Protein 7PRR (pdb70)

Sequence (620 aa):
GLLEEKVINERLVALARAQVSQIQREELEYPLLTVVHGLANSTRRLLGEPGADGMPQLNNASRDEISALLRSTVQNNPKLLDTFMAWEPNAFDTDAAFAGQPGKGYGPDGRYLPWWYRGADGKKPIVEEAMADSSIDSEKKLLPTGVRENEEFYACPKENKRRPCIIDPAPYEMGGKTVMMSSFNVVPIMVGDQFRGAVGADLSLAFIQDLLKRADQQLYDGAGEMALIASNGRLVAYTRRDDDSKLGEEPAGSVLDGNEVDNLKNLTVDQPLYDIDAEHGHIELFLPFTIADDSGVRWTLMLQIPQAAVFGELQQLQGEELVQQRTQGLLEKVINERLVALARAQVSSQIQREELEYPLTVVHGLANSTRLLGEPGADGMPQLNNASRDEISALLRRSTVQNNPKLLDTFMAWEPNAFDTDAAFAGQPGKGYGPDGRYLPWWYRGADGKKPIVEAMADSIDSEKLLPTGVRENEFYACPKENKRPCIIDPAPYEEMGGKKTVMMMMSSFNVVPIMVGDDQFRGAVGADLSLAFIQDLLLKRADQQLYDGAGEMALIASNGRLVAYTRDDSKLGEPAGSVLDGNEVDNLKKNLTVVDQPLYDIDAEHGHHIELFLPFTIADSGVRRWTLMLQIPQAAVFFGELQQLQGELSDQ

Structure (mmCIF, N/CA/C/O backbone):
data_7PRR
#
_entry.id   7PRR
#
_cell.length_a   62.288
_cell.length_b   102.650
_cell.length_c   104.848
_cell.angle_alpha   90.000
_cell.angle_beta   90.000
_cell.angle_gamma   90.000
#
_symmetry.space_group_name_H-M   'P 21 21 21'
#
loop_
_entity.id
_entity.type
_entity.pdbx_description
1 polymer 'Probable chemotaxis transducer'
2 non-polymer 'TRIETHYLENE GLYCOL'
3 non-polymer ACETYLCHOLINE
4 non-polymer 'CALCIUM ION'
5 non-polymer DI(HYDROXYETHYL)ETHER
6 water water
#
loop_
_atom_site.group_PDB
_atom_site.id
_atom_site.type_symbol
_atom_site.label_atom_id
_atom_site.label_alt_id
_atom_site.label_comp_id
_atom_site.label_asym_id
_atom_site.label_entity_id
_atom_site.label_seq_id
_atom_site.pdbx_PDB_ins_code
_atom_site.Cartn_x
_atom_site.Cartn_y
_atom_site.Cartn_z
_atom_site.occupancy
_atom_site.B_iso_or_equiv
_atom_site.auth_seq_id
_atom_site.auth_comp_id
_atom_site.auth_asym_id
_atom_site.auth_atom_id
_atom_site.pdbx_PDB_model_num
ATOM 1 N N . GLY A 1 35 ? -21.37600 -8.30900 -8.87100 1.000 61.64687 25 GLY A N 1
ATOM 2 C CA . GLY A 1 35 ? -21.26900 -7.23000 -7.90100 1.000 63.10757 25 GLY A CA 1
ATOM 3 C C . GLY A 1 35 ? -20.28800 -6.13400 -8.29800 1.000 55.57245 25 GLY A C 1
ATOM 4 O O . GLY A 1 35 ? -19.24000 -6.40200 -8.92000 1.000 48.62162 25 GLY A O 1
ATOM 7 N N . LEU A 1 36 ? -20.62300 -4.89300 -7.92500 1.000 54.63023 26 LEU A N 1
ATOM 8 C CA . LEU A 1 36 ? -19.80400 -3.74900 -8.31600 1.000 47.67414 26 LEU A CA 1
ATOM 9 C C . LEU A 1 36 ? -18.47900 -3.73700 -7.57600 1.000 45.88445 26 LEU A C 1
ATOM 10 O O . LEU A 1 36 ? -17.43000 -3.43800 -8.16600 1.000 40.13113 26 LEU A O 1
ATOM 26 N N . LEU A 1 37 ? -18.49700 -4.07300 -6.28500 1.000 44.00001 27 LEU A N 1
ATOM 27 C CA . LEU A 1 37 ? -17.25000 -4.10100 -5.53600 1.000 43.53417 27 LEU A CA 1
ATOM 28 C C . LEU A 1 37 ? -16.36100 -5.24400 -6.01400 1.000 39.10206 27 LEU A C 1
ATOM 29 O O . LEU A 1 37 ? -15.14400 -5.07600 -6.17800 1.000 35.96747 27 LEU A O 1
ATOM 45 N N . GLU A 1 38 ? -16.95300 -6.41200 -6.26500 1.000 44.18951 28 GLU A N 1
ATOM 46 C CA A GLU A 1 38 ? -16.19600 -7.52000 -6.83900 0.570 43.17097 28 GLU A CA 1
ATOM 47 C CA B GLU A 1 38 ? -16.17700 -7.51300 -6.82600 0.430 43.17886 28 GLU A CA 1
ATOM 48 C C . GLU A 1 38 ? -15.50000 -7.09100 -8.12600 1.000 39.50737 28 GLU A C 1
ATOM 49 O O . GLU A 1 38 ? -14.36800 -7.50700 -8.41300 1.000 31.01161 28 GLU A O 1
ATOM 72 N N . LYS A 1 39 ? -16.17800 -6.27100 -8.93100 1.000 40.05217 29 LYS A N 1
ATOM 73 C CA . LYS A 1 39 ? -15.61300 -5.86800 -10.21400 1.000 36.54912 29 LYS A CA 1
ATOM 74 C C . LYS A 1 39 ? -14.39500 -4.96700 -10.01900 1.000 33.80142 29 LYS A C 1
ATOM 75 O O . LYS A 1 39 ? -13.39200 -5.11900 -10.71700 1.000 29.68514 29 LYS A O 1
ATOM 94 N N . VAL A 1 40 ? -14.44400 -4.03900 -9.05800 1.000 35.66217 30 VAL A N 1
ATOM 95 C CA . VAL A 1 40 ? -13.27800 -3.18700 -8.78600 1.000 32.85394 30 VAL A CA 1
ATOM 96 C C . VAL A 1 40 ? -12.08900 -4.02300 -8.31600 1.000 30.50366 30 VAL A C 1
ATOM 97 O O . VAL A 1 40 ? -10.92900 -3.74900 -8.66000 1.000 28.40077 30 VAL A O 1
ATOM 110 N N . ILE A 1 41 ? -12.34800 -5.02900 -7.48800 1.000 30.40365 31 ILE A N 1
ATOM 111 C CA . ILE A 1 41 ? -11.25600 -5.87500 -7.01900 1.000 28.99821 31 ILE A CA 1
ATOM 112 C C . ILE A 1 41 ? -10.69100 -6.68500 -8.17700 1.000 26.59529 31 ILE A C 1
ATOM 113 O O . ILE A 1 41 ? -9.46900 -6.80100 -8.33800 1.000 29.28772 31 ILE A O 1
ATOM 129 N N . ASN A 1 42 ? -11.56100 -7.27000 -8.99100 1.000 26.74005 32 ASN A N 1
ATOM 130 C CA . ASN A 1 42 ? -11.09200 -8.09100 -10.10500 1.000 27.08219 32 ASN A CA 1
ATOM 131 C C . ASN A 1 42 ? -10.35700 -7.26300 -11.14600 1.000 31.68801 32 ASN A C 1
ATOM 132 O O . ASN A 1 42 ? -9.44100 -7.77200 -11.78500 1.000 27.23748 32 ASN A O 1
ATOM 143 N N . GLU A 1 43 ? -10.73500 -5.99200 -11.34300 1.000 28.59290 33 GLU A N 1
ATOM 144 C CA . GLU A 1 43 ? -9.96300 -5.15800 -12.28200 1.000 30.03255 33 GLU A CA 1
ATOM 145 C C . GLU A 1 43 ? -8.56100 -4.90000 -11.76200 1.000 29.31404 33 GLU A C 1
ATOM 146 O O . GLU A 1 43 ? -7.60300 -4.80200 -12.54100 1.000 25.60833 33 GLU A O 1
ATOM 158 N N . ARG A 1 44 ? -8.41600 -4.74900 -10.44500 1.000 25.52411 34 ARG A N 1
ATOM 159 C CA . ARG A 1 44 ? -7.07300 -4.62500 -9.88500 1.000 29.49564 34 ARG A CA 1
ATOM 160 C C . ARG A 1 44 ? -6.26600 -5.87800 -10.16700 1.000 23.10014 34 ARG A C 1
ATOM 161 O O . ARG A 1 44 ? -5.09200 -5.81500 -10.59300 1.000 25.82941 34 ARG A O 1
ATOM 182 N N . LEU A 1 45 ? -6.88000 -7.04800 -9.94300 1.000 25.84257 35 LEU A N 1
ATOM 183 C CA . LEU A 1 45 ? -6.17100 -8.30700 -10.17500 1.000 26.24788 35 LEU A CA 1
ATOM 184 C C . LEU A 1 45 ? -5.70400 -8.44000 -11.62500 1.000 22.18687 35 LEU A C 1
ATOM 185 O O . LEU A 1 45 ? -4.54800 -8.80000 -11.89700 1.000 26.32947 35 LEU A O 1
ATOM 201 N N . VAL A 1 46 ? -6.58900 -8.16000 -12.57700 1.000 24.10552 36 VAL A N 1
ATOM 202 C CA . VAL A 1 46 ? -6.20000 -8.28700 -13.99100 1.000 25.40568 36 VAL A CA 1
ATOM 203 C C . VAL A 1 46 ? -5.04800 -7.33300 -14.30900 1.000 22.98170 36 VAL A C 1
ATOM 204 O O . VAL A 1 46 ? -4.08100 -7.69000 -14.98500 1.000 25.12143 36 VAL A O 1
ATOM 217 N N . ALA A 1 47 ? -5.10000 -6.12200 -13.77900 1.000 24.19764 37 ALA A N 1
ATOM 218 C CA . ALA A 1 47 ? -4.05400 -5.15500 -14.09100 1.000 24.17921 37 ALA A CA 1
ATOM 219 C C . ALA A 1 47 ? -2.72600 -5.60100 -13.52400 1.000 23.30016 37 ALA A C 1
ATOM 220 O O . ALA A 1 47 ? -1.67700 -5.42300 -14.15700 1.000 22.38163 37 ALA A O 1
ATOM 227 N N . LEU A 1 48 ? -2.75100 -6.16200 -12.31100 1.000 21.12095 38 LEU A N 1
ATOM 228 C CA . LEU A 1 48 ? -1.54000 -6.71800 -11.71400 1.000 24.55031 38 LEU A CA 1
ATOM 229 C C . LEU A 1 48 ? -0.99600 -7.89200 -12.54400 1.000 21.19991 38 LEU A C 1
ATOM 230 O O . LEU A 1 48 ? 0.22000 -8.01900 -12.75400 1.000 24.26344 38 LEU A O 1
ATOM 246 N N . ALA A 1 49 ? -1.87700 -8.75700 -13.02000 1.000 24.73454 39 ALA A N 1
ATOM 247 C CA . ALA A 1 49 ? -1.45600 -9.86700 -13.87400 1.000 23.46334 39 ALA A CA 1
ATOM 248 C C . ALA A 1 49 ? -0.85000 -9.36600 -15.18000 1.000 21.83946 39 ALA A C 1
ATOM 249 O O . ALA A 1 49 ? 0.16200 -9.89200 -15.65300 1.000 23.76601 39 ALA A O 1
ATOM 256 N N . ARG A 1 50 ? -1.44100 -8.33000 -15.76700 1.000 23.74758 40 ARG A N 1
ATOM 257 C CA . ARG A 1 50 ? -0.93200 -7.81600 -17.03700 1.000 21.01305 40 ARG A CA 1
ATOM 258 C C . ARG A 1 50 ? 0.47300 -7.27100 -16.88600 1.000 22.72904 40 ARG A C 1
ATOM 259 O O . ARG A 1 50 ? 1.29300 -7.42000 -17.79600 1.000 21.61312 40 ARG A O 1
ATOM 280 N N . ALA A 1 51 ? 0.76200 -6.62500 -15.75000 1.000 20.25243 41 ALA A N 1
ATOM 281 C CA . ALA A 1 51 ? 2.11100 -6.13700 -15.49200 1.000 21.21044 41 ALA A CA 1
ATOM 282 C C . ALA A 1 51 ? 3.09300 -7.29200 -15.33600 1.000 21.36046 41 ALA A C 1
ATOM 283 O O . ALA A 1 51 ? 4.25400 -7.19900 -15.77200 1.000 21.80525 41 ALA A O 1
ATOM 290 N N . GLN A 1 52 ? 2.66100 -8.38700 -14.69900 1.000 21.21307 42 GLN A N 1
ATOM 291 C CA . GLN A 1 52 ? 3.53900 -9.56400 -14.61200 1.000 23.47124 42 GLN A CA 1
ATOM 292 C C . GLN A 1 52 ? 3.86500 -10.09800 -16.02000 1.000 22.20793 42 GLN A C 1
ATOM 293 O O . GLN A 1 52 ? 5.01200 -10.44600 -16.31900 1.000 22.44743 42 GLN A O 1
ATOM 307 N N . VAL A 1 53 ? 2.88800 -10.07800 -16.92500 1.000 21.91052 43 VAL A N 1
ATOM 308 C CA . VAL A 1 53 ? 3.12400 -10.52100 -18.30100 1.000 17.38103 43 VAL A CA 1
ATOM 309 C C . VAL A 1 53 ? 4.11400 -9.60500 -19.02100 1.000 20.58931 43 VAL A C 1
ATOM 310 O O . VAL A 1 53 ? 5.07900 -10.07100 -19.63600 1.000 19.48655 43 VAL A O 1
ATOM 323 N N . SER A 1 54 ? 3.91700 -8.27900 -18.93900 1.000 22.06844 44 SER A N 1
ATOM 324 C CA . SER A 1 54 ? 4.82900 -7.39600 -19.64400 1.000 21.25781 44 SER A CA 1
ATOM 325 C C . SER A 1 54 ? 6.21600 -7.42500 -19.03500 1.000 22.84221 44 SER A C 1
ATOM 326 O O . SER A 1 54 ? 7.19800 -7.20600 -19.73700 1.000 20.09715 44 SER A O 1
ATOM 334 N N . GLN A 1 55 ? 6.33100 -7.74200 -17.75500 1.000 19.64183 45 GLN A N 1
ATOM 335 C CA . GLN A 1 55 ? 7.65000 -7.90400 -17.15200 1.000 21.47889 45 GLN A CA 1
ATOM 336 C C . GLN A 1 55 ? 8.33200 -9.14500 -17.70400 1.000 22.12371 45 GLN A C 1
ATOM 337 O O . GLN A 1 55 ? 9.53200 -9.12900 -18.03200 1.000 22.26583 45 GLN A O 1
ATOM 351 N N . ILE A 1 56 ? 7.56300 -10.23300 -17.84300 1.000 23.86865 46 ILE A N 1
ATOM 352 C CA . ILE A 1 56 ? 8.12900 -11.44700 -18.42300 1.000 20.95778 46 ILE A CA 1
ATOM 353 C C . ILE A 1 56 ? 8.48400 -11.24800 -19.88700 1.000 19.94713 46 ILE A C 1
ATOM 354 O O . ILE A 1 56 ? 9.51000 -11.75200 -20.36000 1.000 21.15254 46 ILE A O 1
ATOM 370 N N . GLN A 1 57 ? 7.63200 -10.55000 -20.64000 1.000 21.21570 47 GLN A N 1
ATOM 371 C CA . GLN A 1 57 ? 7.95100 -10.27500 -22.03600 1.000 20.69459 47 GLN A CA 1
ATOM 372 C C . GLN A 1 57 ? 9.26700 -9.51200 -22.17600 1.000 21.28676 47 GLN A C 1
ATOM 373 O O . GLN A 1 57 ? 10.08200 -9.82400 -23.04600 1.000 20.92883 47 GLN A O 1
ATOM 387 N N . ARG A 1 58 ? 9.51000 -8.53200 -21.31400 1.000 18.54959 48 ARG A N 1
ATOM 388 C CA . ARG A 1 58 ? 10.78500 -7.82200 -21.36100 1.000 22.31583 48 ARG A CA 1
ATOM 389 C C . ARG A 1 58 ? 11.95100 -8.78700 -21.20200 1.000 22.60271 48 ARG A C 1
ATOM 390 O O . ARG A 1 58 ? 12.95200 -8.67600 -21.91600 1.000 23.68442 48 ARG A O 1
ATOM 411 N N . GLU A 1 59 ? 11.81300 -9.77200 -20.31000 1.000 21.51047 49 GLU A N 1
ATOM 412 C CA A GLU A 1 59 ? 12.87800 -10.74200 -20.08100 0.560 22.52112 49 GLU A CA 1
ATOM 413 C CA B GLU A 1 59 ? 12.89400 -10.72700 -20.08800 0.440 22.52375 49 GLU A CA 1
ATOM 414 C C . GLU A 1 59 ? 13.06900 -11.64800 -21.29300 1.000 22.31847 49 GLU A C 1
ATOM 415 O O . GLU A 1 59 ? 14.19700 -11.99900 -21.64600 1.000 21.71839 49 GLU A O 1
ATOM 438 N N . LEU A 1 60 ? 11.97300 -12.06300 -21.92600 1.000 22.13950 50 LEU A N 1
ATOM 439 C CA . LEU A 1 60 ? 12.03500 -13.08200 -22.99300 1.000 18.78383 50 LEU A CA 1
ATOM 440 C C . LEU A 1 60 ? 12.27000 -12.49200 -24.36600 1.000 20.93935 50 LEU A C 1
ATOM 441 O O . LEU A 1 60 ? 12.83200 -13.15900 -25.22400 1.000 23.33701 50 LEU A O 1
ATOM 457 N N . GLU A 1 61 ? 11.87700 -11.22300 -24.58400 1.000 19.63920 51 GLU A N 1
ATOM 458 C CA . GLU A 1 61 ? 12.09900 -10.56600 -25.87000 1.000 21.07095 51 GLU A CA 1
ATOM 459 C C . GLU A 1 61 ? 13.52900 -10.09000 -26.00700 1.000 22.12107 51 GLU A C 1
ATOM 460 O O . GLU A 1 61 ? 14.03600 -10.00000 -27.13300 1.000 25.45568 51 GLU A O 1
ATOM 472 N N . TYR A 1 62 ? 14.20500 -9.87000 -24.89000 1.000 20.65248 52 TYR A N 1
ATOM 473 C CA . TYR A 1 62 ? 15.57800 -9.37400 -24.90600 1.000 21.38677 52 TYR A CA 1
ATOM 474 C C . TYR A 1 62 ? 16.54600 -10.29400 -25.62300 1.000 22.33426 52 TYR A C 1
ATOM 475 O O . TYR A 1 62 ? 17.21900 -9.82600 -26.54700 1.000 21.40783 52 TYR A O 1
ATOM 493 N N . PRO A 1 63 ? 16.64400 -11.58200 -25.30800 1.000 21.63680 53 PRO A N 1
ATOM 494 C CA . PRO A 1 63 ? 17.56200 -12.43800 -26.07100 1.000 22.17108 53 PRO A CA 1
ATOM 495 C C . PRO A 1 63 ? 17.27900 -12.46400 -27.56500 1.000 20.24190 53 PRO A C 1
ATOM 496 O O . PRO A 1 63 ? 18.21900 -12.54000 -28.37500 1.000 19.78921 53 PRO A O 1
ATOM 507 N N . LEU A 1 64 ? 16.00300 -12.45000 -27.96200 1.000 20.61037 54 LEU A N 1
ATOM 508 C CA A LEU A 1 64 ? 15.66900 -12.43700 -29.38600 0.520 21.36046 54 LEU A CA 1
ATOM 509 C CA B LEU A 1 64 ? 15.66900 -12.43800 -29.38700 0.480 21.38941 54 LEU A CA 1
ATOM 510 C C . LEU A 1 64 ? 16.23200 -11.20000 -30.08600 1.000 22.40532 54 LEU A C 1
ATOM 511 O O . LEU A 1 64 ? 16.75300 -11.28000 -31.21600 1.000 22.23424 54 LEU A O 1
ATOM 542 N N . THR A 1 65 ? 16.11400 -10.03100 -29.46300 1.000 22.23688 55 THR A N 1
ATOM 543 C CA . THR A 1 65 ? 16.69700 -8.84900 -30.09700 1.000 22.28951 55 THR A CA 1
ATOM 544 C C . THR A 1 65 ? 18.22600 -8.90500 -30.11700 1.000 18.11007 55 THR A C 1
ATOM 545 O O . THR A 1 65 ? 18.86200 -8.51200 -31.11100 1.000 18.60486 55 THR A O 1
ATOM 556 N N . VAL A 1 66 ? 18.83500 -9.46100 -29.07400 1.000 20.94725 56 VAL A N 1
ATOM 557 C CA . VAL A 1 66 ? 20.29200 -9.62800 -29.10500 1.000 18.50222 56 VAL A CA 1
ATOM 558 C C . VAL A 1 66 ? 20.72900 -10.47000 -30.31000 1.000 22.16318 56 VAL A C 1
ATOM 559 O O . VAL A 1 66 ? 21.67700 -10.13400 -31.03800 1.000 19.47865 56 VAL A O 1
ATOM 572 N N . VAL A 1 67 ? 20.10000 -11.62400 -30.49400 1.000 20.90514 57 VAL A N 1
ATOM 573 C CA . VAL A 1 67 ? 20.58500 -12.50500 -31.54500 1.000 20.01293 57 VAL A CA 1
ATOM 574 C C . VAL A 1 67 ? 20.15300 -12.00800 -32.92200 1.000 19.10229 57 VAL A C 1
ATOM 575 O O . VAL A 1 67 ? 20.85500 -12.25300 -33.89800 1.000 20.38402 57 VAL A O 1
ATOM 588 N N . HIS A 1 68 ? 19.03700 -11.25700 -33.02500 1.000 21.65786 58 HIS A N 1
ATOM 589 C CA . HIS A 1 68 ? 18.71900 -10.57300 -34.27500 1.000 24.23712 58 HIS A CA 1
ATOM 590 C C . HIS A 1 68 ? 19.87000 -9.63700 -34.68100 1.000 22.22635 58 HIS A C 1
ATOM 591 O O . HIS A 1 68 ? 20.26100 -9.56600 -35.86100 1.000 22.11055 58 HIS A O 1
ATOM 605 N N . GLY A 1 69 ? 20.43500 -8.92800 -33.71100 1.000 23.60809 59 GLY A N 1
ATOM 606 C CA . GLY A 1 69 ? 21.57100 -8.07700 -34.00200 1.000 21.25255 59 GLY A CA 1
ATOM 607 C C . GLY A 1 69 ? 22.74200 -8.84200 -34.57200 1.000 24.13184 59 GLY A C 1
ATOM 608 O O . GLY A 1 69 ? 23.33000 -8.42500 -35.56600 1.000 22.01580 59 GLY A O 1
ATOM 612 N N . LEU A 1 70 ? 23.05900 -10.00700 -33.98600 1.000 20.77091 60 LEU A N 1
ATOM 613 C CA . LEU A 1 70 ? 24.15100 -10.82300 -34.48000 1.000 23.24752 60 LEU A CA 1
ATOM 614 C C . LEU A 1 70 ? 23.85600 -11.39400 -35.86500 1.000 21.50258 60 LEU A C 1
ATOM 615 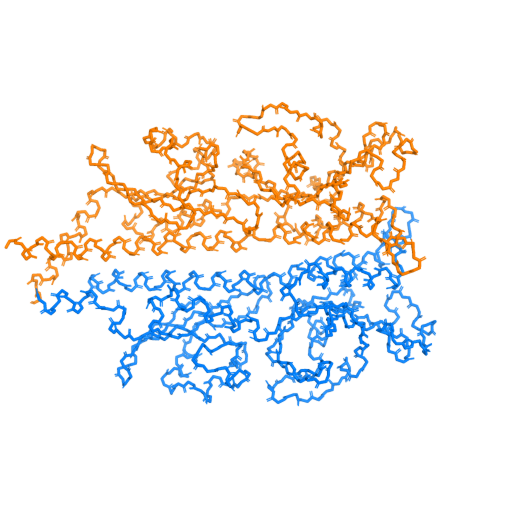O O . LEU A 1 70 ? 24.74800 -11.46000 -36.70400 1.000 22.57376 60 LEU A O 1
ATOM 631 N N . ALA A 1 71 ? 22.61500 -11.80700 -36.12600 1.000 23.75022 61 ALA A N 1
ATOM 632 C CA . ALA A 1 71 ? 22.25000 -12.28700 -37.45200 1.000 20.47088 61 ALA A CA 1
ATOM 633 C C . ALA A 1 71 ? 22.32000 -11.15900 -38.47300 1.000 22.89748 61 ALA A C 1
ATOM 634 O O . ALA A 1 71 ? 22.80900 -11.36000 -39.58200 1.000 22.00790 61 ALA A O 1
ATOM 641 N N . ASN A 1 72 ? 21.88900 -9.95000 -38.09100 1.000 22.97381 62 ASN A N 1
ATOM 642 C CA . ASN A 1 72 ? 21.90800 -8.83700 -39.02900 1.000 23.91603 62 ASN A CA 1
ATOM 643 C C . ASN A 1 72 ? 23.32500 -8.39500 -39.35100 1.000 27.02692 62 ASN A C 1
ATOM 644 O O . ASN A 1 72 ? 23.56700 -7.85700 -40.43200 1.000 27.60594 62 ASN A O 1
ATOM 655 N N . SER A 1 73 ? 24.26600 -8.63900 -38.44900 1.000 23.20541 63 SER A N 1
ATOM 656 C CA . SER A 1 73 ? 25.68000 -8.38300 -38.71400 1.000 20.69985 63 SER A CA 1
ATOM 657 C C . SER A 1 73 ? 26.31900 -9.51500 -39.51200 1.000 23.78180 63 SER A C 1
ATOM 658 O O . SER A 1 73 ? 27.03700 -9.27400 -40.48600 1.000 22.25004 63 SER A O 1
ATOM 666 N N . THR A 1 74 ? 26.07900 -10.75400 -39.10000 1.000 22.11844 64 THR A N 1
ATOM 667 C CA . THR A 1 74 ? 26.80100 -11.87200 -39.70900 1.000 23.05013 64 THR A CA 1
ATOM 668 C C . THR A 1 74 ? 26.38500 -12.08400 -41.15900 1.000 22.57113 64 THR A C 1
ATOM 669 O O . THR A 1 74 ? 27.20100 -12.49300 -41.97300 1.000 23.92129 64 THR A O 1
ATOM 680 N N A ARG A 1 75 ? 25.13200 -11.81100 -41.50800 0.750 23.34754 65 ARG A N 1
ATOM 681 N N B ARG A 1 75 ? 25.10700 -11.84800 -41.46600 0.250 23.49755 65 ARG A N 1
ATOM 682 C CA A ARG A 1 75 ? 24.71200 -11.98700 -42.88100 0.750 25.58201 65 ARG A CA 1
ATOM 683 C CA B ARG A 1 75 ? 24.59100 -11.76600 -42.82000 0.250 25.85047 65 ARG A CA 1
ATOM 684 C C A ARG A 1 75 ? 25.50000 -11.10600 -43.84000 0.750 23.76338 65 ARG A C 1
ATOM 685 C C B ARG A 1 75 ? 25.58800 -11.15800 -43.78700 0.250 23.98445 65 ARG A C 1
ATOM 686 O O A ARG A 1 75 ? 25.48100 -11.37600 -45.04200 0.750 22.30267 65 ARG A O 1
ATOM 687 O O B ARG A 1 75 ? 25.79200 -11.63100 -44.90600 0.250 23.71074 65 ARG A O 1
ATOM 728 N N . LEU A 1 76 ? 26.19100 -10.06900 -43.34300 1.000 23.35017 66 LEU A N 1
ATOM 729 C CA . LEU A 1 76 ? 26.95300 -9.19800 -44.22900 1.000 24.40556 66 LEU A CA 1
ATOM 730 C C . LEU A 1 76 ? 28.17900 -9.89400 -44.76100 1.000 22.96591 66 LEU A C 1
ATOM 731 O O . LEU A 1 76 ? 28.75000 -9.45200 -45.78800 1.000 22.73430 66 LEU A O 1
ATOM 747 N N . LEU A 1 77 ? 28.56500 -11.02200 -44.14200 1.000 22.75536 67 LEU A N 1
ATOM 748 C CA . LEU A 1 77 ? 29.60700 -11.85500 -44.75500 1.000 25.55306 67 LEU A CA 1
ATOM 749 C C . LEU A 1 77 ? 29.21100 -12.30400 -46.15200 1.000 24.11868 67 LEU A C 1
ATOM 750 O O . LEU A 1 77 ? 30.07600 -12.53200 -46.99700 1.000 25.41884 67 LEU A O 1
ATOM 766 N N . GLY A 1 78 ? 27.91400 -12.49000 -46.39600 1.000 27.52698 68 GLY A N 1
ATOM 767 C CA . GLY A 1 78 ? 27.41500 -13.00600 -47.65600 1.000 24.94773 68 GLY A CA 1
ATOM 768 C C . GLY A 1 78 ? 26.76900 -11.98400 -48.56800 1.000 31.28796 68 GLY A C 1
ATOM 769 O O . GLY A 1 78 ? 26.21400 -12.37300 -49.60200 1.000 28.69028 68 GLY A O 1
ATOM 773 N N . GLU A 1 79 ? 26.83700 -10.68400 -48.24700 1.000 27.13746 69 GLU A N 1
ATOM 774 C CA . GLU A 1 79 ? 26.16500 -9.64100 -49.02000 1.000 26.27420 69 GLU A CA 1
ATOM 775 C C . GLU A 1 79 ? 27.17700 -8.71500 -49.66100 1.000 26.85322 69 GLU A C 1
ATOM 776 O O . GLU A 1 79 ? 27.92900 -8.05300 -48.92900 1.000 28.35340 69 GLU A O 1
ATOM 788 N N . PRO A 1 80 ? 27.20000 -8.57600 -50.99400 1.000 26.92691 70 PRO A N 1
ATOM 789 C CA . PRO A 1 80 ? 28.22600 -7.74700 -51.62000 1.000 27.91651 70 PRO A CA 1
ATOM 790 C C . PRO A 1 80 ? 27.93500 -6.26700 -51.42200 1.000 29.40616 70 PRO A C 1
ATOM 791 O O . PRO A 1 80 ? 26.78300 -5.84100 -51.23500 1.000 27.18221 70 PRO A O 1
ATOM 802 N N . GLY A 1 81 ? 29.01100 -5.48800 -51.46700 1.000 27.57962 71 GLY A N 1
ATOM 803 C CA . GLY A 1 81 ? 28.92500 -4.03600 -51.41500 1.000 31.75118 71 GLY A CA 1
ATOM 804 C C . GLY A 1 81 ? 29.19400 -3.37600 -52.75200 1.000 30.43786 71 GLY A C 1
ATOM 805 O O . GLY A 1 81 ? 29.14100 -4.00200 -53.81500 1.000 30.52734 71 GLY A O 1
ATOM 809 N N . ALA A 1 82 ? 29.51100 -2.07100 -52.70100 1.000 30.57472 72 ALA A N 1
ATOM 810 C CA . ALA A 1 82 ? 29.62500 -1.28000 -53.92200 1.000 32.27229 72 ALA A CA 1
ATOM 811 C C . ALA A 1 82 ? 30.84000 -1.66000 -54.74500 1.000 33.03028 72 ALA A C 1
ATOM 812 O O . ALA A 1 82 ? 30.90100 -1.34500 -55.95200 1.000 34.50151 72 ALA A O 1
ATOM 819 N N . ASP A 1 83 ? 31.81400 -2.33700 -54.13800 1.000 32.20649 73 ASP A N 1
ATOM 820 C CA . ASP A 1 83 ? 32.97600 -2.83200 -54.86200 1.000 32.95395 73 ASP A CA 1
ATOM 821 C C . ASP A 1 83 ? 32.85900 -4.31800 -55.18500 1.000 32.42494 73 ASP A C 1
ATOM 822 O O . ASP A 1 83 ? 33.84600 -4.92200 -55.60000 1.000 35.14369 73 ASP A O 1
ATOM 831 N N . GLY A 1 84 ? 31.68800 -4.92100 -54.94300 1.000 31.56957 74 GLY A N 1
ATOM 832 C CA . GLY A 1 84 ? 31.46100 -6.30900 -55.25800 1.000 31.21164 74 GLY A CA 1
ATOM 833 C C . GLY A 1 84 ? 32.05400 -7.26400 -54.25900 1.000 31.41429 74 GLY A C 1
ATOM 834 O O . GLY A 1 84 ? 31.89600 -8.49100 -54.41400 1.000 30.10098 74 GLY A O 1
ATOM 838 N N . MET A 1 85 ? 32.68600 -6.75700 -53.22100 1.000 29.36931 75 MET A N 1
ATOM 839 C CA . MET A 1 85 ? 33.23100 -7.63900 -52.17500 1.000 30.79317 75 MET A CA 1
ATOM 840 C C . MET A 1 85 ? 32.29600 -7.64700 -50.98300 1.000 30.24047 75 MET A C 1
ATOM 841 O O . MET A 1 85 ? 31.42400 -6.76900 -50.86000 1.000 27.75333 75 MET A O 1
ATOM 855 N N . PRO A 1 86 ? 32.44600 -8.61700 -50.07200 1.000 25.90047 76 PRO A N 1
ATOM 856 C CA . PRO A 1 86 ? 31.52400 -8.69500 -48.93400 1.000 25.02142 76 PRO A CA 1
ATOM 857 C C . PRO A 1 86 ? 31.54400 -7.40200 -48.11500 1.000 26.01365 76 PRO A C 1
ATOM 858 O O . PRO A 1 86 ? 32.57800 -6.74600 -47.97100 1.000 26.97429 76 PRO A O 1
ATOM 869 N N . GLN A 1 87 ? 30.36700 -7.02800 -47.62800 1.000 24.03183 77 GLN A N 1
ATOM 870 C CA . GLN A 1 87 ? 30.23600 -5.82600 -46.79800 1.000 24.82666 77 GLN A CA 1
ATOM 871 C C . GLN A 1 87 ? 30.92700 -5.99000 -45.45000 1.000 26.82164 77 GLN A C 1
ATOM 872 O O . GLN A 1 87 ? 31.38300 -5.00100 -44.87500 1.000 26.91375 77 GLN A O 1
ATOM 886 N N . LEU A 1 88 ? 31.01400 -7.22300 -44.94800 1.000 24.43188 78 LEU A N 1
ATOM 887 C CA . LEU A 1 88 ? 31.76900 -7.57200 -43.74400 1.000 24.23448 78 LEU A CA 1
ATOM 888 C C . LEU A 1 88 ? 32.76400 -8.64900 -44.13800 1.000 31.81960 78 LEU A C 1
ATOM 889 O O . LEU A 1 88 ? 32.36400 -9.74000 -44.54200 1.000 30.31416 78 LEU A O 1
ATOM 905 N N A ASN A 1 89 ? 34.04900 -8.34400 -44.06600 0.620 31.06688 79 ASN A N 1
ATOM 906 N N B ASN A 1 89 ? 34.05500 -8.33900 -44.01300 0.380 31.14847 79 ASN A N 1
ATOM 907 C CA A ASN A 1 89 ? 35.04700 -9.35600 -44.38600 0.620 33.83300 79 ASN A CA 1
ATOM 908 C CA B ASN A 1 89 ? 35.15200 -9.25100 -44.34900 0.380 34.01987 79 ASN A CA 1
ATOM 909 C C A ASN A 1 89 ? 35.73500 -9.79000 -43.10000 0.620 35.67796 79 ASN A C 1
ATOM 910 C C B ASN A 1 89 ? 35.77600 -9.87300 -43.10400 0.380 35.67270 79 ASN A C 1
ATOM 911 O O A ASN A 1 89 ? 36.94900 -9.65100 -42.95200 0.620 40.36800 79 ASN A O 1
ATOM 912 O O B ASN A 1 89 ? 36.99100 -10.02300 -42.99600 0.380 39.73371 79 ASN A O 1
ATOM 933 N N . ALA A 1 90 ? 34.95000 -10.29700 -42.15600 1.000 32.69339 80 ALA A N 1
ATOM 934 C CA . ALA A 1 90 ? 35.43800 -10.74100 -40.86800 1.000 35.55163 80 ALA A CA 1
ATOM 935 C C . ALA A 1 90 ? 35.85900 -12.21200 -40.92400 1.000 27.29538 80 ALA A C 1
ATOM 936 O O . ALA A 1 90 ? 35.30500 -13.01500 -41.67600 1.000 26.11366 80 ALA A O 1
ATOM 944 N N . SER A 1 91 ? 36.90100 -12.52800 -40.17600 1.000 27.57962 81 SER A N 1
ATOM 945 C CA . SER A 1 91 ? 37.34800 -13.90500 -40.02800 1.000 32.54074 81 SER A CA 1
ATOM 946 C C . SER A 1 91 ? 36.47400 -14.63500 -39.01800 1.000 28.39288 81 SER A C 1
ATOM 947 O O . SER A 1 91 ? 35.74400 -14.02700 -38.23700 1.000 23.12383 81 SER A O 1
ATOM 955 N N . ARG A 1 92 ? 36.56900 -15.96800 -39.01900 1.000 26.52423 82 ARG A N 1
ATOM 956 C CA . ARG A 1 92 ? 35.89400 -16.73200 -37.97400 1.000 27.02956 82 ARG A CA 1
ATOM 957 C C . ARG A 1 92 ? 36.30000 -16.25600 -36.58600 1.000 24.00288 82 ARG A C 1
ATOM 958 O O . ARG A 1 92 ? 35.48200 -16.23400 -35.66400 1.000 25.86363 82 ARG A O 1
ATOM 979 N N . ASP A 1 93 ? 37.56800 -15.89700 -36.40800 1.000 21.70523 83 ASP A N 1
ATOM 980 C CA . ASP A 1 93 ? 38.01400 -15.42400 -35.09900 1.000 26.78479 83 ASP A CA 1
ATOM 981 C C . ASP A 1 93 ? 37.29300 -14.13100 -34.70900 1.000 26.36369 83 ASP A C 1
ATOM 982 O O . ASP A 1 93 ? 36.98300 -13.91500 -33.52300 1.000 23.29227 83 ASP A O 1
ATOM 991 N N . GLU A 1 94 ? 36.98500 -13.30000 -35.70000 1.000 27.68490 84 GLU A N 1
ATOM 992 C CA . GLU A 1 94 ? 36.29300 -12.04700 -35.44000 1.000 23.01065 84 GLU A CA 1
ATOM 993 C C . GLU A 1 94 ? 34.82800 -12.28700 -35.15300 1.000 26.05576 84 GLU A C 1
ATOM 994 O O . GLU A 1 94 ? 34.27400 -11.67900 -34.24400 1.000 25.64781 84 GLU A O 1
ATOM 1006 N N . ILE A 1 95 ? 34.18400 -13.20400 -35.87800 1.000 21.66576 85 ILE A N 1
ATOM 1007 C CA . ILE A 1 95 ? 32.79300 -13.51900 -35.57800 1.000 23.03960 85 ILE A CA 1
ATOM 1008 C C . ILE A 1 95 ? 32.69500 -14.08100 -34.15900 1.000 23.82917 85 ILE A C 1
ATOM 1009 O O . ILE A 1 95 ? 31.80800 -13.70300 -33.37200 1.000 23.72916 85 ILE A O 1
ATOM 1025 N N . SER A 1 96 ? 33.57600 -15.04500 -33.83100 1.000 21.68155 86 SER A N 1
ATOM 1026 C CA . SER A 1 96 ? 33.60200 -15.55900 -32.46100 1.000 20.78933 86 SER A CA 1
ATOM 1027 C C . SER A 1 96 ? 33.84400 -14.45500 -31.45000 1.000 22.67377 86 SER A C 1
ATOM 1028 O O . SER A 1 96 ? 33.28200 -14.50800 -30.35700 1.000 24.09236 86 SER A O 1
ATOM 1036 N N . ALA A 1 97 ? 34.67700 -13.45200 -31.78700 1.000 24.61348 87 ALA A N 1
ATOM 1037 C CA . ALA A 1 97 ? 34.84000 -12.30900 -30.86800 1.000 24.21869 87 ALA A CA 1
ATOM 1038 C C . ALA A 1 97 ? 33.51600 -11.60600 -30.60000 1.000 20.69195 87 ALA A C 1
ATOM 1039 O O . ALA A 1 97 ? 33.22700 -11.22400 -29.45500 1.000 23.73706 87 ALA A O 1
ATOM 1046 N N . LEU A 1 98 ? 32.70600 -11.41300 -31.63900 1.000 22.55534 88 LEU A N 1
ATOM 1047 C CA . LEU A 1 98 ? 31.38700 -10.83200 -31.44200 1.000 24.75823 88 LEU A CA 1
ATOM 1048 C C . LEU A 1 98 ? 30.55300 -11.69300 -30.49400 1.000 26.47686 88 LEU A C 1
ATOM 1049 O O . LEU A 1 98 ? 29.85200 -11.16300 -29.61500 1.000 25.52674 88 LEU A O 1
ATOM 1065 N N . LEU A 1 99 ? 30.58400 -13.02800 -30.68700 1.000 22.20529 89 LEU A N 1
ATOM 1066 C CA . LEU A 1 99 ? 29.81900 -13.92600 -29.81600 1.000 21.01041 89 LEU A CA 1
ATOM 1067 C C . LEU A 1 99 ? 30.32500 -13.86500 -28.37200 1.000 18.40484 89 LEU A C 1
ATOM 1068 O O . LEU A 1 99 ? 29.54300 -13.74000 -27.42100 1.000 23.58704 89 LEU A O 1
ATOM 1084 N N . ARG A 1 100 ? 31.63500 -13.92700 -28.19000 1.000 21.93684 90 ARG A N 1
ATOM 1085 C CA . ARG A 1 100 ? 32.21300 -13.88400 -26.85100 1.000 21.87894 90 ARG A CA 1
ATOM 1086 C C . ARG A 1 100 ? 31.93000 -12.54700 -26.17500 1.000 25.64255 90 ARG A C 1
ATOM 1087 O O . ARG A 1 100 ? 31.69000 -12.48600 -24.95300 1.000 24.74244 90 ARG A O 1
ATOM 1108 N N . SER A 1 101 ? 31.98300 -11.45900 -26.94400 1.000 24.37134 91 SER A N 1
ATOM 1109 C CA . SER A 1 101 ? 31.64700 -10.13900 -26.38800 1.000 22.97118 91 SER A CA 1
ATOM 1110 C C . SER A 1 101 ? 30.18600 -10.08100 -25.95500 1.000 20.59984 91 SER A C 1
ATOM 1111 O O . SER A 1 101 ? 29.84900 -9.43200 -24.96700 1.000 23.93445 91 SER A O 1
ATOM 1119 N N . THR A 1 102 ? 29.30600 -10.76300 -26.68100 1.000 20.67880 92 THR A N 1
ATOM 1120 C CA . THR A 1 102 ? 27.90900 -10.83200 -26.26100 1.000 20.24716 92 THR A CA 1
ATOM 1121 C C . THR A 1 102 ? 27.79400 -11.49200 -24.89200 1.000 21.91579 92 THR A C 1
ATOM 1122 O O . THR A 1 102 ? 27.14000 -10.95700 -23.99500 1.000 21.88947 92 THR A O 1
ATOM 1133 N N . VAL A 1 103 ? 28.40400 -12.68600 -24.72400 1.000 22.93433 93 VAL A N 1
ATOM 1134 C CA . VAL A 1 103 ? 28.41000 -13.35000 -23.41800 1.000 19.99713 93 VAL A CA 1
ATOM 1135 C C . VAL A 1 103 ? 28.99100 -12.41800 -22.34800 1.000 21.50784 93 VAL A C 1
ATOM 1136 O O . VAL A 1 103 ? 28.44800 -12.26200 -21.24900 1.000 21.92895 93 VAL A O 1
ATOM 1149 N N . GLN A 1 104 ? 30.13700 -11.82900 -22.64300 1.000 25.83994 94 GLN A N 1
ATOM 1150 C CA . GLN A 1 104 ? 30.84600 -11.02100 -21.66000 1.000 27.61910 94 GLN A CA 1
ATOM 1151 C C . GLN A 1 104 ? 29.99600 -9.86700 -21.13800 1.000 24.28186 94 GLN A C 1
ATOM 1152 O O . GLN A 1 104 ? 29.96000 -9.59700 -19.93100 1.000 26.44791 94 GLN A O 1
ATOM 1166 N N . ASN A 1 105 ? 29.28300 -9.20500 -22.02900 1.000 20.32349 95 ASN A N 1
ATOM 1167 C CA . ASN A 1 105 ? 28.60600 -7.95200 -21.71300 1.000 23.20805 95 ASN A CA 1
ATOM 1168 C C . ASN A 1 105 ? 27.10300 -8.09800 -21.55600 1.000 23.79496 95 ASN A C 1
ATOM 1169 O O . ASN A 1 105 ? 26.40000 -7.08700 -21.45000 1.000 24.52399 95 ASN A O 1
ATOM 1180 N N . ASN A 1 106 ? 26.58900 -9.32100 -21.56700 1.000 21.63154 96 ASN A N 1
ATOM 1181 C CA . ASN A 1 106 ? 25.18100 -9.61500 -21.32500 1.000 19.68920 96 ASN A CA 1
ATOM 1182 C C . ASN A 1 106 ? 25.09700 -10.66800 -20.22200 1.000 21.64470 96 ASN A C 1
ATOM 1183 O O . ASN A 1 106 ? 24.77500 -11.83500 -20.47800 1.000 22.02106 96 ASN A O 1
ATOM 1194 N N . PRO A 1 107 ? 25.38400 -10.27800 -18.97600 1.000 22.59218 97 PRO A N 1
ATOM 1195 C CA . PRO A 1 107 ? 25.41400 -11.25800 -17.88000 1.000 22.47901 97 PRO A CA 1
ATOM 1196 C C . PRO A 1 107 ? 24.11700 -12.04000 -17.68200 1.000 23.71863 97 PRO A C 1
ATOM 1197 O O . PRO A 1 107 ? 24.16100 -13.12000 -17.07400 1.000 25.77677 97 PRO A O 1
ATOM 1208 N N . LYS A 1 108 ? 22.97200 -11.52900 -18.13100 1.000 21.38414 98 LYS A N 1
ATOM 1209 C CA . LYS A 1 108 ? 21.72300 -12.22700 -17.93600 1.000 20.36823 98 LYS A CA 1
ATOM 1210 C C . LYS A 1 108 ? 21.61800 -13.42100 -18.87900 1.000 22.47901 98 LYS A C 1
ATOM 1211 O O . LYS A 1 108 ? 20.86700 -14.36700 -18.58800 1.000 23.75811 98 LYS A O 1
ATOM 1230 N N . LEU A 1 109 ? 22.28900 -13.35200 -20.03800 1.000 21.60259 99 LEU A N 1
ATOM 1231 C CA . LEU A 1 109 ? 22.23700 -14.47600 -20.98400 1.000 20.48930 99 LEU A CA 1
ATOM 1232 C C . LEU A 1 109 ? 23.11100 -15.60700 -20.47700 1.000 21.08937 99 LEU A C 1
ATOM 1233 O O . LEU A 1 109 ? 24.23700 -15.38200 -20.02000 1.000 21.23939 99 LEU A O 1
ATOM 1249 N N . LEU A 1 110 ? 22.63300 -16.84400 -20.65300 1.000 18.19429 100 LEU A N 1
ATOM 1250 C CA . LEU A 1 110 ? 23.44500 -18.00200 -20.29100 1.000 21.94210 100 LEU A CA 1
ATOM 1251 C C . LEU A 1 110 ? 24.63200 -18.16500 -21.23600 1.000 22.62113 100 LEU A C 1
ATOM 1252 O O . LEU A 1 110 ? 25.73200 -18.54400 -20.80400 1.000 22.00264 100 LEU A O 1
ATOM 1268 N N . ASP A 1 111 ? 24.45100 -17.84900 -22.51200 1.000 19.31547 101 ASP A N 1
ATOM 1269 C CA . ASP A 1 111 ? 25.43400 -18.16900 -23.53500 1.000 22.35005 101 ASP A CA 1
ATOM 1270 C C . ASP A 1 111 ? 25.13400 -17.34500 -24.77900 1.000 23.10277 101 ASP A C 1
ATOM 1271 O O . ASP A 1 111 ? 24.23800 -16.48900 -24.78700 1.000 21.82893 101 ASP A O 1
ATOM 1280 N N . THR A 1 112 ? 25.89300 -17.62500 -25.84200 1.000 19.63393 102 THR A N 1
ATOM 1281 C CA . THR A 1 112 ? 25.56000 -17.19900 -27.20300 1.000 19.70236 102 THR A CA 1
ATOM 1282 C C . THR A 1 112 ? 26.16500 -18.25700 -28.11100 1.000 19.71289 102 THR A C 1
ATOM 1283 O O . THR A 1 112 ? 27.26800 -18.74300 -27.84500 1.000 24.00551 102 THR A O 1
ATOM 1294 N N . PHE A 1 113 ? 25.45300 -18.62000 -29.16400 1.000 17.30997 103 PHE A N 1
ATOM 1295 C CA . PHE A 1 113 ? 25.96000 -19.65700 -30.05600 1.000 20.16821 103 PHE A CA 1
ATOM 1296 C C . PHE A 1 113 ? 25.51800 -19.41600 -31.48500 1.000 17.63896 103 PHE A C 1
ATOM 1297 O O . PHE A 1 113 ? 24.53600 -18.71000 -31.74400 1.000 22.03159 103 PHE A O 1
ATOM 1314 N N . MET A 1 114 ? 26.26100 -20.02700 -32.42100 1.000 17.38893 104 MET A N 1
ATOM 1315 C CA . MET A 1 114 ? 25.98200 -19.81200 -33.83900 1.000 20.62353 104 MET A CA 1
ATOM 1316 C C . MET A 1 114 ? 26.43100 -21.04900 -34.58900 1.000 23.92655 104 MET A C 1
ATOM 1317 O O . MET A 1 114 ? 27.38800 -21.70400 -34.19600 1.000 20.54194 104 MET A O 1
ATOM 1331 N N . ALA A 1 115 ? 25.71200 -21.37000 -35.65200 1.000 22.66324 105 ALA A N 1
ATOM 1332 C CA . ALA A 1 115 ? 25.98100 -22.55700 -36.46100 1.000 19.77342 105 ALA A CA 1
ATOM 1333 C C . ALA A 1 115 ? 25.79400 -22.13300 -37.90600 1.000 20.43403 105 ALA A C 1
ATOM 1334 O O . ALA A 1 115 ? 24.76900 -21.53600 -38.24500 1.000 23.89234 105 ALA A O 1
ATOM 1341 N N . TRP A 1 116 ? 26.79700 -22.35200 -38.72300 1.000 25.32146 106 TRP A N 1
ATOM 1342 C CA . TRP A 1 116 ? 26.66600 -22.16200 -40.16200 1.000 22.21845 106 TRP A CA 1
ATOM 1343 C C . TRP A 1 116 ? 26.30700 -23.47500 -40.86200 1.000 21.74471 106 TRP A C 1
ATOM 1344 O O . TRP A 1 116 ? 26.73300 -24.56200 -40.46300 1.000 24.51610 106 TRP A O 1
ATOM 1365 N N . GLU A 1 117 ? 25.57000 -23.36200 -41.93700 1.000 24.79245 107 GLU A N 1
ATOM 1366 C CA . GLU A 1 117 ? 25.44600 -24.47100 -42.88500 1.000 24.78981 107 GLU A CA 1
ATOM 1367 C C . GLU A 1 117 ? 26.82700 -24.88400 -43.40900 1.000 28.86662 107 GLU A C 1
ATOM 1368 O O . GLU A 1 117 ? 27.78500 -24.10000 -43.39100 1.000 29.52459 107 GLU A O 1
ATOM 1380 N N . PRO A 1 118 ? 26.96800 -26.13400 -43.86500 1.000 29.77462 108 PRO A N 1
ATOM 1381 C CA . PRO A 1 118 ? 28.23200 -26.53500 -44.49600 1.000 30.39049 108 PRO A CA 1
ATOM 1382 C C . PRO A 1 118 ? 28.66900 -25.56800 -45.58900 1.000 31.60905 108 PRO A C 1
ATOM 1383 O O . PRO A 1 118 ? 27.91500 -25.32600 -46.53200 1.000 30.30100 108 PRO A O 1
ATOM 1394 N N . ASN A 1 119 ? 29.87200 -24.98900 -45.45600 1.000 29.69303 109 ASN A N 1
ATOM 1395 C CA . ASN A 1 119 ? 30.44200 -24.09300 -46.46000 1.000 30.82738 109 ASN A CA 1
ATOM 1396 C C . ASN A 1 119 ? 29.56000 -22.87000 -46.73700 1.000 33.48296 109 ASN A C 1
ATOM 1397 O O . ASN A 1 119 ? 29.56300 -22.31800 -47.84000 1.000 29.99044 109 ASN A O 1
ATOM 1408 N N . ALA A 1 120 ? 28.84700 -22.38800 -45.72200 1.000 30.24310 110 ALA A N 1
ATOM 1409 C CA . ALA A 1 120 ? 27.91500 -21.26700 -45.91400 1.000 27.01113 110 ALA A CA 1
ATOM 1410 C C . ALA A 1 120 ? 28.63400 -19.97400 -46.28000 1.000 28.92189 110 ALA A C 1
ATOM 1411 O O . ALA A 1 120 ? 28.14100 -19.18900 -47.10300 1.000 31.22480 110 ALA A O 1
ATOM 1418 N N . PHE A 1 121 ? 29.76700 -19.69100 -45.64700 1.000 28.06126 111 PHE A N 1
ATOM 1419 C CA . PHE A 1 121 ? 30.44800 -18.43200 -45.87300 1.000 32.96711 111 PHE A CA 1
ATOM 1420 C C . PHE A 1 121 ? 31.92400 -18.60200 -46.17300 1.000 34.37517 111 PHE A C 1
ATOM 1421 O O . PHE A 1 121 ? 32.60900 -17.60600 -46.42400 1.000 35.32002 111 PHE A O 1
ATOM 1438 N N . ASP A 1 122 ? 32.43800 -19.81400 -46.13500 1.000 30.94318 112 ASP A N 1
ATOM 1439 C CA . ASP A 1 122 ? 33.84300 -20.10600 -46.44500 1.000 32.82236 112 ASP A CA 1
ATOM 1440 C C . ASP A 1 122 ? 33.91500 -21.60600 -46.71000 1.000 32.21702 112 ASP A C 1
ATOM 1441 O O . ASP A 1 122 ? 32.87700 -22.26500 -46.83600 1.000 36.54649 112 ASP A O 1
ATOM 1450 N N . THR A 1 123 ? 35.12800 -22.14500 -46.84700 1.000 36.40436 113 THR A N 1
ATOM 1451 C CA . THR A 1 123 ? 35.32200 -23.56000 -47.14400 1.000 35.29371 113 THR A CA 1
ATOM 1452 C C . THR A 1 123 ? 35.67100 -24.32000 -45.86100 1.000 36.78073 113 THR A C 1
ATOM 1453 O O . THR A 1 123 ? 36.78500 -24.21600 -45.34100 1.000 32.10385 113 THR A O 1
ATOM 1464 N N . ASP A 1 124 ? 34.71800 -25.12100 -45.38200 1.000 33.45927 114 ASP A N 1
ATOM 1465 C CA . ASP A 1 124 ? 34.89200 -25.84600 -44.12900 1.000 30.99319 114 ASP A CA 1
ATOM 1466 C C . ASP A 1 124 ? 36.18200 -26.65100 -44.10600 1.000 32.96974 114 ASP A C 1
ATOM 1467 O O . ASP A 1 124 ? 36.82800 -26.75000 -43.06200 1.000 33.19872 114 ASP A O 1
ATOM 1476 N N . ALA A 1 125 ? 36.54100 -27.28700 -45.23700 1.000 33.41980 115 ALA A N 1
ATOM 1477 C CA . ALA A 1 125 ? 37.71700 -28.15100 -45.27600 1.000 36.49122 115 ALA A CA 1
ATOM 1478 C C . ALA A 1 125 ? 38.98400 -27.42000 -44.84200 1.000 35.58848 115 ALA A C 1
ATOM 1479 O O . ALA A 1 125 ? 39.89800 -28.04400 -44.30800 1.000 34.76469 115 ALA A O 1
ATOM 1486 N N . ALA A 1 126 ? 39.07700 -26.11600 -45.07200 1.000 34.73574 116 ALA A N 1
ATOM 1487 C CA . ALA A 1 126 ? 40.24000 -25.37500 -44.60400 1.000 35.36477 116 ALA A CA 1
ATOM 1488 C C . ALA A 1 126 ? 40.33100 -25.33100 -43.07900 1.000 36.18592 116 ALA A C 1
ATOM 1489 O O . ALA A 1 126 ? 41.38100 -24.97600 -42.53900 1.000 35.24107 116 ALA A O 1
ATOM 1496 N N . PHE A 1 127 ? 39.25600 -25.66900 -42.37400 1.000 33.65930 117 PHE A N 1
ATOM 1497 C CA . PHE A 1 127 ? 39.18800 -25.56300 -40.91700 1.000 34.57520 117 PHE A CA 1
ATOM 1498 C C . PHE A 1 127 ? 39.03000 -26.91700 -40.24200 1.000 30.41680 117 PHE A C 1
ATOM 1499 O O . PHE A 1 127 ? 38.84500 -26.98200 -39.02000 1.000 31.99331 117 PHE A O 1
ATOM 1516 N N . ALA A 1 128 ? 39.12600 -28.00100 -40.99900 1.000 30.52208 118 ALA A N 1
ATOM 1517 C CA . ALA A 1 128 ? 38.93400 -29.31300 -40.42000 1.000 29.92990 118 ALA A CA 1
ATOM 1518 C C . ALA A 1 128 ? 40.13300 -29.68400 -39.54400 1.000 35.06736 118 ALA A C 1
ATOM 1519 O O . ALA A 1 128 ? 41.27000 -29.28400 -39.81100 1.000 34.60941 118 ALA A O 1
ATOM 1526 N N . GLY A 1 129 ? 39.86400 -30.46100 -38.49300 1.000 33.19872 119 GLY A N 1
ATOM 1527 C CA . GLY A 1 129 ? 40.92800 -30.89500 -37.60400 1.000 36.34646 119 GLY A CA 1
ATOM 1528 C C . GLY A 1 129 ? 41.50700 -29.83700 -36.69300 1.000 42.37877 119 GLY A C 1
ATOM 1529 O O . GLY A 1 129 ? 42.65200 -29.97800 -36.24500 1.000 43.61312 119 GLY A O 1
ATOM 1533 N N . GLN A 1 130 ? 40.77000 -28.75800 -36.44400 1.000 37.27289 120 GLN A N 1
ATOM 1534 C CA . GLN A 1 130 ? 41.18100 -27.67100 -35.55700 1.000 38.08088 120 GLN A CA 1
ATOM 1535 C C . GLN A 1 130 ? 40.22200 -27.64400 -34.37600 1.000 33.67246 120 GLN A C 1
ATOM 1536 O O . GLN A 1 130 ? 39.15700 -27.01200 -34.45800 1.000 34.16989 120 GLN A O 1
ATOM 1550 N N . PRO A 1 131 ? 40.53100 -28.32000 -33.27200 1.000 35.65691 121 PRO A N 1
ATOM 1551 C CA . PRO A 1 131 ? 39.59000 -28.36700 -32.14900 1.000 32.55390 121 PRO A CA 1
ATOM 1552 C C . PRO A 1 131 ? 39.77700 -27.20000 -31.18500 1.000 34.46466 121 PRO A C 1
ATOM 1553 O O . PRO A 1 131 ? 40.79200 -26.50000 -31.18800 1.000 31.07478 121 PRO A O 1
ATOM 1564 N N . GLY A 1 132 ? 38.75000 -26.98500 -30.37200 1.000 30.65894 122 GLY A N 1
ATOM 1565 C CA . GLY A 1 132 ? 38.78100 -25.95800 -29.35400 1.000 29.17718 122 GLY A CA 1
ATOM 1566 C C . GLY A 1 132 ? 38.50900 -24.55800 -29.84400 1.000 28.88504 122 GLY A C 1
ATOM 1567 O O . GLY A 1 132 ? 38.68200 -23.61500 -29.06000 1.000 28.54816 122 GLY A O 1
ATOM 1571 N N . LYS A 1 133 ? 38.02100 -24.41300 -31.08100 1.000 23.36596 123 LYS A N 1
ATOM 1572 C CA . LYS A 1 133 ? 37.62100 -23.15100 -31.67700 1.000 26.98745 123 LYS A CA 1
ATOM 1573 C C . LYS A 1 133 ? 36.13800 -23.11400 -31.97700 1.000 25.99522 123 LYS A C 1
ATOM 1574 O O . LYS A 1 133 ? 35.66600 -22.22100 -32.67900 1.000 27.25064 123 LYS A O 1
ATOM 1593 N N . GLY A 1 134 ? 35.39200 -24.10200 -31.52400 1.000 21.53416 124 GLY A N 1
ATOM 1594 C CA . GLY A 1 134 ? 33.99200 -24.14800 -31.87700 1.000 23.29753 124 GLY A CA 1
ATOM 1595 C C . GLY A 1 134 ? 33.72100 -24.69900 -33.26400 1.000 20.67880 124 GLY A C 1
ATOM 1596 O O . GLY A 1 134 ? 32.59200 -24.56000 -33.73600 1.000 27.40329 124 GLY A O 1
ATOM 1600 N N . TYR A 1 135 ? 34.70700 -25.34000 -33.90400 1.000 25.74256 125 TYR A N 1
ATOM 1601 C CA . TYR A 1 135 ? 34.47600 -25.97400 -35.19000 1.000 24.15553 125 TYR A CA 1
ATOM 1602 C C . TYR A 1 135 ? 34.15400 -27.46400 -35.00400 1.000 24.20027 125 TYR A C 1
ATOM 1603 O O . TYR A 1 135 ? 34.74300 -28.14700 -34.16700 1.000 29.14560 125 TYR A O 1
ATOM 1621 N N . GLY A 1 136 ? 33.30000 -27.99500 -35.86400 1.000 24.56874 126 GLY A N 1
ATOM 1622 C CA . GLY A 1 136 ? 33.16600 -29.45300 -35.92900 1.000 24.77665 126 GLY A CA 1
ATOM 1623 C C . GLY A 1 136 ? 34.39600 -30.09800 -36.51600 1.000 31.78802 126 GLY A C 1
ATOM 1624 O O . GLY A 1 136 ? 35.27300 -29.43800 -37.06800 1.000 27.79281 126 GLY A O 1
ATOM 1628 N N . PRO A 1 137 ? 34.48400 -31.41300 -36.41500 1.000 25.72940 127 PRO A N 1
ATOM 1629 C CA . PRO A 1 137 ? 35.67800 -32.10200 -36.92800 1.000 28.53237 127 PRO A CA 1
ATOM 1630 C C . PRO A 1 137 ? 35.89600 -31.87400 -38.41400 1.000 31.41956 127 PRO A C 1
ATOM 1631 O O . PRO A 1 137 ? 37.04700 -31.85200 -38.87200 1.000 33.73299 127 PRO A O 1
ATOM 1642 N N . ASP A 1 138 ? 34.82600 -31.70700 -39.18700 1.000 31.53799 128 ASP A N 1
ATOM 1643 C CA . ASP A 1 138 ? 34.92100 -31.45800 -40.62500 1.000 32.53285 128 ASP A CA 1
ATOM 1644 C C . ASP A 1 138 ? 35.11500 -29.97500 -40.96700 1.000 32.83025 128 ASP A C 1
ATOM 1645 O O . ASP A 1 138 ? 35.10600 -29.61000 -42.15600 1.000 31.70117 128 ASP A O 1
ATOM 1654 N N . GLY A 1 139 ? 35.29800 -29.12300 -39.96800 1.000 29.40353 129 GLY A N 1
ATOM 1655 C CA . GLY A 1 139 ? 35.50800 -27.70600 -40.19500 1.000 28.18496 129 GLY A CA 1
ATOM 1656 C C . GLY A 1 139 ? 34.27700 -26.82800 -40.13300 1.000 25.88731 129 GLY A C 1
ATOM 1657 O O . GLY A 1 139 ? 34.41000 -25.60800 -40.21500 1.000 25.63992 129 GLY A O 1
ATOM 1661 N N . ARG A 1 140 ? 33.09600 -27.40300 -39.98700 1.000 26.87427 130 ARG A N 1
ATOM 1662 C CA . ARG A 1 140 ? 31.86900 -26.61400 -39.92300 1.000 27.96125 130 ARG A CA 1
ATOM 1663 C C . ARG A 1 140 ? 31.87900 -25.66200 -38.71900 1.000 24.78455 130 ARG A C 1
ATOM 1664 O O . ARG A 1 140 ? 32.31100 -26.02300 -37.62900 1.000 25.22145 130 ARG A O 1
ATOM 1685 N N . TYR A 1 141 ? 31.46900 -24.41000 -38.94000 1.000 24.96878 131 TYR A N 1
ATOM 1686 C CA . TYR A 1 141 ? 31.47900 -23.38700 -37.87700 1.000 22.28162 131 TYR A CA 1
ATOM 1687 C C . TYR A 1 141 ? 30.28900 -23.58300 -36.93600 1.000 24.64506 131 TYR A C 1
ATOM 1688 O O . TYR A 1 141 ? 29.14900 -23.40100 -37.34500 1.000 24.16869 131 TYR A O 1
ATOM 1706 N N . LEU A 1 142 ? 30.54900 -24.00700 -35.68200 1.000 20.69195 132 LEU A N 1
ATOM 1707 C CA . LEU A 1 142 ? 29.47500 -24.39300 -34.75800 1.000 22.18424 132 LEU A CA 1
ATOM 1708 C C . LEU A 1 142 ? 29.72700 -23.96800 -33.31700 1.000 21.82104 132 LEU A C 1
ATOM 1709 O O . LEU A 1 142 ? 29.51700 -24.76500 -32.38300 1.000 20.87092 132 LEU A O 1
ATOM 1725 N N . PRO A 1 143 ? 30.18200 -22.74300 -33.07500 1.000 21.46573 133 PRO A N 1
ATOM 1726 C CA . PRO A 1 143 ? 30.58300 -22.37000 -31.70300 1.000 19.91028 133 PRO A CA 1
ATOM 1727 C C . PRO A 1 143 ? 29.42900 -22.12300 -30.75000 1.000 22.05528 133 PRO A C 1
ATOM 1728 O O . PRO A 1 143 ? 28.45200 -21.46500 -31.09000 1.000 21.83420 133 PRO A O 1
ATOM 1739 N N . TRP A 1 144 ? 29.60000 -22.61800 -29.52900 1.000 21.19201 134 TRP A N 1
ATOM 1740 C CA . TRP A 1 144 ? 28.73700 -22.37700 -28.38500 1.000 22.37374 134 TRP A CA 1
ATOM 1741 C C . TRP A 1 144 ? 29.61300 -21.72300 -27.32500 1.000 20.70775 134 TRP A C 1
ATOM 1742 O O . TRP A 1 144 ? 30.47800 -22.39200 -26.74400 1.000 21.87894 134 TRP A O 1
ATOM 1763 N N . TRP A 1 145 ? 29.42400 -20.39600 -27.11300 1.000 19.69447 135 TRP A N 1
ATOM 1764 C CA . TRP A 1 145 ? 30.18400 -19.64400 -26.12200 1.000 20.84987 135 TRP A CA 1
ATOM 1765 C C . TRP A 1 145 ? 29.41700 -19.52300 -24.81300 1.000 19.36022 135 TRP A C 1
ATOM 1766 O O . TRP A 1 145 ? 28.26900 -19.11900 -24.80700 1.000 20.13926 135 TRP A O 1
ATOM 1787 N N . TYR A 1 146 ? 30.06000 -19.85500 -23.70100 1.000 19.61551 136 TYR A N 1
ATOM 1788 C CA . TYR A 1 146 ? 29.47000 -19.64300 -22.38300 1.000 22.67903 136 TYR A CA 1
ATOM 1789 C C . TYR A 1 146 ? 30.58300 -19.42300 -21.35800 1.000 25.15828 136 TYR A C 1
ATOM 1790 O O . TYR A 1 146 ? 31.74900 -19.29000 -21.69900 1.000 25.87415 136 TYR A O 1
ATOM 1808 N N . ARG A 1 147 ? 30.20700 -19.31300 -20.09400 1.000 24.32923 137 ARG A N 1
ATOM 1809 C CA . ARG A 1 147 ? 31.12500 -18.91200 -19.04100 1.000 24.16606 137 ARG A CA 1
ATOM 1810 C C . ARG A 1 147 ? 31.63700 -20.11900 -18.27200 1.000 26.58477 137 ARG A C 1
ATOM 1811 O O . ARG A 1 147 ? 30.85200 -20.98600 -17.85900 1.000 26.33737 137 ARG A O 1
ATOM 1832 N N . GLY A 1 148 ? 32.95300 -20.18600 -18.10400 1.000 28.59553 138 GLY A N 1
ATOM 1833 C CA . GLY A 1 148 ? 33.54700 -21.19900 -17.25100 1.000 33.09871 138 GLY A CA 1
ATOM 1834 C C . GLY A 1 148 ? 33.38400 -20.85700 -15.77000 1.000 39.64949 138 GLY A C 1
ATOM 1835 O O . GLY A 1 148 ? 32.71700 -19.89500 -15.38100 1.000 31.34060 138 GLY A O 1
ATOM 1839 N N . ALA A 1 149 ? 34.05600 -21.65400 -14.93200 1.000 43.50258 139 ALA A N 1
ATOM 1840 C CA . ALA A 1 149 ? 33.94500 -21.46000 -13.48900 1.000 46.49242 139 ALA A CA 1
ATOM 1841 C C . ALA A 1 149 ? 34.37000 -20.05800 -13.06600 1.000 45.46335 139 ALA A C 1
ATOM 1842 O O . ALA A 1 149 ? 33.72200 -19.43500 -12.21400 1.000 46.69244 139 ALA A O 1
ATOM 1849 N N . ASP A 1 150 ? 35.44900 -19.54300 -13.64300 1.000 46.48715 140 ASP A N 1
ATOM 1850 C CA . ASP A 1 150 ? 35.94100 -18.21400 -13.28900 1.000 42.76829 140 ASP A CA 1
ATOM 1851 C C . ASP A 1 150 ? 35.17300 -17.09000 -13.96600 1.000 43.19465 140 ASP A C 1
ATOM 1852 O O . ASP A 1 150 ? 35.57800 -15.93000 -13.85400 1.000 41.03650 140 ASP A O 1
ATOM 1861 N N . GLY A 1 151 ? 34.09300 -17.39200 -14.68200 1.000 40.22061 141 GLY A N 1
ATOM 1862 C CA . GLY A 1 151 ? 33.36700 -16.38800 -15.42700 1.000 37.01496 141 GLY A CA 1
ATOM 1863 C C . GLY A 1 151 ? 33.93600 -16.05500 -16.78100 1.000 34.71995 141 GLY A C 1
ATOM 1864 O O . GLY A 1 151 ? 33.28400 -15.33700 -17.54600 1.000 35.57532 141 GLY A O 1
ATOM 1868 N N . LYS A 1 152 ? 35.13100 -16.53600 -17.11000 1.000 37.71768 142 LYS A N 1
ATOM 1869 C CA A LYS A 1 152 ? 35.73600 -16.24600 -18.40800 0.580 36.67282 142 LYS A CA 1
ATOM 1870 C CA B LYS A 1 152 ? 35.68300 -16.19700 -18.41200 0.420 36.71493 142 LYS A CA 1
ATOM 1871 C C . LYS A 1 152 ? 35.03800 -17.05800 -19.50300 1.000 35.10947 142 LYS A C 1
ATOM 1872 O O . LYS A 1 152 ? 34.73100 -18.23500 -19.28700 1.000 30.15625 142 LYS A O 1
ATOM 1909 N N . PRO A 1 153 ? 34.82000 -16.48900 -20.68600 1.000 31.46167 143 PRO A N 1
ATOM 1910 C CA . PRO A 1 153 ? 34.12900 -17.24200 -21.74100 1.000 28.54026 143 PRO A CA 1
ATOM 1911 C C . PRO A 1 153 ? 34.98200 -18.36300 -22.31100 1.000 31.39061 143 PRO A C 1
ATOM 1912 O O . PRO A 1 153 ? 36.17900 -18.20800 -22.52000 1.000 29.95886 143 PRO A O 1
ATOM 1923 N N . ILE A 1 154 ? 34.33600 -19.49200 -22.58100 1.000 25.57675 144 ILE A N 1
ATOM 1924 C CA . ILE A 1 154 ? 34.94900 -20.66100 -23.19800 1.000 25.10827 144 ILE A CA 1
ATOM 1925 C C . ILE A 1 154 ? 34.04700 -21.12000 -24.33100 1.000 23.34490 144 ILE A C 1
ATOM 1926 O O . ILE A 1 154 ? 32.86900 -20.76100 -24.39800 1.000 23.30806 144 ILE A O 1
ATOM 1942 N N . VAL A 1 155 ? 34.59000 -21.96200 -25.22500 1.000 24.66348 145 VAL A N 1
ATOM 1943 C CA . VAL A 1 155 ? 33.83400 -22.32100 -26.42000 1.000 21.77893 145 VAL A CA 1
ATOM 1944 C C . VAL A 1 155 ? 33.82200 -23.82400 -26.60500 1.000 21.44468 145 VAL A C 1
ATOM 1945 O O . VAL A 1 155 ? 34.83300 -24.49100 -26.37900 1.000 28.63238 145 VAL A O 1
ATOM 1958 N N . GLU A 1 156 ? 32.67700 -24.33000 -27.06300 1.000 26.54792 146 GLU A N 1
ATOM 1959 C CA A GLU A 1 156 ? 32.45900 -25.73800 -27.35900 0.350 25.62939 146 GLU A CA 1
ATOM 1960 C CA B GLU A 1 156 ? 32.43600 -25.74300 -27.35100 0.650 25.61886 146 GLU A CA 1
ATOM 1961 C C . GLU A 1 156 ? 31.82700 -25.84200 -28.74200 1.000 24.59505 146 GLU A C 1
ATOM 1962 O O . GLU A 1 156 ? 30.97100 -25.04200 -29.10400 1.000 24.93457 146 GLU A O 1
ATOM 1985 N N . ALA A 1 157 ? 32.27000 -26.79400 -29.54300 1.000 22.54481 147 ALA A N 1
ATOM 1986 C CA . ALA A 1 157 ? 31.65500 -26.96100 -30.86000 1.000 21.69207 147 ALA A CA 1
ATOM 1987 C C . ALA A 1 157 ? 30.36600 -27.77900 -30.67500 1.000 28.54290 147 ALA A C 1
ATOM 1988 O O . ALA A 1 157 ? 30.34400 -28.76400 -29.93000 1.000 26.42685 147 ALA A O 1
ATOM 1995 N N . MET A 1 158 ? 29.29700 -27.39700 -31.36400 1.000 21.80525 148 MET A N 1
ATOM 1996 C CA . MET A 1 158 ? 27.99400 -28.06600 -31.25800 1.000 24.06868 148 MET A CA 1
ATOM 1997 C C . MET A 1 158 ? 27.86000 -29.21300 -32.26400 1.000 25.39252 148 MET A C 1
ATOM 1998 O O . MET A 1 158 ? 26.74600 -29.53600 -32.69900 1.000 26.76637 148 MET A O 1
ATOM 2012 N N . ALA A 1 159 ? 28.96100 -29.88100 -32.60300 1.000 27.10325 149 ALA A N 1
ATOM 2013 C CA . ALA A 1 159 ? 28.90800 -30.96500 -33.57300 1.000 31.98805 149 ALA A CA 1
ATOM 2014 C C . ALA A 1 159 ? 28.03300 -32.10500 -33.08800 1.000 34.64363 149 ALA A C 1
ATOM 2015 O O . ALA A 1 159 ? 27.37500 -32.76800 -33.89800 1.000 34.35412 149 ALA A O 1
ATOM 2022 N N . ASP A 1 160 ? 28.03700 -32.35500 -31.77500 1.000 31.69854 150 ASP A N 1
ATOM 2023 C CA . ASP A 1 160 ? 27.32100 -33.48400 -31.19000 1.000 43.08674 150 ASP A CA 1
ATOM 2024 C C . ASP A 1 160 ? 25.81300 -33.25800 -31.24500 1.000 42.32613 150 ASP A C 1
ATOM 2025 O O . ASP A 1 160 ? 25.04500 -34.19800 -31.45200 1.000 45.49493 150 ASP A O 1
ATOM 2034 N N . SER A 1 161 ? 25.36200 -32.01800 -31.06400 1.000 28.57974 151 SER A N 1
ATOM 2035 C CA A SER A 1 161 ? 23.93300 -31.75900 -30.95300 0.540 30.19046 151 SER A CA 1
ATOM 2036 C CA B SER A 1 161 ? 23.94400 -31.70500 -30.94100 0.460 30.21678 151 SER A CA 1
ATOM 2037 C C . SER A 1 161 ? 23.30100 -31.29300 -32.25600 1.000 30.18520 151 SER A C 1
ATOM 2038 O O . SER A 1 161 ? 22.11100 -31.53200 -32.45800 1.000 32.38809 151 SER A O 1
ATOM 2053 N N . ILE A 1 162 ? 24.07600 -30.72400 -33.17200 1.000 27.44276 152 ILE A N 1
ATOM 2054 C CA . ILE A 1 162 ? 23.50500 -30.01200 -34.31000 1.000 30.64841 152 ILE A CA 1
ATOM 2055 C C . ILE A 1 162 ? 22.72700 -30.93700 -35.21500 1.000 35.15421 152 ILE A C 1
ATOM 2056 O O . ILE A 1 162 ? 21.74700 -30.50900 -35.84300 1.000 35.97010 152 ILE A O 1
ATOM 2072 N N . ASP A 1 163 ? 23.13900 -32.19500 -35.30400 1.000 28.43499 153 ASP A N 1
ATOM 2073 C CA . ASP A 1 163 ? 22.49400 -33.19900 -36.12900 1.000 42.39719 153 ASP A CA 1
ATOM 2074 C C . ASP A 1 163 ? 21.85200 -34.30300 -35.30000 1.000 37.27552 153 ASP A C 1
ATOM 2075 O O . ASP A 1 163 ? 21.44500 -35.31100 -35.85500 1.000 36.88337 153 ASP A O 1
ATOM 2084 N N . SER A 1 164 ? 21.75300 -34.13200 -33.99200 1.000 37.74926 154 SER A N 1
ATOM 2085 C CA . SER A 1 164 ? 21.24800 -35.17900 -33.12000 1.000 31.60905 154 SER A CA 1
ATOM 2086 C C . SER A 1 164 ? 19.72500 -35.23500 -33.14500 1.000 35.53847 154 SER A C 1
ATOM 2087 O O . SER A 1 164 ? 19.04900 -34.22900 -32.88500 1.000 34.55151 154 SER A O 1
ATOM 2095 N N . GLU A 1 165 ? 19.18800 -36.44000 -33.35700 1.000 34.92787 155 GLU A N 1
ATOM 2096 C CA . GLU A 1 165 ? 17.75400 -36.67900 -33.25900 1.000 41.54972 155 GLU A CA 1
ATOM 2097 C C . GLU A 1 165 ? 17.34900 -37.23600 -31.89300 1.000 40.84963 155 GLU A C 1
ATOM 2098 O O . GLU A 1 165 ? 16.26900 -37.81400 -31.75700 1.000 41.59446 155 GLU A O 1
ATOM 2110 N N . LYS A 1 166 ? 18.21700 -37.12900 -30.90500 1.000 31.75907 156 LYS A N 1
ATOM 2111 C CA A LYS A 1 166 ? 17.92000 -37.65700 -29.58400 0.500 34.85418 156 LYS A CA 1
ATOM 2112 C CA B LYS A 1 166 ? 17.92300 -37.65300 -29.58000 0.500 34.85418 156 LYS A CA 1
ATOM 2113 C C . LYS A 1 166 ? 16.74600 -36.90100 -28.96500 1.000 33.47507 156 LYS A C 1
ATOM 2114 O O . LYS A 1 166 ? 16.67200 -35.67500 -29.01700 1.000 30.07203 156 LYS A O 1
ATOM 2151 N N . LEU A 1 167 ? 15.81700 -37.64000 -28.36900 1.000 32.97764 157 LEU A N 1
ATOM 2152 C CA . LEU A 1 167 ? 14.68300 -37.03300 -27.67000 1.000 30.10361 157 LEU A CA 1
ATOM 2153 C C . LEU A 1 167 ? 15.09000 -36.75800 -26.22800 1.000 28.06915 157 LEU A C 1
ATOM 2154 O O . LEU A 1 167 ? 15.36800 -37.69000 -25.46500 1.000 29.86674 157 LEU A O 1
ATOM 2170 N N . LEU A 1 168 ? 15.16500 -35.48100 -25.84600 1.000 27.31380 158 LEU A N 1
ATOM 2171 C CA . LEU A 1 168 ? 15.50700 -35.17000 -24.45700 1.000 28.83504 158 LEU A CA 1
ATOM 2172 C C . LEU A 1 168 ? 14.28600 -35.41200 -23.57000 1.000 25.80309 158 LEU A C 1
ATOM 2173 O O . LEU A 1 168 ? 13.15000 -35.47900 -24.06200 1.000 29.60092 158 LEU A O 1
ATOM 2189 N N . PRO A 1 169 ? 14.49100 -35.60700 -22.26300 1.000 29.46406 159 PRO A N 1
ATOM 2190 C CA . PRO A 1 169 ? 13.36200 -36.04500 -21.41100 1.000 31.09847 159 PRO A CA 1
ATOM 2191 C C . PRO A 1 169 ? 12.28300 -34.98800 -21.23000 1.000 30.71684 159 PRO A C 1
ATOM 2192 O O . PRO A 1 169 ? 11.23500 -35.29700 -20.64300 1.000 27.17694 159 PRO A O 1
ATOM 2203 N N . THR A 1 170 ? 12.49300 -33.74900 -21.69500 1.000 23.55546 160 THR A N 1
ATOM 2204 C CA . THR A 1 170 ? 11.44100 -32.75000 -21.65800 1.000 23.95287 160 THR A CA 1
ATOM 2205 C C . THR A 1 170 ? 10.64100 -32.67600 -22.94400 1.000 28.83767 160 THR A C 1
ATOM 2206 O O . THR A 1 170 ? 9.94300 -31.67400 -23.17600 1.000 25.84520 160 THR A O 1
ATOM 2217 N N . GLY A 1 171 ? 10.73900 -33.68800 -23.80800 1.000 26.60319 161 GLY A N 1
ATOM 2218 C CA . GLY A 1 171 ? 9.91300 -33.66900 -24.99900 1.000 27.34275 161 GLY A CA 1
ATOM 2219 C C . GLY A 1 171 ? 10.41900 -32.82000 -26.13300 1.000 24.81350 161 GLY A C 1
ATOM 2220 O O . GLY A 1 171 ? 9.64000 -32.47100 -27.02900 1.000 30.60893 161 GLY A O 1
ATOM 2224 N N . VAL A 1 172 ? 11.70900 -32.49100 -26.13600 1.000 23.38701 162 VAL A N 1
ATOM 2225 C CA . VAL A 1 172 ? 12.34100 -31.64500 -27.13400 1.000 24.25291 162 VAL A CA 1
ATOM 2226 C C . VAL A 1 172 ? 13.47900 -32.43000 -27.77100 1.000 24.06341 162 VAL A C 1
ATOM 2227 O O . VAL A 1 172 ? 14.25600 -33.08500 -27.06600 1.000 27.40592 162 VAL A O 1
ATOM 2240 N N . ARG A 1 173 ? 13.56400 -32.37900 -29.10200 1.000 21.91842 163 ARG A N 1
ATOM 2241 C CA . ARG A 1 173 ? 14.68700 -33.01100 -29.78400 1.000 29.42195 163 ARG A CA 1
ATOM 2242 C C . ARG A 1 173 ? 15.95000 -32.17600 -29.59000 1.000 25.80309 163 ARG A C 1
ATOM 2243 O O . ARG A 1 173 ? 15.91600 -30.93500 -29.48700 1.000 23.91603 163 ARG A O 1
ATOM 2264 N N . GLU A 1 174 ? 17.08500 -32.86700 -29.52300 1.000 23.76074 164 GLU A N 1
ATOM 2265 C CA . GLU A 1 174 ? 18.33400 -32.19200 -29.19400 1.000 27.61647 164 GLU A CA 1
ATOM 2266 C C . GLU A 1 174 ? 18.72200 -31.14300 -30.22600 1.000 22.95802 164 GLU A C 1
ATOM 2267 O O . GLU A 1 174 ? 19.35600 -30.12800 -29.87700 1.000 25.15565 164 GLU A O 1
ATOM 2279 N N . ASN A 1 175 ? 18.36300 -31.35700 -31.48800 1.000 24.93457 165 ASN A N 1
ATOM 2280 C CA . ASN A 1 175 ? 18.76100 -30.43800 -32.55400 1.000 27.23221 165 ASN A CA 1
ATOM 2281 C C . ASN A 1 175 ? 17.72400 -29.34200 -32.86900 1.000 26.76374 165 ASN A C 1
ATOM 2282 O O . ASN A 1 175 ? 17.92400 -28.56300 -33.80000 1.000 23.76864 165 ASN A O 1
ATOM 2293 N N . GLU A 1 176 ? 16.64700 -29.38000 -32.10800 1.000 23.72653 166 GLU A N 1
ATOM 2294 C CA A GLU A 1 176 ? 15.55400 -28.35900 -32.55100 0.600 26.06628 166 GLU A CA 1
ATOM 2295 C CA B GLU A 1 176 ? 15.56800 -28.39200 -32.33100 0.400 26.12682 166 GLU A CA 1
ATOM 2296 C C . GLU A 1 176 ? 15.91800 -26.87800 -32.56200 1.000 26.17156 166 GLU A C 1
ATOM 2297 O O . GLU A 1 176 ? 15.41000 -26.08200 -33.43500 1.000 21.80261 166 GLU A O 1
ATOM 2320 N N . PHE A 1 177 ? 16.93400 -26.46900 -31.79200 1.000 23.85286 167 PHE A N 1
ATOM 2321 C CA . PHE A 1 177 ? 17.39200 -25.07600 -31.83500 1.000 26.35579 167 PHE A CA 1
ATOM 2322 C C . PHE A 1 177 ? 17.84300 -24.67600 -33.23500 1.000 24.76086 167 PHE A C 1
ATOM 2323 O O . PHE A 1 177 ? 17.80600 -23.48800 -33.58100 1.000 23.43702 167 PHE A O 1
ATOM 2340 N N . TYR A 1 178 ? 18.33000 -25.61800 -34.02400 1.000 24.46083 168 TYR A N 1
ATOM 2341 C CA . TYR A 1 178 ? 18.78900 -25.37600 -35.39900 1.000 23.42123 168 TYR A CA 1
ATOM 2342 C C . TYR A 1 178 ? 17.80200 -25.86400 -36.44400 1.000 28.95874 168 TYR A C 1
ATOM 2343 O O . TYR A 1 178 ? 17.55400 -25.16400 -37.42600 1.000 22.06844 168 TYR A O 1
ATOM 2361 N N . ALA A 1 179 ? 17.22400 -27.05900 -36.25300 1.000 24.30291 169 ALA A N 1
ATOM 2362 C CA . ALA A 1 179 ? 16.25100 -27.56200 -37.20400 1.000 27.51119 169 ALA A CA 1
ATOM 2363 C C . ALA A 1 179 ? 15.04900 -26.62800 -37.34700 1.000 26.57161 169 ALA A C 1
ATOM 2364 O O . ALA A 1 179 ? 14.50100 -26.48100 -38.44900 1.000 28.63764 169 ALA A O 1
ATOM 2371 N N . CYS A 1 180 ? 14.57200 -26.05300 -36.24200 1.000 27.09009 170 CYS A N 1
ATOM 2372 C CA . CYS A 1 180 ? 13.36500 -25.24100 -36.34600 1.000 32.15122 170 CYS A CA 1
ATOM 2373 C C . CYS A 1 180 ? 13.61800 -24.00200 -37.19300 1.000 26.28210 170 CYS A C 1
ATOM 2374 O O . CYS A 1 180 ? 12.84900 -23.76900 -38.13100 1.000 26.92954 170 CYS A O 1
ATOM 2381 N N . PRO A 1 181 ? 14.67800 -23.21200 -36.96800 1.000 24.34502 171 PRO A N 1
ATOM 2382 C CA . PRO A 1 181 ? 14.94700 -22.07500 -37.87200 1.000 28.15074 171 PRO A CA 1
ATOM 2383 C C . PRO A 1 181 ? 15.29400 -22.49500 -39.30000 1.000 27.02692 171 PRO A C 1
ATOM 2384 O O . PRO A 1 181 ? 14.89500 -21.80700 -40.25800 1.000 30.11414 171 PRO A O 1
ATOM 2395 N N . LYS A 1 182 ? 15.99800 -23.63600 -39.47300 1.000 26.75321 172 LYS A N 1
ATOM 2396 C CA . LYS A 1 182 ? 16.29900 -24.14100 -40.81500 1.000 25.64781 172 LYS A CA 1
ATOM 2397 C C . LYS A 1 182 ? 15.02400 -24.46500 -41.58300 1.000 30.02202 172 LYS A C 1
ATOM 2398 O O . LYS A 1 182 ? 14.87500 -24.09200 -42.74900 1.000 30.41154 172 LYS A O 1
ATOM 2417 N N . GLU A 1 183 ? 14.09400 -25.15600 -40.94200 1.000 29.34299 173 GLU A N 1
ATOM 2418 C CA . GLU A 1 183 ? 12.90200 -25.63600 -41.62100 1.000 32.88815 173 GLU A CA 1
ATOM 2419 C C . GLU A 1 183 ? 11.88900 -24.52300 -41.85700 1.000 33.78826 173 GLU A C 1
ATOM 2420 O O . GLU A 1 183 ? 11.23800 -24.49000 -42.89900 1.000 39.07837 173 GLU A O 1
ATOM 2432 N N . ASN A 1 184 ? 11.75000 -23.60300 -40.90900 1.000 31.65380 174 ASN A N 1
ATOM 2433 C CA . ASN A 1 184 ? 10.73700 -22.56300 -40.97000 1.000 33.63561 174 ASN A CA 1
ATOM 2434 C C . ASN A 1 184 ? 11.27200 -21.21000 -41.41800 1.000 32.89605 174 ASN A C 1
ATOM 2435 O O . ASN A 1 184 ? 10.46700 -20.34100 -41.75700 1.000 30.67736 174 ASN A O 1
ATOM 2446 N N . LYS A 1 185 ? 12.58400 -21.01900 -41.41400 1.000 27.30064 175 LYS A N 1
ATOM 2447 C CA . LYS A 1 185 ? 13.23100 -19.79300 -41.88400 1.000 31.81960 175 LYS A CA 1
ATOM 2448 C C . LYS A 1 185 ? 12.65700 -18.58200 -41.15800 1.000 30.22731 175 LYS A C 1
ATOM 2449 O O . LYS A 1 185 ? 12.47700 -17.51200 -41.74000 1.000 27.64279 175 LYS A O 1
ATOM 2468 N N . ARG A 1 186 ? 12.39300 -18.74500 -39.86700 1.000 30.92213 176 ARG A N 1
ATOM 2469 C CA A ARG A 1 186 ? 11.83600 -17.71800 -38.99500 0.420 29.66408 176 ARG A CA 1
ATOM 2470 C CA B ARG A 1 186 ? 11.98600 -17.62300 -39.03200 0.580 29.49827 176 ARG A CA 1
ATOM 2471 C C . ARG A 1 186 ? 12.45400 -17.87600 -37.60600 1.000 29.28246 176 ARG A C 1
ATOM 2472 O O . ARG A 1 186 ? 13.01500 -18.94000 -37.29800 1.000 30.61683 176 ARG A O 1
ATOM 2513 N N . PRO A 1 187 ? 12.29700 -16.88700 -36.72000 1.000 28.91399 177 PRO A N 1
ATOM 2514 C CA . PRO A 1 187 ? 12.74400 -17.07000 -35.33200 1.000 27.97967 177 PRO A CA 1
ATOM 2515 C C . PRO A 1 187 ? 11.97900 -18.18400 -34.63300 1.000 25.25040 177 PRO A C 1
ATOM 2516 O O . PRO A 1 187 ? 10.79000 -18.35800 -34.84300 1.000 29.37457 177 PRO A O 1
ATOM 2527 N N . CYS A 1 188 ? 12.67800 -18.89800 -33.75000 1.000 28.31655 178 CYS A N 1
ATOM 2528 C CA . CYS A 1 188 ? 12.11800 -20.01100 -32.99700 1.000 31.06425 178 CYS A CA 1
ATOM 2529 C C . CYS A 1 188 ? 12.53800 -19.86600 -31.54200 1.000 25.87415 178 CYS A C 1
ATOM 2530 O O . CYS A 1 188 ? 13.70200 -19.57300 -31.26400 1.000 26.83216 178 CYS A O 1
ATOM 2537 N N . ILE A 1 189 ? 11.60700 -20.11400 -30.62400 1.000 22.29741 179 ILE A N 1
ATOM 2538 C CA . ILE A 1 189 ? 11.90000 -20.21400 -29.19400 1.000 22.53428 179 ILE A CA 1
ATOM 2539 C C . ILE A 1 189 ? 11.60700 -21.63600 -28.73900 1.000 19.89449 179 ILE A C 1
ATOM 2540 O O . ILE A 1 189 ? 10.46300 -22.09300 -28.82900 1.000 24.42661 179 ILE A O 1
ATOM 2556 N N . ILE A 1 190 ? 12.59400 -22.30400 -28.24700 1.000 18.80225 180 ILE A N 1
ATOM 2557 C CA . ILE A 1 190 ? 12.49200 -23.74500 -27.91500 1.000 20.00240 180 ILE A CA 1
ATOM 2558 C C . ILE A 1 190 ? 12.07300 -23.89700 -26.45300 1.000 22.03948 180 ILE A C 1
ATOM 2559 O O . ILE A 1 190 ? 12.59700 -23.21300 -25.55400 1.000 23.66336 180 ILE A O 1
ATOM 2575 N N . ASP A 1 191 ? 11.15300 -24.83600 -26.21100 1.000 21.08411 181 ASP A N 1
ATOM 2576 C CA . ASP A 1 191 ? 10.67400 -25.14300 -24.88300 1.000 23.35017 181 ASP A CA 1
ATOM 2577 C C . ASP A 1 191 ? 11.82100 -25.70400 -24.04900 1.000 21.30255 181 ASP A C 1
ATOM 2578 O O . ASP A 1 191 ? 12.87000 -26.08700 -24.58800 1.000 20.75775 181 ASP A O 1
ATOM 2587 N N . PRO A 1 192 ? 11.63700 -25.78500 -22.71600 1.000 18.97070 182 PRO A N 1
ATOM 2588 C CA . PRO A 1 192 ? 12.75000 -26.12700 -21.82500 1.000 19.59709 182 PRO A CA 1
ATOM 2589 C C . PRO A 1 192 ? 13.39400 -27.46300 -22.18000 1.000 19.71289 182 PRO A C 1
ATOM 2590 O O . PRO A 1 192 ? 12.71100 -28.45400 -22.45800 1.000 22.13686 182 PRO A O 1
ATOM 2601 N N . ALA A 1 193 ? 14.72700 -27.48700 -22.15800 1.000 20.58405 183 ALA A N 1
ATOM 2602 C CA . ALA A 1 193 ? 15.43800 -28.72000 -22.46900 1.000 23.37122 183 ALA A CA 1
ATOM 2603 C C . ALA A 1 193 ? 16.76800 -28.73900 -21.73500 1.000 24.78192 183 ALA A C 1
ATOM 2604 O O . ALA A 1 193 ? 17.39600 -27.68000 -21.53900 1.000 21.96053 183 ALA A O 1
ATOM 2611 N N . PRO A 1 194 ? 17.22300 -29.92200 -21.31500 1.000 22.35268 184 PRO A N 1
ATOM 2612 C CA . PRO A 1 194 ? 18.50200 -30.03700 -20.61200 1.000 21.34203 184 PRO A CA 1
ATOM 2613 C C . PRO A 1 194 ? 19.66400 -30.24500 -21.56000 1.000 25.62412 184 PRO A C 1
ATOM 2614 O O . PRO A 1 194 ? 19.58300 -31.01000 -22.51900 1.000 27.42960 184 PRO A O 1
ATOM 2625 N N . TYR A 1 195 ? 20.76500 -29.54300 -21.28800 1.000 21.82893 185 TYR A N 1
ATOM 2626 C CA . TYR A 1 195 ? 22.02200 -29.75300 -21.99000 1.000 24.91088 185 TYR A CA 1
ATOM 2627 C C . TYR A 1 195 ? 23.15800 -29.79500 -20.98300 1.000 24.82140 185 TYR A C 1
ATOM 2628 O O . TYR A 1 195 ? 23.08300 -29.17100 -19.91700 1.000 26.34263 185 TYR A O 1
ATOM 2646 N N . GLU A 1 196 ? 24.18400 -30.59400 -21.30100 1.000 26.55055 186 GLU A N 1
ATOM 2647 C CA . GLU A 1 196 ? 25.37900 -30.65100 -20.47700 1.000 28.82714 186 GLU A CA 1
ATOM 2648 C C . GLU A 1 196 ? 26.24000 -29.42400 -20.68700 1.000 27.76649 186 GLU A C 1
ATOM 2649 O O . GLU A 1 196 ? 26.62200 -29.12100 -21.81600 1.000 30.02202 186 GLU A O 1
ATOM 2661 N N . MET A 1 197 ? 26.59400 -28.75400 -19.59900 1.000 27.78754 187 MET A N 1
ATOM 2662 C CA . MET A 1 197 ? 27.42800 -27.55200 -19.64800 1.000 32.59865 187 MET A CA 1
ATOM 2663 C C . MET A 1 197 ? 28.47900 -27.65100 -18.56300 1.000 30.91423 187 MET A C 1
ATOM 2664 O O . MET A 1 197 ? 28.14000 -27.61700 -17.37100 1.000 33.86722 187 MET A O 1
ATOM 2678 N N . GLY A 1 198 ? 29.74300 -27.79700 -18.96000 1.000 36.17802 188 GLY A N 1
ATOM 2679 C CA . GLY A 1 198 ? 30.83000 -27.87400 -17.99200 1.000 35.99379 188 GLY A CA 1
ATOM 2680 C C . GLY A 1 198 ? 30.62500 -28.81600 -16.83100 1.000 37.72558 188 GLY A C 1
ATOM 2681 O O . GLY A 1 198 ? 30.89000 -28.47000 -15.67400 1.000 45.60020 188 GLY A O 1
ATOM 2685 N N . GLY A 1 199 ? 30.17400 -30.03200 -17.10800 1.000 33.83300 189 GLY A N 1
ATOM 2686 C CA . GLY A 1 199 ? 30.07900 -31.03200 -16.06800 1.000 33.33821 189 GLY A CA 1
ATOM 2687 C C . GLY A 1 199 ? 28.76900 -31.10100 -15.32500 1.000 31.41429 189 GLY A C 1
ATOM 2688 O O . GLY A 1 199 ? 28.67500 -31.83900 -14.34400 1.000 32.57233 189 GLY A O 1
ATOM 2692 N N . LYS A 1 200 ? 27.75900 -30.35900 -15.74300 1.000 29.32194 190 LYS A N 1
ATOM 2693 C CA . LYS A 1 200 ? 26.47200 -30.38400 -15.06700 1.000 29.64040 190 LYS A CA 1
ATOM 2694 C C . LYS A 1 200 ? 25.36600 -30.25700 -16.09400 1.000 27.02692 190 LYS A C 1
ATOM 2695 O O . LYS A 1 200 ? 25.56300 -29.75600 -17.19800 1.000 32.05648 190 LYS A O 1
ATOM 2714 N N . THR A 1 201 ? 24.18500 -30.70900 -15.71600 1.000 24.64243 191 THR A N 1
ATOM 2715 C CA . THR A 1 201 ? 23.01100 -30.59500 -16.57200 1.000 25.81099 191 THR A CA 1
ATOM 2716 C C . THR A 1 201 ? 22.33900 -29.26500 -16.29200 1.000 26.54266 191 THR A C 1
ATOM 2717 O O . THR A 1 201 ? 22.07700 -28.94900 -15.13500 1.000 24.25291 191 THR A O 1
ATOM 2728 N N . VAL A 1 202 ? 22.04300 -28.50300 -17.33500 1.000 25.32409 192 VAL A N 1
ATOM 2729 C CA . VAL A 1 202 ? 21.39400 -27.20500 -17.17600 1.000 23.08961 192 VAL A CA 1
ATOM 2730 C C . VAL A 1 202 ? 20.13500 -27.19700 -18.02500 1.000 18.94174 192 VAL A C 1
ATOM 2731 O O . VAL A 1 202 ? 20.21200 -27.38000 -19.23800 1.000 21.10253 192 VAL A O 1
ATOM 2744 N N . MET A 1 203 ? 18.99700 -26.90800 -17.40300 1.000 21.25255 193 MET A N 1
ATOM 2745 C CA . MET A 1 203 ? 17.74300 -26.74100 -18.11600 1.000 19.28389 193 MET A CA 1
ATOM 2746 C C . MET A 1 203 ? 17.64000 -25.32800 -18.67000 1.000 25.33725 193 MET A C 1
ATOM 2747 O O . MET A 1 203 ? 17.87200 -24.35700 -17.94000 1.000 21.75787 193 MET A O 1
ATOM 2761 N N . MET A 1 204 ? 17.24300 -25.20800 -19.93500 1.000 18.53380 194 MET A N 1
ATOM 2762 C CA . MET A 1 204 ? 17.27700 -23.88900 -20.60200 1.000 21.76314 194 MET A CA 1
ATOM 2763 C C . MET A 1 204 ? 16.33100 -23.79400 -21.77000 1.000 22.41585 194 MET A C 1
ATOM 2764 O O . MET A 1 204 ? 15.82600 -24.78400 -22.25800 1.000 21.46836 194 MET A O 1
ATOM 2778 N N . SER A 1 205 ? 16.00100 -22.55700 -22.13900 1.000 21.29992 195 SER A N 1
ATOM 2779 C CA . SER A 1 205 ? 15.21100 -22.29100 -23.32500 1.000 22.42637 195 SER A CA 1
ATOM 2780 C C . SER A 1 205 ? 16.05700 -21.44900 -24.25400 1.000 23.11593 195 SER A C 1
ATOM 2781 O O . SER A 1 205 ? 16.75800 -20.54100 -23.79600 1.000 23.64494 195 SER A O 1
ATOM 2789 N N . SER A 1 206 ? 16.00600 -21.75900 -25.55300 1.000 20.06293 196 SER A N 1
ATOM 2790 C CA . SER A 1 206 ? 16.86400 -21.09800 -26.52700 1.000 24.75823 196 SER A CA 1
ATOM 2791 C C . SER A 1 206 ? 16.01700 -20.15600 -27.38200 1.000 23.37649 196 SER A C 1
ATOM 2792 O O . SER A 1 206 ? 14.84600 -20.42700 -27.67300 1.000 20.55773 196 SER A O 1
ATOM 2800 N N . PHE A 1 207 ? 16.64300 -19.04900 -27.78500 1.000 20.23664 197 PHE A N 1
ATOM 2801 C CA . PHE A 1 207 ? 16.02900 -17.97600 -28.56300 1.000 18.55749 197 PHE A CA 1
ATOM 2802 C C . PHE A 1 207 ? 16.87800 -17.86600 -29.81800 1.000 18.59960 197 PHE A C 1
ATOM 2803 O O . PHE A 1 207 ? 18.03600 -17.42600 -29.75000 1.000 20.58405 197 PHE A O 1
ATOM 2820 N N . ASN A 1 208 ? 16.30000 -18.23600 -30.94500 1.000 21.46836 198 ASN A N 1
ATOM 2821 C CA . ASN A 1 208 ? 17.03500 -18.52400 -32.16500 1.000 22.29215 198 ASN A CA 1
ATOM 2822 C C . ASN A 1 208 ? 16.50200 -17.73000 -33.34600 1.000 21.79472 198 ASN A C 1
ATOM 2823 O O . ASN A 1 208 ? 15.29500 -17.60600 -33.50300 1.000 22.03422 198 ASN A O 1
ATOM 2834 N N . VAL A 1 209 ? 17.41200 -17.21500 -34.17400 1.000 20.77354 199 VAL A N 1
ATOM 2835 C CA A VAL A 1 209 ? 17.03100 -16.50900 -35.39200 0.420 21.44468 199 VAL A CA 1
ATOM 2836 C CA B VAL A 1 209 ? 17.07600 -16.46400 -35.38300 0.580 21.43415 199 VAL A CA 1
ATOM 2837 C C . VAL A 1 209 ? 17.86300 -17.03900 -36.55400 1.000 21.37625 199 VAL A C 1
ATOM 2838 O O . VAL A 1 209 ? 19.05900 -17.33900 -36.41000 1.000 21.61838 199 VAL A O 1
ATOM 2863 N N . PRO A 1 210 ? 17.25300 -17.20500 -37.72000 1.000 20.80513 200 PRO A N 1
ATOM 2864 C CA . PRO A 1 210 ? 18.01400 -17.67000 -38.88500 1.000 21.36835 200 PRO A CA 1
ATOM 2865 C C . PRO A 1 210 ? 18.91800 -16.58000 -39.44800 1.000 23.06329 200 PRO A C 1
ATOM 2866 O O . PRO A 1 210 ? 18.61100 -15.38300 -39.36200 1.000 23.47387 200 PRO A O 1
ATOM 2877 N N . ILE A 1 211 ? 20.05200 -17.01300 -39.99400 1.000 23.84233 201 ILE A N 1
ATOM 2878 C CA . ILE A 1 211 ? 20.92400 -16.15500 -40.76600 1.000 25.67413 201 ILE A CA 1
ATOM 2879 C C . ILE A 1 211 ? 20.53400 -16.30100 -42.22900 1.000 26.95586 201 ILE A C 1
ATOM 2880 O O . ILE A 1 211 ? 20.88700 -17.26900 -42.89800 1.000 26.61635 201 ILE A O 1
ATOM 2896 N N . MET A 1 212 ? 19.83400 -15.31000 -42.74500 1.000 30.02202 202 MET A N 1
ATOM 2897 C CA . MET A 1 212 ? 19.27600 -15.34800 -44.09000 1.000 31.14584 202 MET A CA 1
ATOM 2898 C C . MET A 1 212 ? 20.08100 -14.44300 -45.00300 1.000 32.87499 202 MET A C 1
ATOM 2899 O O . MET A 1 212 ? 20.32600 -13.29100 -44.65000 1.000 33.10660 202 MET A O 1
ATOM 2913 N N . VAL A 1 213 ? 20.48200 -14.95800 -46.17200 1.000 28.67975 203 VAL A N 1
ATOM 2914 C CA . VAL A 1 213 ? 21.05400 -14.15600 -47.25900 1.000 35.81219 203 VAL A CA 1
ATOM 2915 C C . VAL A 1 213 ? 20.09400 -14.29300 -48.43000 1.000 41.09966 203 VAL A C 1
ATOM 2916 O O . VAL A 1 213 ? 19.96700 -15.37200 -49.02600 1.000 36.82284 203 VAL A O 1
ATOM 2929 N N . GLY A 1 214 ? 19.37000 -13.23100 -48.71900 1.000 43.92895 204 GLY A N 1
ATOM 2930 C CA . GLY A 1 214 ? 18.28600 -13.36400 -49.67400 1.000 52.69053 204 GLY A CA 1
ATOM 2931 C C . GLY A 1 214 ? 17.24600 -14.30900 -49.09600 1.000 40.85490 204 GLY A C 1
ATOM 2932 O O . GLY A 1 214 ? 16.79300 -14.15500 -47.95900 1.000 46.03447 204 GLY A O 1
ATOM 2936 N N . ASP A 1 215 ? 16.87300 -15.29700 -49.88500 1.000 46.63717 205 ASP A N 1
ATOM 2937 C CA . ASP A 1 215 ? 15.92700 -16.31400 -49.47100 1.000 57.92273 205 ASP A CA 1
ATOM 2938 C C . ASP A 1 215 ? 16.62100 -17.56000 -48.96000 1.000 50.31656 205 ASP A C 1
ATOM 2939 O O . ASP A 1 215 ? 15.94800 -18.56300 -48.70200 1.000 53.18532 205 ASP A O 1
ATOM 2948 N N . GLN A 1 216 ? 17.95000 -17.52300 -48.82100 1.000 43.27624 206 GLN A N 1
ATOM 2949 C CA . GLN A 1 216 ? 18.74500 -18.70200 -48.49100 1.000 42.35245 206 GLN A CA 1
ATOM 2950 C C . GLN A 1 216 ? 19.04000 -18.75300 -47.00400 1.000 36.65176 206 GLN A C 1
ATOM 2951 O O . GLN A 1 216 ? 19.53800 -17.77800 -46.43900 1.000 31.03793 206 GLN A O 1
ATOM 2965 N N . PHE A 1 217 ? 18.73900 -19.88800 -46.37800 1.000 29.15876 207 PHE A N 1
ATOM 2966 C CA . PHE A 1 217 ? 19.12800 -20.14000 -44.99000 1.000 32.79867 207 PHE A CA 1
ATOM 2967 C C . PHE A 1 217 ? 20.61100 -20.46400 -44.98300 1.000 31.43798 207 PHE A C 1
ATOM 2968 O O . PHE A 1 217 ? 21.02600 -21.40600 -45.65000 1.000 30.41944 207 PHE A O 1
ATOM 2985 N N . ARG A 1 218 ? 21.42000 -19.65200 -44.28300 1.000 28.02441 208 ARG A N 1
ATOM 2986 C CA . ARG A 1 218 ? 22.85300 -19.90800 -44.19400 1.000 23.91076 208 ARG A CA 1
ATOM 2987 C C . ARG A 1 218 ? 23.30900 -20.41500 -42.81900 1.000 23.57388 208 ARG A C 1
ATOM 2988 O O . ARG A 1 218 ? 24.48500 -20.79100 -42.65500 1.000 25.40568 208 ARG A O 1
ATOM 3009 N N . GLY A 1 219 ? 22.42400 -20.47900 -41.86100 1.000 23.61599 209 GLY A N 1
ATOM 3010 C CA . GLY A 1 219 ? 22.82900 -20.75000 -40.50200 1.000 23.76864 209 GLY A CA 1
ATOM 3011 C C . GLY A 1 219 ? 21.83600 -20.15400 -39.53000 1.000 22.23424 209 GLY A C 1
ATOM 3012 O O . GLY A 1 219 ? 20.81200 -19.59700 -39.91000 1.000 22.28425 209 GLY A O 1
ATOM 3016 N N . ALA A 1 220 ? 22.15300 -20.30800 -38.25100 1.000 20.25243 210 ALA A N 1
ATOM 3017 C CA . ALA A 1 220 ? 21.31300 -19.73300 -37.20700 1.000 20.93935 210 ALA A CA 1
ATOM 3018 C C . ALA A 1 220 ? 22.16500 -19.30500 -36.04100 1.000 19.58130 210 ALA A C 1
ATOM 3019 O O . ALA A 1 220 ? 23.29600 -19.77700 -35.86400 1.000 21.09990 210 ALA A O 1
ATOM 3026 N N . VAL A 1 221 ? 21.63200 -18.34000 -35.27700 1.000 19.49707 211 VAL A N 1
ATOM 3027 C CA . VAL A 1 221 ? 22.32900 -17.79100 -34.11100 1.000 18.77594 211 VAL A CA 1
ATOM 3028 C C . VAL A 1 221 ? 21.31000 -17.71200 -32.99000 1.000 20.73670 211 VAL A C 1
ATOM 3029 O O . VAL A 1 221 ? 20.12800 -17.41300 -33.22400 1.000 20.78670 211 VAL A O 1
ATOM 3042 N N . GLY A 1 222 ? 21.77000 -17.99900 -31.77100 1.000 19.59972 212 GLY A N 1
ATOM 3043 C CA . GLY A 1 222 ? 20.87200 -18.12100 -30.65400 1.000 17.14416 212 GLY A CA 1
ATOM 3044 C C . GLY A 1 222 ? 21.53500 -17.77500 -29.34800 1.000 16.67042 212 GLY A C 1
ATOM 3045 O O . GLY A 1 222 ? 22.75900 -17.60900 -29.26100 1.000 19.14440 212 GLY A O 1
ATOM 3049 N N . ALA A 1 223 ? 20.68900 -17.59900 -28.33500 1.000 20.87092 213 ALA A N 1
ATOM 3050 C CA . ALA A 1 223 ? 21.15300 -17.48500 -26.94500 1.000 19.81817 213 ALA A CA 1
ATOM 3051 C C . ALA A 1 223 ? 20.13900 -18.17800 -26.04600 1.000 19.04439 213 ALA A C 1
ATOM 3052 O O . ALA A 1 223 ? 18.93800 -18.16700 -26.31100 1.000 22.29741 213 ALA A O 1
ATOM 3059 N N . ASP A 1 224 ? 20.62700 -18.76000 -24.96600 1.000 20.71038 214 ASP A N 1
ATOM 3060 C CA . ASP A 1 224 ? 19.76200 -19.42800 -24.00000 1.000 19.96029 214 ASP A CA 1
ATOM 3061 C C . ASP A 1 224 ? 19.52200 -18.51400 -22.77800 1.000 17.21522 214 ASP A C 1
ATOM 3062 O O . ASP A 1 224 ? 20.38600 -17.71900 -22.38000 1.000 17.41788 214 ASP A O 1
ATOM 3071 N N . LEU A 1 225 ? 18.38300 -18.69200 -22.15300 1.000 19.89975 215 LEU A N 1
ATOM 3072 C CA . LEU A 1 225 ? 18.18400 -18.32600 -20.76400 1.000 23.18436 215 LEU A CA 1
ATOM 3073 C C . LEU A 1 225 ? 18.06800 -19.60500 -19.95100 1.000 21.68944 215 LEU A C 1
ATOM 3074 O O . LEU A 1 225 ? 17.37500 -20.53400 -20.35500 1.000 20.62353 215 LEU A O 1
ATOM 3090 N N . SER A 1 226 ? 18.74700 -19.66100 -18.81000 1.000 20.07609 216 SER A N 1
ATOM 3091 C CA . SER A 1 226 ? 18.51500 -20.79800 -17.91600 1.000 22.83168 216 SER A CA 1
ATOM 3092 C C . SER A 1 226 ? 17.13200 -20.68800 -17.26500 1.000 22.88169 216 SER A C 1
ATOM 3093 O O . SER A 1 226 ? 16.61300 -19.58300 -16.99300 1.000 20.10504 216 SER A O 1
ATOM 3101 N N . LEU A 1 227 ? 16.52900 -21.84200 -16.99700 1.000 22.18161 217 LEU A N 1
ATOM 3102 C CA . LEU A 1 227 ? 15.28500 -21.82200 -16.25200 1.000 18.82857 217 LEU A CA 1
ATOM 3103 C C . LEU A 1 227 ? 15.52300 -21.30700 -14.84800 1.000 18.97859 217 LEU A C 1
ATOM 3104 O O . LEU A 1 227 ? 14.64600 -20.66400 -14.27100 1.000 21.71839 217 LEU A O 1
ATOM 3120 N N . ALA A 1 228 ? 16.72000 -21.53900 -14.29900 1.000 21.28413 218 ALA A N 1
ATOM 3121 C CA . ALA A 1 228 ? 17.00600 -21.04000 -12.96300 1.000 23.69758 218 ALA A CA 1
ATOM 3122 C C . ALA A 1 228 ? 16.92000 -19.51600 -12.93300 1.000 24.31344 218 ALA A C 1
ATOM 3123 O O . ALA A 1 228 ? 16.42600 -18.94800 -11.95700 1.000 21.83683 218 ALA A O 1
ATOM 3130 N N . PHE A 1 229 ? 17.37400 -18.85600 -14.01300 1.000 26.08207 219 PHE A N 1
ATOM 3131 C CA . PHE A 1 229 ? 17.31500 -17.39600 -14.12000 1.000 24.00551 219 PHE A CA 1
ATOM 3132 C C . PHE A 1 229 ? 15.87100 -16.89100 -14.16600 1.000 21.80525 219 PHE A C 1
ATOM 3133 O O . PHE A 1 229 ? 15.48600 -15.97100 -13.41900 1.000 23.29753 219 PHE A O 1
ATOM 3150 N N . ILE A 1 230 ? 15.05400 -17.50400 -15.02300 1.000 20.09978 220 ILE A N 1
ATOM 3151 C CA . ILE A 1 230 ? 13.64500 -17.13300 -15.16000 1.000 20.37350 220 ILE A CA 1
ATOM 3152 C C . ILE A 1 230 ? 12.89100 -17.39100 -13.85900 1.000 20.01029 220 ILE A C 1
ATOM 3153 O O . ILE A 1 230 ? 12.13800 -16.53700 -13.37800 1.000 19.35495 220 ILE A O 1
ATOM 3169 N N . GLN A 1 231 ? 13.10800 -18.56200 -13.25500 1.000 21.88157 221 GLN A N 1
ATOM 3170 C CA . GLN A 1 231 ? 12.52400 -18.89800 -11.96300 1.000 21.70523 221 GLN A CA 1
ATOM 3171 C C . GLN A 1 231 ? 12.87400 -17.88300 -10.87500 1.000 20.72617 221 GLN A C 1
ATOM 3172 O O . GLN A 1 231 ? 12.01500 -17.46300 -10.10800 1.000 21.67892 221 GLN A O 1
ATOM 3186 N N . ASP A 1 232 ? 14.14800 -17.53900 -10.72500 1.000 24.17921 222 ASP A N 1
ATOM 3187 C CA . ASP A 1 232 ? 14.51000 -16.58100 -9.68600 1.000 23.97393 222 ASP A CA 1
ATOM 3188 C C . ASP A 1 232 ? 13.75700 -15.26300 -9.87700 1.000 23.32385 222 ASP A C 1
ATOM 3189 O O . ASP A 1 232 ? 13.24900 -14.68100 -8.91100 1.000 22.11055 222 ASP A O 1
ATOM 3198 N N . LEU A 1 233 ? 13.63600 -14.80000 -11.12300 1.000 22.45532 223 LEU A N 1
ATOM 3199 C CA . LEU A 1 233 ? 12.94100 -13.52400 -11.35700 1.000 26.39527 223 LEU A CA 1
ATOM 3200 C C . LEU A 1 233 ? 11.45100 -13.64400 -11.04800 1.000 25.18723 223 LEU A C 1
ATOM 3201 O O . LEU A 1 233 ? 10.82500 -12.69200 -10.53100 1.000 24.35029 223 LEU A O 1
ATOM 3217 N N . LEU A 1 234 ? 10.85000 -14.78300 -11.39400 1.000 22.20003 224 LEU A N 1
ATOM 3218 C CA . LEU A 1 234 ? 9.42100 -14.95500 -11.12500 1.000 23.52650 224 LEU A CA 1
ATOM 3219 C C . LEU A 1 234 ? 9.16700 -15.04900 -9.62600 1.000 23.23963 224 LEU A C 1
ATOM 3220 O O . LEU A 1 234 ? 8.19100 -14.47800 -9.12300 1.000 23.88181 224 LEU A O 1
ATOM 3236 N N . LYS A 1 235 ? 10.07500 -15.70700 -8.88800 1.000 21.93947 225 LYS A N 1
ATOM 3237 C CA . LYS A 1 235 ? 9.94700 -15.76000 -7.42700 1.000 22.45006 225 LYS A CA 1
ATOM 3238 C C . LYS A 1 235 ? 10.02600 -14.36100 -6.83700 1.000 28.07968 225 LYS A C 1
ATOM 3239 O O . LYS A 1 235 ? 9.22800 -13.98400 -5.98100 1.000 28.52710 225 LYS A O 1
ATOM 3258 N N . ARG A 1 236 ? 11.00500 -13.58300 -7.26800 1.000 25.03984 226 ARG A N 1
ATOM 3259 C CA . ARG A 1 236 ? 11.12500 -12.21900 -6.73600 1.000 27.96125 226 ARG A CA 1
ATOM 3260 C C . ARG A 1 236 ? 9.90400 -11.38000 -7.07400 1.000 29.84568 226 ARG A C 1
ATOM 3261 O O . ARG A 1 236 ? 9.41800 -10.60400 -6.23900 1.000 32.95395 226 ARG A O 1
ATOM 3282 N N . ALA A 1 237 ? 9.39700 -11.50900 -8.29800 1.000 28.14548 227 ALA A N 1
ATOM 3283 C CA . ALA A 1 237 ? 8.18600 -10.79800 -8.69900 1.000 28.78240 227 ALA A CA 1
ATOM 3284 C C . ALA A 1 237 ? 6.98300 -11.23700 -7.87400 1.000 30.33785 227 ALA A C 1
ATOM 3285 O O . ALA A 1 237 ? 6.13600 -10.40900 -7.50700 1.000 26.82427 227 ALA A O 1
ATOM 3292 N N . ASP A 1 238 ? 6.90600 -12.53000 -7.53400 1.000 25.10827 228 ASP A N 1
ATOM 3293 C CA . ASP A 1 238 ? 5.77400 -13.02700 -6.75700 1.000 26.77426 228 ASP A CA 1
ATOM 3294 C C . ASP A 1 238 ? 5.73600 -12.42000 -5.36200 1.000 35.75165 228 ASP A C 1
ATOM 3295 O O . ASP A 1 238 ? 4.65800 -12.25100 -4.78300 1.000 31.38008 228 ASP A O 1
ATOM 3304 N N . GLN A 1 239 ? 6.89800 -12.14100 -4.78800 1.000 38.23880 229 GLN A N 1
ATOM 3305 C CA . GLN A 1 239 ? 6.94600 -11.61100 -3.42900 1.000 42.62880 229 GLN A CA 1
ATOM 3306 C C . GLN A 1 239 ? 6.32300 -10.22800 -3.33000 1.000 43.33414 229 GLN A C 1
ATOM 3307 O O . GLN A 1 239 ? 5.92800 -9.82600 -2.23500 1.000 44.60272 229 GLN A O 1
ATOM 3321 N N . GLN A 1 240 ? 6.21100 -9.51200 -4.44500 1.000 40.57592 230 GLN A N 1
ATOM 3322 C CA . GLN A 1 240 ? 5.59200 -8.19500 -4.50200 1.000 44.10266 230 GLN A CA 1
ATOM 3323 C C . GLN A 1 240 ? 4.13400 -8.25700 -4.93100 1.000 41.39970 230 GLN A C 1
ATOM 3324 O O . GLN A 1 240 ? 3.46600 -7.22800 -4.95800 1.000 42.35771 230 GLN A O 1
ATOM 3338 N N . LEU A 1 241 ? 3.63300 -9.42700 -5.27900 1.000 33.87248 231 LEU A N 1
ATOM 3339 C CA . LEU A 1 241 ? 2.25100 -9.61400 -5.70500 1.000 35.92010 231 LEU A CA 1
ATOM 3340 C C . LEU A 1 241 ? 1.39700 -10.08400 -4.52800 1.000 35.69112 231 LEU A C 1
ATOM 3341 O O . LEU A 1 241 ? 1.61400 -11.18400 -3.99500 1.000 33.93828 231 LEU A O 1
ATOM 3357 N N . TYR A 1 242 ? 0.42000 -9.27000 -4.15400 1.000 29.54565 232 TYR A N 1
ATOM 3358 C CA . TYR A 1 242 ? -0.43000 -9.52000 -2.99200 1.000 32.87236 232 TYR A CA 1
ATOM 3359 C C . TYR A 1 242 ? 0.42000 -9.98200 -1.80700 1.000 41.66815 232 TYR A C 1
ATOM 3360 O O . TYR A 1 242 ? 0.13600 -10.98400 -1.14400 1.000 37.43870 232 TYR A O 1
ATOM 3379 N N . ASP A 1 243 ? 1.51100 -9.24800 -1.57300 1.000 41.78659 233 ASP A N 1
ATOM 3380 C CA . ASP A 1 243 ? 2.39400 -9.50000 -0.43700 1.000 49.76913 233 ASP A CA 1
ATOM 3381 C C . ASP A 1 243 ? 2.93100 -10.93100 -0.42700 1.000 43.33414 233 ASP A C 1
ATOM 3382 O O . ASP A 1 243 ? 3.23200 -11.47600 0.63300 1.000 45.56862 233 ASP A O 1
ATOM 3391 N N . GLY A 1 244 ? 3.05700 -11.54200 -1.59800 1.000 39.89426 234 GLY A N 1
ATOM 3392 C CA . GLY A 1 244 ? 3.55400 -12.89600 -1.71900 1.000 36.62018 234 GLY A CA 1
ATOM 3393 C C . GLY A 1 244 ? 2.57700 -13.99900 -1.36500 1.000 38.12299 234 GLY A C 1
ATOM 3394 O O . GLY A 1 244 ? 2.98000 -15.16200 -1.21300 1.000 41.56814 234 GLY A O 1
ATOM 3398 N N . ALA A 1 245 ? 1.30000 -13.68800 -1.24900 1.000 35.92536 235 ALA A N 1
ATOM 3399 C CA . ALA A 1 245 ? 0.34400 -14.66900 -0.76900 1.000 36.80704 235 ALA A CA 1
ATOM 3400 C C . ALA A 1 245 ? 0.21600 -15.86500 -1.70400 1.000 35.24896 235 ALA A C 1
ATOM 3401 O O . ALA A 1 245 ? -0.15500 -16.95200 -1.26000 1.000 40.03638 235 ALA A O 1
ATOM 3408 N N . GLY A 1 246 ? 0.46700 -15.68600 -2.99100 1.000 35.08315 236 GLY A N 1
ATOM 3409 C CA . GLY A 1 246 ? 0.19200 -16.72300 -3.96600 1.000 33.03028 236 GLY A CA 1
ATOM 3410 C C . GLY A 1 246 ? 1.39300 -17.22400 -4.74300 1.000 30.17204 236 GLY A C 1
ATOM 3411 O O . GLY A 1 246 ? 2.53000 -17.12000 -4.28200 1.000 31.08531 236 GLY A O 1
ATOM 3415 N N . GLU A 1 247 ? 1.15200 -17.77800 -5.93100 1.000 27.86124 237 GLU A N 1
ATOM 3416 C CA . GLU A 1 247 ? 2.19200 -18.41900 -6.70800 1.000 27.87703 237 GLU A CA 1
ATOM 3417 C C . GLU A 1 247 ? 1.92200 -18.17300 -8.18200 1.000 23.59493 237 GLU A C 1
ATOM 3418 O O . GLU A 1 247 ? 0.81000 -17.86500 -8.60800 1.000 25.66360 237 GLU A O 1
ATOM 3430 N N . MET A 1 248 ? 2.94000 -18.32400 -8.97000 1.000 25.28724 238 MET A N 1
ATOM 3431 C CA . MET A 1 248 ? 2.82700 -18.11300 -10.42100 1.000 23.32648 238 MET A CA 1
ATOM 3432 C C . MET A 1 248 ? 3.52500 -19.27700 -11.11200 1.000 22.77115 238 MET A C 1
ATOM 3433 O O . MET A 1 248 ? 4.50000 -19.83900 -10.61400 1.000 22.04475 238 MET A O 1
ATOM 3447 N N . ALA A 1 249 ? 3.02100 -19.62000 -12.28800 1.000 23.72127 239 ALA A N 1
ATOM 3448 C CA . ALA A 1 249 ? 3.63500 -20.63600 -13.14500 1.000 26.04786 239 ALA A CA 1
ATOM 3449 C C . ALA A 1 249 ? 3.76200 -20.04500 -14.54300 1.000 22.88959 239 ALA A C 1
ATOM 3450 O O . ALA A 1 249 ? 2.83300 -19.38700 -15.01900 1.000 25.61623 239 ALA A O 1
ATOM 3457 N N . LEU A 1 250 ? 4.90700 -20.27200 -15.18300 1.000 21.99737 240 LEU A N 1
ATOM 3458 C CA . LEU A 1 250 ? 5.11700 -19.88700 -16.57100 1.000 23.26068 240 LEU A CA 1
ATOM 3459 C C . LEU A 1 250 ? 5.15100 -21.17500 -17.37300 1.000 18.79173 240 LEU A C 1
ATOM 3460 O O . LEU A 1 250 ? 5.95700 -22.04900 -17.07100 1.000 22.57902 240 LEU A O 1
ATOM 3476 N N . ILE A 1 251 ? 4.31300 -21.26000 -18.39400 1.000 21.85788 241 ILE A N 1
ATOM 3477 C CA . ILE A 1 251 ? 4.05300 -22.48200 -19.14300 1.000 21.63154 241 ILE A CA 1
ATOM 3478 C C . ILE A 1 251 ? 4.43600 -22.25300 -20.60300 1.000 22.77378 241 ILE A C 1
ATOM 3479 O O . ILE A 1 251 ? 3.91200 -21.34900 -21.27100 1.000 23.96866 241 ILE A O 1
ATOM 3495 N N . ALA A 1 252 ? 5.29900 -23.11900 -21.11200 1.000 22.05791 242 ALA A N 1
ATOM 3496 C CA . ALA A 1 252 ? 5.81000 -23.04600 -22.47500 1.000 20.58668 242 ALA A CA 1
ATOM 3497 C C . ALA A 1 252 ? 4.73800 -23.50000 -23.46100 1.000 22.37374 242 ALA A C 1
ATOM 3498 O O . ALA A 1 252 ? 3.62600 -23.89000 -23.08500 1.000 21.66576 242 ALA A O 1
ATOM 3505 N N . SER A 1 253 ? 5.10800 -23.51600 -24.74400 1.000 20.37350 243 SER A N 1
ATOM 3506 C CA . SER A 1 253 ? 4.14200 -23.83500 -25.77600 1.000 21.20517 243 SER A CA 1
ATOM 3507 C C . SER A 1 253 ? 3.70200 -25.29000 -25.72000 1.000 22.95012 243 SER A C 1
ATOM 3508 O O . SER A 1 253 ? 2.60700 -25.59800 -26.18100 1.000 25.63728 243 SER A O 1
ATOM 3516 N N . ASN A 1 254 ? 4.50000 -26.16800 -25.12700 1.000 24.86088 244 ASN A N 1
ATOM 3517 C CA . ASN A 1 254 ? 4.14600 -27.58800 -25.00600 1.000 22.68167 244 ASN A CA 1
ATOM 3518 C C . ASN A 1 254 ? 3.51500 -27.93300 -23.66800 1.000 26.22156 244 ASN A C 1
ATOM 3519 O O . ASN A 1 254 ? 3.35600 -29.12400 -23.35600 1.000 24.47399 244 ASN A O 1
ATOM 3530 N N . GLY A 1 255 ? 3.12900 -26.92000 -22.88400 1.000 24.86351 245 GLY A N 1
ATOM 3531 C CA . GLY A 1 255 ? 2.50500 -27.09300 -21.59300 1.000 26.24262 245 GLY A CA 1
ATOM 3532 C C . GLY A 1 255 ? 3.44900 -27.44300 -20.45700 1.000 25.11091 245 GLY A C 1
ATOM 3533 O O . GLY A 1 255 ? 2.98700 -27.73900 -19.35800 1.000 28.22444 245 GLY A O 1
ATOM 3537 N N . ARG A 1 256 ? 4.74100 -27.43400 -20.68800 1.000 21.02357 246 ARG A N 1
ATOM 3538 C CA . ARG A 1 256 ? 5.71500 -27.74200 -19.64800 1.000 20.87356 246 ARG A CA 1
ATOM 3539 C C . ARG A 1 256 ? 6.16900 -26.46900 -18.94600 1.000 23.51335 246 ARG A C 1
ATOM 3540 O O . ARG A 1 256 ? 6.05900 -25.37800 -19.48300 1.000 24.17921 246 ARG A O 1
ATOM 3561 N N . LEU A 1 257 ? 6.68000 -26.63300 -17.73000 1.000 23.67126 247 LEU A N 1
ATOM 3562 C CA . LEU A 1 257 ? 6.88400 -25.52100 -16.80800 1.000 24.46609 247 LEU A CA 1
ATOM 3563 C C . LEU A 1 257 ? 8.24200 -24.89800 -17.07000 1.000 24.76086 247 LEU A C 1
ATOM 3564 O O . LEU A 1 257 ? 9.27800 -25.56100 -16.92000 1.000 21.06305 247 LEU A O 1
ATOM 3580 N N . VAL A 1 258 ? 8.22600 -23.61100 -17.41300 1.000 20.39192 248 VAL A N 1
ATOM 3581 C CA . VAL A 1 258 ? 9.45400 -22.81600 -17.48600 1.000 24.70033 248 VAL A CA 1
ATOM 3582 C C . VAL A 1 258 ? 9.83100 -22.28200 -16.10500 1.000 24.91088 248 VAL A C 1
ATOM 3583 O O . VAL A 1 258 ? 11.00800 -22.15500 -15.77500 1.000 22.27636 248 VAL A O 1
ATOM 3596 N N . ALA A 1 259 ? 8.83000 -21.94800 -15.29400 1.000 20.78144 249 ALA A N 1
ATOM 3597 C CA . ALA A 1 259 ? 9.02300 -21.48900 -13.92600 1.000 21.47363 249 ALA A CA 1
ATOM 3598 C C . ALA A 1 259 ? 7.78400 -21.82600 -13.12000 1.000 20.86303 249 ALA A C 1
ATOM 3599 O O . ALA A 1 259 ? 6.68800 -21.94100 -13.66800 1.000 21.74208 249 ALA A O 1
ATOM 3606 N N . TYR A 1 260 ? 7.98000 -21.98400 -11.81200 1.000 22.78431 250 TYR A N 1
ATOM 3607 C CA . TYR A 1 260 ? 6.91500 -22.41600 -10.91900 1.000 27.46119 250 TYR A CA 1
ATOM 3608 C C . TYR A 1 260 ? 7.37000 -22.02500 -9.50900 1.000 22.66324 250 TYR A C 1
ATOM 3609 O O . TYR A 1 260 ? 8.19500 -22.72000 -8.90600 1.000 25.17144 250 TYR A O 1
ATOM 3627 N N . THR A 1 261 ? 6.83500 -20.90800 -9.00300 1.000 26.02680 251 THR A N 1
ATOM 3628 C CA . THR A 1 261 ? 7.41800 -20.28600 -7.82300 1.000 26.99797 251 THR A CA 1
ATOM 3629 C C . THR A 1 261 ? 7.28200 -21.16600 -6.58400 1.000 28.86662 251 THR A C 1
ATOM 3630 O O . THR A 1 261 ? 8.05100 -21.01100 -5.63600 1.000 31.44324 251 THR A O 1
ATOM 3641 N N A ARG A 1 262 ? 6.34400 -22.10900 -6.58900 0.380 30.61946 252 ARG A N 1
ATOM 3642 N N B ARG A 1 262 ? 6.32800 -22.08900 -6.57200 0.620 30.57472 252 ARG A N 1
ATOM 3643 C CA A ARG A 1 262 ? 6.07900 -22.92900 -5.40900 0.380 32.67760 252 ARG A CA 1
ATOM 3644 C CA B ARG A 1 262 ? 6.12200 -22.91400 -5.38300 0.620 32.62233 252 ARG A CA 1
ATOM 3645 C C A ARG A 1 262 ? 7.07600 -24.06700 -5.23300 0.380 32.81972 252 ARG A C 1
ATOM 3646 C C B ARG A 1 262 ? 7.23200 -23.94200 -5.19900 0.620 32.68023 252 ARG A C 1
ATOM 3647 O O A ARG A 1 262 ? 7.20900 -24.57900 -4.11300 0.380 33.42243 252 ARG A O 1
ATOM 3648 O O B ARG A 1 262 ? 7.59700 -24.25800 -4.05600 0.620 33.38558 252 ARG A O 1
ATOM 3689 N N . ASP A 1 263 ? 7.78200 -24.47500 -6.29300 1.000 31.64853 253 ASP A N 1
ATOM 3690 C CA . ASP A 1 263 ? 8.65700 -25.64800 -6.19900 1.000 30.24573 253 ASP A CA 1
ATOM 3691 C C . ASP A 1 263 ? 9.56700 -25.76100 -7.40800 1.000 33.04870 253 ASP A C 1
ATOM 3692 O O . ASP A 1 263 ? 9.10700 -26.14600 -8.48800 1.000 34.69100 253 ASP A O 1
ATOM 3702 N N . ASP A 1 264 ? 10.85500 -25.44200 -7.23200 1.000 28.53763 254 ASP A N 1
ATOM 3703 C CA A ASP A 1 264 ? 11.67800 -25.49900 -8.44000 0.410 34.59625 254 ASP A CA 1
ATOM 3704 C CA B ASP A 1 264 ? 11.86500 -25.52500 -8.28700 0.590 34.79628 254 ASP A CA 1
ATOM 3705 C C . ASP A 1 264 ? 12.02700 -26.92900 -8.86100 1.000 30.95371 254 ASP A C 1
ATOM 3706 O O . ASP A 1 264 ? 12.61300 -27.09900 -9.93700 1.000 29.47459 254 ASP A O 1
ATOM 3723 N N . SER A 1 265 ? 11.64800 -27.94600 -8.09700 1.000 32.81972 255 SER A N 1
ATOM 3724 C CA . SER A 1 265 ? 11.83200 -29.33200 -8.54500 1.000 30.85896 255 SER A CA 1
ATOM 3725 C C . SER A 1 265 ? 10.93800 -29.69200 -9.72800 1.000 35.98589 255 SER A C 1
ATOM 3726 O O . SER A 1 265 ? 11.19200 -30.70500 -10.37900 1.000 36.78862 255 SER A O 1
ATOM 3734 N N . LYS A 1 266 ? 9.93100 -28.87500 -10.04100 1.000 34.01987 256 LYS A N 1
ATOM 3735 C CA . LYS A 1 266 ? 8.98000 -29.16100 -11.09300 1.000 35.28581 256 LYS A CA 1
ATOM 3736 C C . LYS A 1 266 ? 9.37100 -28.56000 -12.44400 1.000 35.27002 256 LYS A C 1
ATOM 3737 O O . LYS A 1 266 ? 8.61500 -28.69100 -13.40900 1.000 34.47519 256 LYS A O 1
ATOM 3756 N N . LEU A 1 267 ? 10.49600 -27.86800 -12.53100 1.000 30.72737 257 LEU A N 1
ATOM 3757 C CA . LEU A 1 267 ? 10.84800 -27.18600 -13.77300 1.000 28.73766 257 LEU A CA 1
ATOM 3758 C C . LEU A 1 267 ? 11.07900 -28.19800 -14.89000 1.000 27.77701 257 LEU A C 1
ATOM 3759 O O . LEU A 1 267 ? 11.74900 -29.21300 -14.70000 1.000 32.15649 257 LEU A O 1
ATOM 3775 N N . GLY A 1 268 ? 10.49500 -27.93700 -16.05100 1.000 28.52184 258 GLY A N 1
ATOM 3776 C CA . GLY A 1 268 ? 10.54700 -28.81300 -17.17300 1.000 29.47722 258 GLY A CA 1
ATOM 3777 C C . GLY A 1 268 ? 9.44200 -29.86100 -17.20200 1.000 27.59541 258 GLY A C 1
ATOM 3778 O O . GLY A 1 268 ? 9.23200 -30.51200 -18.24800 1.000 26.88217 258 GLY A O 1
ATOM 3782 N N . GLU A 1 269 ? 9.02600 -30.16700 -15.98300 1.000 27.19010 259 GLU A N 1
ATOM 3783 C CA A GLU A 1 269 ? 7.66700 -31.04900 -16.05200 0.430 29.70093 259 GLU A CA 1
ATOM 3784 C CA B GLU A 1 269 ? 7.90800 -31.15000 -15.91400 0.570 29.67198 259 GLU A CA 1
ATOM 3785 C C . GLU A 1 269 ? 6.59500 -30.59000 -16.57100 1.000 29.32983 259 GLU A C 1
ATOM 3786 O O . GLU A 1 269 ? 6.29600 -29.34900 -16.82900 1.000 25.99522 259 GLU A O 1
ATOM 3809 N N . PRO A 1 270 ? 5.54600 -31.47900 -17.17100 1.000 27.75596 260 PRO A N 1
ATOM 3810 C CA . PRO A 1 270 ? 4.24900 -31.06300 -17.71800 1.000 29.47722 260 PRO A CA 1
ATOM 3811 C C . PRO A 1 270 ? 3.43100 -30.36900 -16.64200 1.000 30.02728 260 PRO A C 1
ATOM 3812 O O . PRO A 1 270 ? 3.38500 -30.82700 -15.49500 1.000 30.43786 260 PRO A O 1
ATOM 3823 N N . ALA A 1 271 ? 2.77600 -29.25800 -17.02500 1.000 30.54050 261 ALA A N 1
ATOM 3824 C CA . ALA A 1 271 ? 1.80400 -28.65900 -16.11300 1.000 32.20649 261 ALA A CA 1
ATOM 3825 C C . ALA A 1 271 ? 0.74000 -29.67500 -15.70200 1.000 41.76553 261 ALA A C 1
ATOM 3826 O O . ALA A 1 271 ? 0.24600 -29.63000 -14.57100 1.000 36.37805 261 ALA A O 1
ATOM 3833 N N . GLY A 1 272 ? 0.41000 -30.62700 -16.59100 1.000 40.37063 262 GLY A N 1
ATOM 3834 C CA . GLY A 1 272 ? -0.60000 -31.63800 -16.29000 1.000 43.39204 262 GLY A CA 1
ATOM 3835 C C . GLY A 1 272 ? -0.18000 -32.66000 -15.25200 1.000 41.48655 262 GLY A C 1
ATOM 3836 O O . GLY A 1 272 ? -1.01600 -33.46400 -14.79900 1.000 41.43128 262 GLY A O 1
ATOM 3840 N N . SER A 1 273 ? 1.09300 -32.65300 -14.87400 1.000 38.45724 263 SER A N 1
ATOM 3841 C CA . SER A 1 273 ? 1.59200 -33.49700 -13.79300 1.000 44.51850 263 SER A CA 1
ATOM 3842 C C . SER A 1 273 ? 1.87500 -32.71500 -12.50700 1.000 43.56575 263 SER A C 1
ATOM 3843 O O . SER A 1 273 ? 2.38500 -33.29700 -11.54800 1.000 44.53429 263 SER A O 1
ATOM 3851 N N . VAL A 1 274 ? 1.52400 -31.43300 -12.45400 1.000 41.32338 264 VAL A N 1
ATOM 3852 C CA . VAL A 1 274 ? 1.80200 -30.58500 -11.29600 1.000 46.12658 264 VAL A CA 1
ATOM 3853 C C . VAL A 1 274 ? 0.53700 -29.83800 -10.88300 1.000 52.69842 264 VAL A C 1
ATOM 3854 O O . VAL A 1 274 ? 0.28700 -29.63700 -9.70100 1.000 56.89366 264 VAL A O 1
ATOM 3867 N N . LEU A 1 275 ? -0.27000 -29.42300 -11.85100 1.000 51.74041 265 LEU A N 1
ATOM 3868 C CA . LEU A 1 275 ? -1.45900 -28.62600 -11.60200 1.000 52.76159 265 LEU A CA 1
ATOM 3869 C C . LEU A 1 275 ? -2.70800 -29.49100 -11.39800 1.000 59.24131 265 LEU A C 1
ATOM 3870 O O . LEU A 1 275 ? -2.67400 -30.72400 -11.48400 1.000 53.36166 265 LEU A O 1
ATOM 3886 N N . ASP A 1 276 ? -3.81900 -28.78500 -11.12800 1.000 63.56552 266 ASP A N 1
ATOM 3887 C CA . ASP A 1 276 ? -5.11800 -29.34200 -10.78200 1.000 71.08221 266 ASP A CA 1
ATOM 3888 C C . ASP A 1 276 ? -5.85600 -29.83700 -12.01000 1.000 70.27158 266 ASP A C 1
ATOM 3889 O O . ASP A 1 276 ? -5.63500 -29.35900 -13.12300 1.000 73.11929 266 ASP A O 1
ATOM 3898 N N . GLY A 1 277 ? -6.76500 -30.78200 -11.80000 1.000 69.27410 267 GLY A N 1
ATOM 3899 C CA . GLY A 1 277 ? -7.69800 -31.10900 -12.86500 1.000 79.54375 267 GLY A CA 1
ATOM 3900 C C . GLY A 1 277 ? -8.38900 -29.86500 -13.37800 1.000 73.64041 267 GLY A C 1
ATOM 3901 O O . GLY A 1 277 ? -8.41400 -29.59600 -14.58100 1.000 68.61875 267 GLY A 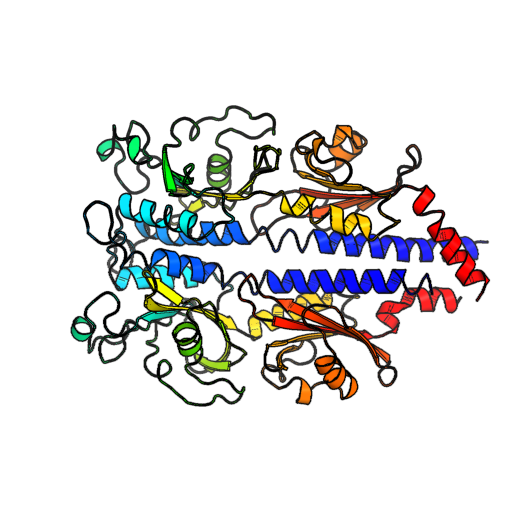O 1
ATOM 3905 N N . ASN A 1 278 ? -8.92500 -29.06500 -12.45600 1.000 70.15052 268 ASN A N 1
ATOM 3906 C CA . ASN A 1 278 ? -9.58300 -27.82000 -12.82700 1.000 65.84737 268 ASN A CA 1
ATOM 3907 C C . ASN A 1 278 ? -8.61800 -26.88100 -13.54100 1.000 67.57652 268 ASN A C 1
ATOM 3908 O O . ASN A 1 278 ? -8.98200 -26.26400 -14.55000 1.000 70.20842 268 ASN A O 1
ATOM 3919 N N . GLU A 1 279 ? -7.37700 -26.77200 -13.04200 1.000 57.63059 269 GLU A N 1
ATOM 3920 C CA . GLU A 1 279 ? -6.39400 -25.92300 -13.70100 1.000 63.38655 269 GLU A CA 1
ATOM 3921 C C . GLU A 1 279 ? -6.00300 -26.47300 -15.07000 1.000 61.93637 269 GLU A C 1
ATOM 3922 O O . GLU A 1 279 ? -5.86000 -25.70800 -16.03800 1.000 52.38260 269 GLU A O 1
ATOM 3934 N N . VAL A 1 280 ? -5.81200 -27.79300 -15.16600 1.000 60.70201 270 VAL A N 1
ATOM 3935 C CA . VAL A 1 280 ? -5.42400 -28.40000 -16.43700 1.000 63.09704 270 VAL A CA 1
ATOM 3936 C C . VAL A 1 280 ? -6.53500 -28.24200 -17.47000 1.000 63.83923 270 VAL A C 1
ATOM 3937 O O . VAL A 1 280 ? -6.26500 -28.04200 -18.66400 1.000 60.54937 270 VAL A O 1
ATOM 3950 N N . ASP A 1 281 ? -7.79600 -28.35000 -17.03700 1.000 60.08878 271 ASP A N 1
ATOM 3951 C CA . ASP A 1 281 ? -8.90400 -28.07600 -17.93800 1.000 65.53417 271 ASP A CA 1
ATOM 3952 C C . ASP A 1 281 ? -8.88200 -26.62500 -18.40200 1.000 73.20088 271 ASP A C 1
ATOM 3953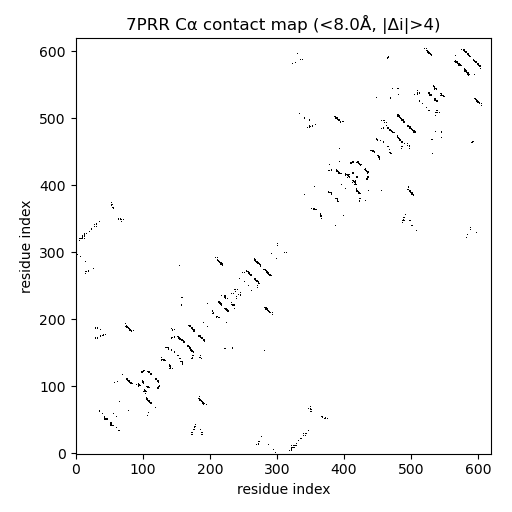 O O . ASP A 1 281 ? -8.96900 -26.34300 -19.60500 1.000 69.23462 271 ASP A O 1
ATOM 3962 N N . ASN A 1 282 ? -8.77700 -25.68400 -17.45400 1.000 67.00014 272 ASN A N 1
ATOM 3963 C CA . ASN A 1 282 ? -8.72000 -24.27600 -17.82900 1.000 68.35030 272 ASN A CA 1
ATOM 3964 C C . ASN A 1 282 ? -7.56800 -24.01300 -18.78700 1.000 65.17887 272 ASN A C 1
ATOM 3965 O O . ASN A 1 282 ? -7.67900 -23.15300 -19.66800 1.000 74.73791 272 ASN A O 1
ATOM 3976 N N . LEU A 1 283 ? -6.46800 -24.74900 -18.64800 1.000 56.82787 273 LEU A N 1
ATOM 3977 C CA . LEU A 1 283 ? -5.34900 -24.59800 -19.57300 1.000 62.99703 273 LEU A CA 1
ATOM 3978 C C . LEU A 1 283 ? -5.71900 -25.02100 -20.98300 1.000 69.03986 273 LEU A C 1
ATOM 3979 O O . LEU A 1 283 ? -5.02900 -24.64300 -21.93600 1.000 73.74305 273 LEU A O 1
ATOM 3995 N N . LYS A 1 284 ? -6.77100 -25.81900 -21.13300 1.000 74.09046 274 LYS A N 1
ATOM 3996 C CA . LYS A 1 284 ? -7.29200 -26.16800 -22.44400 1.000 76.88290 274 LYS A CA 1
ATOM 3997 C C . LYS A 1 284 ? -8.39800 -25.22400 -22.88400 1.000 82.92047 274 LYS A C 1
ATOM 3998 O O . LYS A 1 284 ? -8.67300 -25.13100 -24.08800 1.000 84.21010 274 LYS A O 1
ATOM 4017 N N . ASN A 1 285 ? -9.02600 -24.52100 -21.93300 1.000 88.14215 275 ASN A N 1
ATOM 4018 C CA . ASN A 1 285 ? -10.15300 -23.63600 -22.20900 1.000 94.33236 275 ASN A CA 1
ATOM 4019 C C . ASN A 1 285 ? -9.71300 -22.28300 -22.76000 1.000 101.09107 275 ASN A C 1
ATOM 4020 O O . ASN A 1 285 ? -10.56500 -21.50300 -23.20300 1.000 96.25101 275 ASN A O 1
ATOM 4031 N N . LEU A 1 286 ? -8.41300 -21.99700 -22.73300 1.000 97.92490 276 LEU A N 1
ATOM 4032 C CA . LEU A 1 286 ? -7.91200 -20.69000 -23.13000 1.000 94.99297 276 LEU A CA 1
ATOM 4033 C C . LEU A 1 286 ? -8.21900 -20.41600 -24.59400 1.000 105.11260 276 LEU A C 1
ATOM 4034 O O . LEU A 1 286 ? -8.26700 -21.32400 -25.42800 1.000 101.73325 276 LEU A O 1
ATOM 4050 N N . THR A 1 287 ? -8.43600 -19.14100 -24.89800 1.000 118.36682 277 THR A N 1
ATOM 4051 C CA . THR A 1 287 ? -8.47900 -18.67300 -26.27100 1.000 111.93711 277 THR A CA 1
ATOM 4052 C C . THR A 1 287 ? -7.04500 -18.33700 -26.68100 1.000 101.63587 277 THR A C 1
ATOM 4053 O O . THR A 1 287 ? -6.09000 -18.61400 -25.94700 1.000 89.04225 277 THR A O 1
ATOM 4064 N N . VAL A 1 288 ? -6.87600 -17.73400 -27.85800 1.000 93.90073 278 VAL A N 1
ATOM 4065 C CA . VAL A 1 288 ? -5.53000 -17.45800 -28.35300 1.000 94.89296 278 VAL A CA 1
ATOM 4066 C C . VAL A 1 288 ? -4.81000 -16.50200 -27.40700 1.000 84.61278 278 VAL A C 1
ATOM 4067 O O . VAL A 1 288 ? -3.75800 -16.83100 -26.85500 1.000 76.05649 278 VAL A O 1
ATOM 4080 N N . ASP A 1 289 ? -5.38300 -15.30600 -27.18500 1.000 93.04800 279 ASP A N 1
ATOM 4081 C CA . ASP A 1 289 ? -4.74300 -14.28300 -26.34400 1.000 89.64233 279 ASP A CA 1
ATOM 4082 C C . ASP A 1 289 ? -5.83800 -13.51800 -25.59600 1.000 86.58933 279 ASP A C 1
ATOM 4083 O O . ASP A 1 289 ? -6.27100 -12.43800 -25.99500 1.000 91.77416 279 ASP A O 1
ATOM 4092 N N . GLN A 1 290 ? -6.27800 -14.08300 -24.46900 1.000 82.48094 280 GLN A N 1
ATOM 4093 C CA . GLN A 1 290 ? -7.39600 -13.54200 -23.69400 1.000 78.67522 280 GLN A CA 1
ATOM 4094 C C . GLN A 1 290 ? -7.44900 -14.19200 -22.31100 1.000 75.85910 280 GLN A C 1
ATOM 4095 O O . GLN A 1 290 ? -7.33300 -15.42000 -22.19800 1.000 69.82416 280 GLN A O 1
ATOM 4109 N N . PRO A 1 291 ? -7.61600 -13.41400 -21.23700 1.000 65.02359 281 PRO A N 1
ATOM 4110 C CA . PRO A 1 291 ? -7.52100 -14.00300 -19.89700 1.000 61.66002 281 PRO A CA 1
ATOM 4111 C C . PRO A 1 291 ? -8.64600 -14.99000 -19.62600 1.000 60.60200 281 PRO A C 1
ATOM 4112 O O . PRO A 1 291 ? -9.77300 -14.83400 -20.10500 1.000 62.97071 281 PRO A O 1
ATOM 4123 N N . LEU A 1 292 ? -8.32200 -16.00300 -18.82300 1.000 46.82404 282 LEU A N 1
ATOM 4124 C CA . LEU A 1 292 ? -9.30900 -16.89200 -18.22100 1.000 51.51407 282 LEU A CA 1
ATOM 4125 C C . LEU A 1 292 ? -9.23100 -16.78800 -16.70000 1.000 44.13161 282 LEU A C 1
ATOM 4126 O O . LEU A 1 292 ? -8.16700 -17.01500 -16.11400 1.000 42.13663 282 LEU A O 1
ATOM 4142 N N . TYR A 1 293 ? -10.36400 -16.46700 -16.07400 1.000 43.44731 283 TYR A N 1
ATOM 4143 C CA . TYR A 1 293 ? -10.50300 -16.28200 -14.63000 1.000 44.55797 283 TYR A CA 1
ATOM 4144 C C . TYR A 1 293 ? -11.33800 -17.42100 -14.05400 1.000 46.24239 283 TYR A C 1
ATOM 4145 O O . TYR A 1 293 ? -12.40700 -17.74800 -14.59100 1.000 48.62688 283 TYR A O 1
ATOM 4163 N N . ASP A 1 294 ? -10.86000 -18.02100 -12.95600 1.000 44.23162 284 ASP A N 1
ATOM 4164 C CA . ASP A 1 294 ? -11.58400 -19.12900 -12.34700 1.000 51.28246 284 ASP A CA 1
ATOM 4165 C C . ASP A 1 294 ? -11.37400 -19.13600 -10.84100 1.000 46.75561 284 ASP A C 1
ATOM 4166 O O . ASP A 1 294 ? -10.34500 -18.68900 -10.34000 1.000 46.31082 284 ASP A O 1
ATOM 4175 N N . ILE A 1 295 ? -12.36200 -19.66400 -10.13100 1.000 52.00887 285 ILE A N 1
ATOM 4176 C CA . ILE A 1 295 ? -12.34500 -19.77200 -8.67900 1.000 56.95946 285 ILE A CA 1
ATOM 4177 C C . ILE A 1 295 ? -12.37200 -21.25100 -8.33000 1.000 59.47555 285 ILE A C 1
ATOM 4178 O O . ILE A 1 295 ? -13.40300 -21.91000 -8.49600 1.000 62.26273 285 ILE A O 1
ATOM 4194 N N . ASP A 1 296 ? -11.25300 -21.77300 -7.84000 1.000 66.76064 286 ASP A N 1
ATOM 4195 C CA . ASP A 1 296 ? -11.19000 -23.14500 -7.34500 1.000 74.44577 286 ASP A CA 1
ATOM 4196 C C . ASP A 1 296 ? -11.67900 -23.15700 -5.90500 1.000 70.15578 286 ASP A C 1
ATOM 4197 O O . ASP A 1 296 ? -10.91200 -22.90200 -4.97600 1.000 73.57461 286 ASP A O 1
ATOM 4206 N N . ALA A 1 297 ? -12.96600 -23.45200 -5.71600 1.000 80.30700 287 ALA A N 1
ATOM 4207 C CA . ALA A 1 297 ? -13.52900 -23.47300 -4.36800 1.000 91.17935 287 ALA A CA 1
ATOM 4208 C C . ALA A 1 297 ? -12.94500 -24.60300 -3.53100 1.000 98.96976 287 ALA A C 1
ATOM 4209 O O . ALA A 1 297 ? -12.80900 -24.46000 -2.31000 1.000 96.37734 287 ALA A O 1
ATOM 4216 N N . GLU A 1 298 ? -12.60700 -25.73200 -4.16500 1.000 110.90803 288 GLU A N 1
ATOM 4217 C CA . GLU A 1 298 ? -12.02400 -26.85500 -3.43500 1.000 105.90480 288 GLU A CA 1
ATOM 4218 C C . GLU A 1 298 ? -10.78500 -26.43200 -2.65800 1.000 99.67774 288 GLU A C 1
ATOM 4219 O O . GLU A 1 298 ? -10.52700 -26.94900 -1.56500 1.000 85.89188 288 GLU A O 1
ATOM 4231 N N . HIS A 1 299 ? -10.01100 -25.49400 -3.20500 1.000 97.04321 289 HIS A N 1
ATOM 4232 C CA . HIS A 1 299 ? -8.78200 -25.02700 -2.58400 1.000 96.27470 289 HIS A CA 1
ATOM 4233 C C . HIS A 1 299 ? -8.85100 -23.56600 -2.17100 1.000 80.40438 289 HIS A C 1
ATOM 4234 O O . HIS A 1 299 ? -7.86500 -23.04100 -1.64600 1.000 77.73300 289 HIS A O 1
ATOM 4248 N N . GLY A 1 300 ? -9.98200 -22.90300 -2.38100 1.000 70.35580 290 GLY A N 1
ATOM 4249 C CA . GLY A 1 300 ? -10.11600 -21.51400 -1.97300 1.000 72.34288 290 GLY A CA 1
ATOM 4250 C C . GLY A 1 300 ? -9.10100 -20.56300 -2.58000 1.000 54.93027 290 GLY A C 1
ATOM 4251 O O . GLY A 1 300 ? -8.58700 -19.68000 -1.88300 1.000 60.07036 290 GLY A O 1
ATOM 4255 N N . HIS A 1 301 ? -8.77700 -20.72200 -3.84900 1.000 50.90347 291 HIS A N 1
ATOM 4256 C CA . HIS A 1 301 ? -7.96700 -19.68600 -4.46700 1.000 52.61420 291 HIS A CA 1
ATOM 4257 C C . HIS A 1 301 ? -8.46600 -19.38300 -5.87000 1.000 52.09046 291 HIS A C 1
ATOM 4258 O O . HIS A 1 301 ? -9.23800 -20.13300 -6.46500 1.000 55.39085 291 HIS A O 1
ATOM 4272 N N . ILE A 1 302 ? -8.01300 -18.25900 -6.36700 1.000 39.35209 292 ILE A N 1
ATOM 4273 C CA . ILE A 1 302 ? -8.36900 -17.73600 -7.66600 1.000 38.71254 292 ILE A CA 1
ATOM 4274 C C . ILE A 1 302 ? -7.30700 -18.18000 -8.64600 1.000 38.50725 292 ILE A C 1
ATOM 4275 O O . ILE A 1 302 ? -6.11300 -18.19600 -8.32300 1.000 44.81327 292 ILE A O 1
ATOM 4291 N N . GLU A 1 303 ? -7.74200 -18.57000 -9.83900 1.000 43.71840 293 GLU A N 1
ATOM 4292 C CA . GLU A 1 303 ? -6.85500 -18.94400 -10.93100 1.000 38.20984 293 GLU A CA 1
ATOM 4293 C C . GLU A 1 303 ? -7.01600 -17.90900 -12.02300 1.000 38.30722 293 GLU A C 1
ATOM 4294 O O . GLU A 1 303 ? -8.14500 -17.53300 -12.36300 1.000 43.25255 293 GLU A O 1
ATOM 4306 N N . LEU A 1 304 ? -5.89900 -17.43200 -12.55000 1.000 35.30160 294 LEU A N 1
ATOM 4307 C CA . LEU A 1 304 ? -5.91400 -16.50200 -13.66900 1.000 33.51454 294 LEU A CA 1
ATOM 4308 C C . LEU A 1 304 ? -4.86100 -16.98100 -14.65600 1.000 36.72546 294 LEU A C 1
ATOM 4309 O O . LEU A 1 304 ? -3.69700 -17.15600 -14.28300 1.000 36.21224 294 LEU A O 1
ATOM 4325 N N . PHE A 1 305 ? -5.27900 -17.22800 -15.89400 1.000 33.48033 295 PHE A N 1
ATOM 4326 C CA . PHE A 1 305 ? -4.38700 -17.63800 -16.96900 1.000 32.03542 295 PHE A CA 1
ATOM 4327 C C . PHE A 1 305 ? -4.35100 -16.54300 -18.02300 1.000 31.29323 295 PHE A C 1
ATOM 4328 O O . PHE A 1 305 ? -5.39300 -16.13300 -18.53800 1.000 30.45102 295 PHE A O 1
ATOM 4345 N N . LEU A 1 306 ? -3.15800 -16.08100 -18.34800 1.000 28.37182 296 LEU A N 1
ATOM 4346 C CA . LEU A 1 306 ? -2.97400 -15.03600 -19.36100 1.000 25.17144 296 LEU A CA 1
ATOM 4347 C C . LEU A 1 306 ? -2.01700 -15.52600 -20.42600 1.000 24.53189 296 LEU A C 1
ATOM 4348 O O . LEU A 1 306 ? -0.80500 -15.57900 -20.18000 1.000 26.21893 296 LEU A O 1
ATOM 4364 N N . PRO A 1 307 ? -2.50700 -15.98700 -21.56500 1.000 27.10851 297 PRO A N 1
ATOM 4365 C CA . PRO A 1 307 ? -1.60500 -16.30600 -22.68400 1.000 30.46418 297 PRO A CA 1
ATOM 4366 C C . PRO A 1 307 ? -1.00400 -15.03100 -23.25900 1.000 27.28748 297 PRO A C 1
ATOM 4367 O O . PRO A 1 307 ? -1.63100 -13.96100 -23.25700 1.000 26.21893 297 PRO A O 1
ATOM 4378 N N . PHE A 1 308 ? 0.24500 -15.13200 -23.71000 1.000 25.47411 298 PHE A N 1
ATOM 4379 C CA . PHE A 1 308 ? 0.89000 -13.96500 -24.32500 1.000 30.28258 298 PHE A CA 1
ATOM 4380 C C . PHE A 1 308 ? 1.86300 -14.44000 -25.39800 1.000 28.40341 298 PHE A C 1
ATOM 4381 O O . PHE A 1 308 ? 2.26300 -15.61500 -25.41700 1.000 25.47937 298 PHE A O 1
ATOM 4398 N N . THR A 1 309 ? 2.22600 -13.52300 -26.30200 1.000 25.20565 299 THR A N 1
ATOM 4399 C CA . THR A 1 309 ? 3.18700 -13.79500 -27.36300 1.000 24.11079 299 THR A CA 1
ATOM 4400 C C . THR A 1 309 ? 4.51000 -13.08800 -27.08900 1.000 27.83755 299 THR A C 1
ATOM 4401 O O . THR A 1 309 ? 4.58400 -12.10900 -26.34600 1.000 27.81386 299 THR A O 1
ATOM 4412 N N . ILE A 1 310 ? 5.57900 -13.61100 -27.68300 1.000 22.45532 300 ILE A N 1
ATOM 4413 C CA . ILE A 1 310 ? 6.93900 -13.12500 -27.45400 1.000 23.40017 300 ILE A CA 1
ATOM 4414 C C . ILE A 1 310 ? 7.35000 -12.39100 -28.71600 1.000 24.82403 300 ILE A C 1
ATOM 4415 O O . ILE A 1 310 ? 7.56000 -12.99400 -29.77200 1.000 28.52184 300 ILE A O 1
ATOM 4431 N N . ALA A 1 311 ? 7.37600 -11.07500 -28.61200 1.000 24.66085 301 ALA A N 1
ATOM 4432 C CA . ALA A 1 311 ? 7.77500 -10.13800 -29.68000 1.000 33.71983 301 ALA A CA 1
ATOM 4433 C C . ALA A 1 311 ? 6.89900 -10.40200 -30.90200 1.000 35.63322 301 ALA A C 1
ATOM 4434 O O . ALA A 1 311 ? 5.67500 -10.49300 -30.77100 1.000 33.49086 301 ALA A O 1
ATOM 4441 N N . ASP A 1 312 ? 7.46800 -10.47400 -32.09100 1.000 35.86746 302 ASP A N 1
ATOM 4442 C CA A ASP A 1 312 ? 6.73900 -10.80000 -33.30600 0.550 37.93086 302 ASP A CA 1
ATOM 4443 C CA B ASP A 1 312 ? 6.71900 -10.80700 -33.29200 0.450 37.94139 302 ASP A CA 1
ATOM 4444 C C . ASP A 1 312 ? 6.99900 -12.24100 -33.73700 1.000 37.27289 302 ASP A C 1
ATOM 4445 O O . ASP A 1 312 ? 6.75300 -12.58900 -34.90200 1.000 35.58321 302 ASP A O 1
ATOM 4462 N N . SER A 1 313 ? 7.50000 -13.08300 -32.81300 1.000 34.17515 303 SER A N 1
ATOM 4463 C CA . SER A 1 313 ? 7.86000 -14.45300 -33.18200 1.000 35.32002 303 SER A CA 1
ATOM 4464 C C . SER A 1 313 ? 6.65100 -15.36000 -33.38700 1.000 38.78097 303 SER A C 1
ATOM 4465 O O . SER A 1 313 ? 6.81000 -16.45400 -33.95200 1.000 33.23030 303 SER A O 1
ATOM 4473 N N . GLY A 1 314 ? 5.45900 -14.93000 -32.97000 1.000 31.05899 304 GLY A N 1
ATOM 4474 C CA . GLY A 1 314 ? 4.29000 -15.78800 -33.01000 1.000 36.13065 304 GLY A CA 1
ATOM 4475 C C . GLY A 1 314 ? 4.25500 -16.87600 -31.95700 1.000 32.16965 304 GLY A C 1
ATOM 4476 O O . GLY A 1 314 ? 3.31100 -17.67100 -31.93400 1.000 35.76481 304 GLY A O 1
ATOM 4480 N N . VAL A 1 315 ? 5.25100 -16.95200 -31.10000 1.000 30.74053 305 VAL A N 1
ATOM 4481 C CA . VAL A 1 315 ? 5.29900 -17.98400 -30.06500 1.000 30.10361 305 VAL A CA 1
ATOM 4482 C C . VAL A 1 315 ? 4.46200 -17.55300 -28.87400 1.000 29.24298 305 VAL A C 1
ATOM 4483 O O . VAL A 1 315 ? 4.60700 -16.42500 -28.36600 1.000 29.33773 305 VAL A O 1
ATOM 4496 N N . ARG A 1 316 ? 3.58400 -18.44500 -28.40400 1.000 29.24561 306 ARG A N 1
ATOM 4497 C CA . ARG A 1 316 ? 2.59500 -18.12500 -27.36100 1.000 31.50115 306 ARG A CA 1
ATOM 4498 C C . ARG A 1 316 ? 2.84200 -18.96600 -26.09800 1.000 33.03028 306 ARG A C 1
ATOM 4499 O O . ARG A 1 316 ? 2.86700 -20.16800 -26.21300 1.000 27.02956 306 ARG A O 1
ATOM 4520 N N . TRP A 1 317 ? 3.24400 -18.36000 -24.98200 1.000 25.19249 307 TRP A N 1
ATOM 4521 C CA . TRP A 1 317 ? 3.37200 -18.99100 -23.67000 1.000 24.26344 307 TRP A CA 1
ATOM 4522 C C . TRP A 1 317 ? 2.23800 -18.48500 -22.78000 1.000 26.87427 307 TRP A C 1
ATOM 4523 O O . TRP A 1 317 ? 1.43200 -17.64900 -23.19900 1.000 24.89772 307 TRP A O 1
ATOM 4544 N N . THR A 1 318 ? 2.16400 -19.01000 -21.54400 1.000 24.53715 308 THR A N 1
ATOM 4545 C CA . THR A 1 318 ? 1.04600 -18.69400 -20.66300 1.000 23.01329 308 THR A CA 1
ATOM 4546 C C . THR A 1 318 ? 1.55300 -18.41900 -19.26000 1.000 23.46334 308 THR A C 1
ATOM 4547 O O . THR A 1 318 ? 2.36100 -19.18000 -18.71600 1.000 22.70535 308 THR A O 1
ATOM 4558 N N . LEU A 1 319 ? 1.02200 -17.35500 -18.64100 1.000 21.74998 309 LEU A N 1
ATOM 4559 C CA . LEU A 1 319 ? 1.28700 -17.06800 -17.22900 1.000 22.51323 309 LEU A CA 1
ATOM 4560 C C . LEU A 1 319 ? 0.05900 -17.48000 -16.42000 1.000 24.22396 309 LEU A C 1
ATOM 4561 O O . LEU A 1 319 ? -1.08900 -17.15500 -16.78800 1.000 27.37170 309 LEU A O 1
ATOM 4577 N N . MET A 1 320 ? 0.29700 -18.19400 -15.32800 1.000 23.03171 310 MET A N 1
ATOM 4578 C CA . MET A 1 320 ? -0.75400 -18.60800 -14.42000 1.000 25.28461 310 MET A CA 1
ATOM 4579 C C . MET A 1 320 ? -0.51100 -17.93700 -13.08500 1.000 24.55031 310 MET A C 1
ATOM 4580 O O . MET A 1 320 ? 0.60100 -18.01000 -12.55200 1.000 27.00061 310 MET A O 1
ATOM 4594 N N . LEU A 1 321 ? -1.53900 -17.28300 -12.55800 1.000 29.13770 311 LEU A N 1
ATOM 4595 C CA . LEU A 1 321 ? -1.54500 -16.73100 -11.19800 1.000 27.18747 311 LEU A CA 1
ATOM 4596 C C . LEU A 1 321 ? -2.48900 -17.58900 -10.37200 1.000 29.71672 311 LEU A C 1
ATOM 4597 O O . LEU A 1 321 ? -3.62100 -17.83800 -10.80100 1.000 29.55091 311 LEU A O 1
ATOM 4613 N N . GLN A 1 322 ? -2.01900 -18.04300 -9.20500 1.000 32.08279 312 GLN A N 1
ATOM 4614 C CA . GLN A 1 322 ? -2.83400 -18.75700 -8.23400 1.000 32.44863 312 GLN A CA 1
ATOM 4615 C C . GLN A 1 322 ? -2.73100 -18.02200 -6.90000 1.000 33.58561 312 GLN A C 1
ATOM 4616 O O . GLN A 1 322 ? -1.68700 -18.06400 -6.24700 1.000 30.49576 312 GLN A O 1
ATOM 4630 N N . ILE A 1 323 ? -3.81000 -17.36000 -6.49400 1.000 35.55163 313 ILE A N 1
ATOM 4631 C CA . ILE A 1 323 ? -3.79800 -16.51700 -5.30000 1.000 33.07502 313 ILE A CA 1
ATOM 4632 C C . ILE A 1 323 ? -4.93500 -16.92100 -4.36200 1.000 30.74842 313 ILE A C 1
ATOM 4633 O O . ILE A 1 323 ? -6.09700 -17.01700 -4.79800 1.000 32.56706 313 ILE A O 1
ATOM 4649 N N . PRO A 1 324 ? -4.66600 -17.11700 -3.07600 1.000 33.19609 314 PRO A N 1
ATOM 4650 C CA . PRO A 1 324 ? -5.75300 -17.34700 -2.12000 1.000 35.59637 314 PRO A CA 1
ATOM 4651 C C . PRO A 1 324 ? -6.84800 -16.30600 -2.25200 1.000 39.47579 314 PRO A C 1
ATOM 4652 O O . PRO A 1 324 ? -6.57200 -15.11800 -2.39400 1.000 32.83025 314 PRO A O 1
ATOM 4663 N N . GLN A 1 325 ? -8.10100 -16.77800 -2.19300 1.000 35.42267 315 GLN A N 1
ATOM 4664 C CA . GLN A 1 325 ? -9.24800 -15.88800 -2.28800 1.000 34.03303 315 GLN A CA 1
ATOM 4665 C C . GLN A 1 325 ? -9.20000 -14.79200 -1.23000 1.000 32.38283 315 GLN A C 1
ATOM 4666 O O . GLN A 1 325 ? -9.54600 -13.63600 -1.50300 1.000 31.07741 315 GLN A O 1
ATOM 4680 N N . ALA A 1 326 ? -8.80300 -15.15000 -0.00700 1.000 34.88839 316 ALA A N 1
ATOM 4681 C CA . ALA A 1 326 ? -8.77800 -14.17600 1.08000 1.000 35.90957 316 ALA A CA 1
ATOM 4682 C C . ALA A 1 326 ? -7.79300 -13.04300 0.81000 1.000 35.43583 316 ALA A C 1
ATOM 4683 O O . ALA A 1 326 ? -8.01300 -11.92400 1.26900 1.000 35.47531 316 ALA A O 1
ATOM 4690 N N . ALA A 1 327 ? -6.70200 -13.31900 0.09600 1.000 33.56455 317 ALA A N 1
ATOM 4691 C CA . ALA A 1 327 ? -5.71300 -12.29100 -0.16800 1.000 36.67282 317 ALA A CA 1
ATOM 4692 C C . ALA A 1 327 ? -6.22000 -11.30500 -1.19400 1.000 32.94079 317 ALA A C 1
ATOM 4693 O O . ALA A 1 327 ? -5.91800 -10.11200 -1.11100 1.000 36.13065 317 ALA A O 1
ATOM 4700 N N . VAL A 1 328 ? -7.00300 -11.78100 -2.15800 1.000 31.08004 318 VAL A N 1
ATOM 4701 C CA . VAL A 1 328 ? -7.54400 -10.93600 -3.21800 1.000 31.36429 318 VAL A CA 1
ATOM 4702 C C . VAL A 1 328 ? -8.76100 -10.15700 -2.72100 1.000 33.83300 318 VAL A C 1
ATOM 4703 O O . VAL A 1 328 ? -8.96500 -9.00500 -3.08900 1.000 32.82762 318 VAL A O 1
ATOM 4716 N N . PHE A 1 329 ? -9.59300 -10.79000 -1.90200 1.000 30.99056 319 PHE A N 1
ATOM 4717 C CA . PHE A 1 329 ? -10.85800 -10.25100 -1.44300 1.000 31.85382 319 PHE A CA 1
ATOM 4718 C C . PHE A 1 329 ? -10.82900 -9.90200 0.04600 1.000 32.22228 319 PHE A C 1
ATOM 4719 O O . PHE A 1 329 ? -11.88300 -9.72100 0.66100 1.000 34.70942 319 PHE A O 1
ATOM 4736 N N . GLY A 1 330 ? -9.63800 -9.74500 0.61700 1.000 34.09883 320 GLY A N 1
ATOM 4737 C CA . GLY A 1 330 ? -9.52800 -9.42800 2.03400 1.000 32.85394 320 GLY A CA 1
ATOM 4738 C C . GLY A 1 330 ? -10.30800 -8.19200 2.44100 1.000 33.92512 320 GLY A C 1
ATOM 4739 O O . GLY A 1 330 ? -10.89500 -8.14100 3.51500 1.000 34.21463 320 GLY A O 1
ATOM 4743 N N . GLU A 1 331 ? -10.33400 -7.17500 1.58500 1.000 35.09368 321 GLU A N 1
ATOM 4744 C CA . GLU A 1 331 ? -11.02000 -5.92600 1.94700 1.000 35.53584 321 GLU A CA 1
ATOM 4745 C C . GLU A 1 331 ? -12.53300 -6.09700 1.91100 1.000 35.42004 321 GLU A C 1
ATOM 4746 O O . GLU A 1 331 ? -13.24300 -5.57200 2.77000 1.000 31.84592 321 GLU A O 1
ATOM 4758 N N . LEU A 1 332 ? -13.03500 -6.88000 0.95400 1.000 36.50174 322 LEU A N 1
ATOM 4759 C CA . LEU A 1 332 ? -14.42600 -7.33000 0.99800 1.000 38.58621 322 LEU A CA 1
ATOM 4760 C C . LEU A 1 332 ? -14.72400 -8.09400 2.28100 1.000 39.85741 322 LEU A C 1
ATOM 4761 O O . LEU A 1 332 ? -15.69500 -7.79500 2.98500 1.000 39.81004 322 LEU A O 1
ATOM 4777 N N . GLN A 1 333 ? -13.88200 -9.07400 2.60900 1.000 40.23904 323 GLN A N 1
ATOM 4778 C CA . GLN A 1 333 ? -14.02600 -9.80900 3.86600 1.000 40.02322 323 GLN A CA 1
ATOM 4779 C C . GLN A 1 333 ? -14.11000 -8.84800 5.04200 1.000 43.01568 323 GLN A C 1
ATOM 4780 O O . GLN A 1 333 ? -14.89000 -9.04700 5.97300 1.000 43.27361 323 GLN A O 1
ATOM 4794 N N . GLN A 1 334 ? -13.32700 -7.78100 5.00500 1.000 39.79424 324 GLN A N 1
ATOM 4795 C CA . GLN A 1 334 ? -13.30900 -6.85400 6.11900 1.000 37.20972 324 GLN A CA 1
ATOM 4796 C C . GLN A 1 334 ? -14.56600 -5.99900 6.13900 1.000 47.21619 324 GLN A C 1
ATOM 4797 O O . GLN A 1 334 ? -15.09800 -5.71300 7.21400 1.000 49.36118 324 GLN A O 1
ATOM 4811 N N . LEU A 1 335 ? -15.05100 -5.57600 4.97000 1.000 46.58190 325 LEU A N 1
ATOM 4812 C CA . LEU A 1 335 ? -16.28600 -4.79700 4.92400 1.000 48.96113 325 LEU A CA 1
ATOM 4813 C C . LEU A 1 335 ? -17.46700 -5.63600 5.39900 1.000 55.90934 325 LEU A C 1
ATOM 4814 O O . LEU A 1 335 ? -18.29900 -5.18100 6.18900 1.000 61.22576 325 LEU A O 1
ATOM 4830 N N . GLN A 1 336 ? -17.56400 -6.86500 4.90200 1.000 51.62198 326 GLN A N 1
ATOM 4831 C CA . GLN A 1 336 ? -18.67800 -7.73000 5.26000 1.000 58.65703 326 GLN A CA 1
ATOM 4832 C C . GLN A 1 336 ? -18.53400 -8.23500 6.68200 1.000 63.69448 326 GLN A C 1
ATOM 4833 O O . GLN A 1 336 ? -19.53800 -8.39600 7.38300 1.000 69.00564 326 GLN A O 1
ATOM 4847 N N . GLY A 1 337 ? -17.29800 -8.47800 7.12500 1.000 69.59255 327 GLY A N 1
ATOM 4848 C CA . GLY A 1 337 ? -17.06300 -8.90100 8.49400 1.000 82.55727 327 GLY A CA 1
ATOM 4849 C C . GLY A 1 337 ? -17.46000 -7.86900 9.52400 1.000 85.13126 327 GLY A C 1
ATOM 4850 O O . GLY A 1 337 ? -17.60400 -8.20900 10.70400 1.000 96.44314 327 GLY A O 1
ATOM 4854 N N . GLU A 1 338 ? -17.64100 -6.61900 9.10900 1.000 73.71410 328 GLU A N 1
ATOM 4855 C CA . GLU A 1 338 ? -18.10900 -5.56800 10.00400 1.000 82.94679 328 GLU A CA 1
ATOM 4856 C C . GLU A 1 338 ? -19.05800 -4.62500 9.25700 1.000 82.95205 328 GLU A C 1
ATOM 4857 O O . GLU A 1 338 ? -18.97200 -3.40300 9.37200 1.000 76.82500 328 GLU A O 1
ATOM 4869 N N . GLU B 1 27 ? -21.42300 6.05400 13.10900 1.000 76.77763 17 GLU B N 1
ATOM 4870 C CA . GLU B 1 27 ? -21.05100 7.14600 12.21400 1.000 80.32016 17 GLU B CA 1
ATOM 4871 C C . GLU B 1 27 ? -19.54700 7.09100 11.92700 1.000 89.12121 17 GLU B C 1
ATOM 4872 O O . GLU B 1 27 ? -19.09500 7.46300 10.84100 1.000 85.38129 17 GLU B O 1
ATOM 4883 N N . LEU B 1 28 ? -18.76600 6.64000 12.91300 1.000 83.24946 18 LEU B N 1
ATOM 4884 C CA . LEU B 1 28 ? -17.38200 6.27100 12.63300 1.000 82.31250 18 LEU B CA 1
ATOM 4885 C C . LEU B 1 28 ? -17.31100 4.96000 11.85800 1.000 77.63826 18 LEU B C 1
ATOM 4886 O O . LEU B 1 28 ? -16.28200 4.67600 11.22300 1.000 57.76482 18 LEU B O 1
ATOM 4902 N N . VAL B 1 29 ? -18.38300 4.15700 11.90800 1.000 75.25639 19 VAL B N 1
ATOM 4903 C CA . VAL B 1 29 ? -18.49300 2.99500 11.03400 1.000 71.34276 19 VAL B CA 1
ATOM 4904 C C . VAL B 1 29 ? -18.60900 3.43800 9.58300 1.000 63.22074 19 VAL B C 1
ATOM 4905 O O . VAL B 1 29 ? -17.97400 2.86600 8.69100 1.000 65.50785 19 VAL B O 1
ATOM 4918 N N . GLN B 1 30 ? -19.42400 4.46100 9.32600 1.000 66.57904 20 GLN B N 1
ATOM 4919 C CA . GLN B 1 30 ? -19.53400 5.02300 7.98500 1.000 74.93004 20 GLN B CA 1
ATOM 4920 C C . GLN B 1 30 ? -18.17500 5.48200 7.47000 1.000 68.39241 20 GLN B C 1
ATOM 4921 O O . GLN B 1 30 ? -17.81200 5.21500 6.31900 1.000 62.64172 20 GLN B O 1
ATOM 4935 N N . GLN B 1 31 ? -17.41100 6.18200 8.30900 1.000 62.64698 21 GLN B N 1
ATOM 4936 C CA . GLN B 1 31 ? -16.10400 6.67400 7.88400 1.000 69.07934 21 GLN B CA 1
ATOM 4937 C C . GLN B 1 31 ? -15.14200 5.52200 7.60600 1.000 62.73121 21 GLN B C 1
ATOM 4938 O O . GLN B 1 31 ? -14.37200 5.57000 6.63600 1.000 52.09835 21 GLN B O 1
ATOM 4952 N N . ARG B 1 32 ? -15.15600 4.49000 8.46300 1.000 58.38068 22 ARG B N 1
ATOM 4953 C CA . ARG B 1 32 ? -14.29500 3.32800 8.25000 1.000 51.74568 22 ARG B CA 1
ATOM 4954 C C . ARG B 1 32 ? -14.68300 2.58700 6.97800 1.000 49.00061 22 ARG B C 1
ATOM 4955 O O . ARG B 1 32 ? -13.81100 2.14700 6.22100 1.000 45.31333 22 ARG B O 1
ATOM 4976 N N . THR B 1 33 ? -15.98700 2.45500 6.72900 1.000 50.96401 23 THR B N 1
ATOM 4977 C CA . THR B 1 33 ? -16.47400 1.81700 5.50900 1.000 53.79329 23 THR B CA 1
ATOM 4978 C C . THR B 1 33 ? -16.11200 2.63100 4.27000 1.000 50.07969 23 THR B C 1
ATOM 4979 O O . THR B 1 33 ? -15.55400 2.09700 3.30300 1.000 41.54972 23 THR B O 1
ATOM 4990 N N . GLN B 1 34 ? -16.41500 3.93400 4.27900 1.000 47.85311 24 GLN B N 1
ATOM 4991 C CA . GLN B 1 34 ? -16.05800 4.77200 3.14300 1.000 44.53692 24 GLN B CA 1
ATOM 4992 C C . GLN B 1 34 ? -14.55900 4.74400 2.89700 1.000 42.61564 24 GLN B C 1
ATOM 4993 O O . GLN B 1 34 ? -14.11500 4.71300 1.74700 1.000 38.20984 24 GLN B O 1
ATOM 5007 N N . GLY B 1 35 ? -13.75800 4.77400 3.95800 1.000 45.52388 25 GLY B N 1
ATOM 5008 C CA . GLY B 1 35 ? -12.31600 4.73100 3.76000 1.000 40.24167 25 GLY B CA 1
ATOM 5009 C C . GLY B 1 35 ? -11.85600 3.44300 3.09500 1.000 38.59410 25 GLY B C 1
ATOM 5010 O O . GLY B 1 35 ? -10.94800 3.45200 2.26400 1.000 37.99140 25 GLY B O 1
ATOM 5014 N N . LEU B 1 36 ? -12.46600 2.31400 3.46500 1.000 42.45509 26 LEU B N 1
ATOM 5015 C CA . LEU B 1 36 ? -12.09200 1.03800 2.85900 1.000 39.85478 26 LEU B CA 1
ATOM 5016 C C . LEU B 1 36 ? -12.53000 0.96900 1.39800 1.000 39.25207 26 LEU B C 1
ATOM 5017 O O . LEU B 1 36 ? -11.82600 0.40200 0.55500 1.000 36.12802 26 LEU B O 1
ATOM 5033 N N . LEU B 1 37 ? -13.70700 1.50900 1.08100 1.000 39.37577 27 LEU B N 1
ATOM 5034 C CA . LEU B 1 37 ? -14.13200 1.53800 -0.32200 1.000 42.70249 27 LEU B CA 1
ATOM 5035 C C . LEU B 1 37 ? -13.19700 2.41200 -1.15100 1.000 37.49660 27 LEU B C 1
ATOM 5036 O O . LEU B 1 37 ? -12.84700 2.06400 -2.28400 1.000 32.47231 27 LEU B O 1
ATOM 5052 N N . GLU B 1 38 ? -12.80900 3.57100 -0.61400 1.000 38.23353 28 GLU B N 1
ATOM 5053 C CA . GLU B 1 38 ? -11.88300 4.44800 -1.33000 1.000 33.99618 28 GLU B CA 1
ATOM 5054 C C . GLU B 1 38 ? -10.55000 3.76600 -1.55400 1.000 32.55654 28 GLU B C 1
ATOM 5055 O O . GLU B 1 38 ? -9.92200 3.94200 -2.60300 1.000 30.73263 28 GLU B O 1
ATOM 5067 N N . LYS B 1 39 ? -10.08300 3.00600 -0.55600 1.000 34.16989 29 LYS B N 1
ATOM 5068 C CA . LYS B 1 39 ? -8.84800 2.23800 -0.71200 1.000 32.05121 29 LYS B CA 1
ATOM 5069 C C . LYS B 1 39 ? -8.93900 1.23000 -1.85900 1.000 29.49564 29 LYS B C 1
ATOM 5070 O O . LYS B 1 39 ? -8.02100 1.12400 -2.67600 1.000 29.30878 29 LYS B O 1
ATOM 5089 N N . VAL B 1 40 ? -10.05400 0.51000 -1.95600 1.000 29.93254 30 VAL B N 1
ATOM 5090 C CA . VAL B 1 40 ? -10.22500 -0.45600 -3.03100 1.000 29.78778 30 VAL B CA 1
ATOM 5091 C C . VAL B 1 40 ? -10.16500 0.24300 -4.37900 1.000 25.45568 30 VAL B C 1
ATOM 5092 O O . VAL B 1 40 ? -9.52400 -0.24400 -5.31200 1.000 25.51885 30 VAL B O 1
ATOM 5105 N N . ILE B 1 41 ? -10.83600 1.39500 -4.49500 1.000 25.81889 31 ILE B N 1
ATOM 5106 C CA . ILE B 1 41 ? -10.79200 2.19300 -5.72300 1.000 27.30064 31 ILE B CA 1
ATOM 5107 C C . ILE B 1 41 ? -9.37200 2.67100 -6.00700 1.000 25.06353 31 ILE B C 1
ATOM 5108 O O . ILE B 1 41 ? -8.86400 2.55600 -7.13100 1.000 25.15828 31 ILE B O 1
ATOM 5124 N N . ASN B 1 42 ? -8.72200 3.26000 -5.00500 1.000 25.89521 32 ASN B N 1
ATOM 5125 C CA . ASN B 1 42 ? -7.36800 3.77300 -5.21800 1.000 27.88229 32 ASN B CA 1
ATOM 5126 C C . ASN B 1 42 ? -6.40700 2.66500 -5.62400 1.000 28.52184 32 ASN B C 1
ATOM 5127 O O . ASN B 1 42 ? -5.49600 2.89000 -6.43000 1.000 28.63238 32 ASN B O 1
ATOM 5138 N N . GLU B 1 43 ? -6.56400 1.46400 -5.03800 1.000 26.95850 33 GLU B N 1
ATOM 5139 C CA . GLU B 1 43 ? -5.65800 0.36400 -5.36700 1.000 22.54744 33 GLU B CA 1
ATOM 5140 C C . GLU B 1 43 ? -5.81900 -0.09800 -6.80700 1.000 22.97907 33 GLU B C 1
ATOM 5141 O O . GLU B 1 43 ? -4.82700 -0.50300 -7.45000 1.000 25.28724 33 GLU B O 1
ATOM 5153 N N . ARG B 1 44 ? -7.05600 -0.10600 -7.31100 1.000 24.85824 34 ARG B N 1
ATOM 5154 C CA . ARG B 1 44 ? -7.26500 -0.41200 -8.72200 1.000 25.32935 34 ARG B CA 1
ATOM 5155 C C . ARG B 1 44 ? -6.53700 0.60700 -9.59200 1.000 22.89748 34 ARG B C 1
ATOM 5156 O O . ARG B 1 44 ? -5.85600 0.25300 -10.56100 1.000 22.32373 34 ARG B O 1
ATOM 5177 N N . LEU B 1 45 ? -6.62900 1.88800 -9.24600 1.000 25.07406 35 LEU B N 1
ATOM 5178 C CA . LEU B 1 45 ? -6.00200 2.88000 -10.11900 1.000 22.45532 35 LEU B CA 1
ATOM 5179 C C . LEU B 1 45 ? -4.48700 2.74300 -10.08700 1.000 21.60785 35 LEU B C 1
ATOM 5180 O O . LEU B 1 45 ? -3.81500 2.83800 -11.12200 1.000 24.14237 35 LEU B O 1
ATOM 5196 N N . VAL B 1 46 ? -3.93400 2.44100 -8.91900 1.000 22.79221 36 VAL B N 1
ATOM 5197 C CA . VAL B 1 46 ? -2.48900 2.24100 -8.84000 1.000 21.64207 36 VAL B CA 1
ATOM 5198 C C . VAL B 1 46 ? -2.07000 1.05400 -9.69100 1.000 20.26032 36 VAL B C 1
ATOM 5199 O O . VAL B 1 46 ? -1.05800 1.10600 -10.41600 1.000 20.72880 36 VAL B O 1
ATOM 5212 N N . ALA B 1 47 ? -2.82100 -0.04100 -9.61900 1.000 21.80261 37 ALA B N 1
ATOM 5213 C CA . ALA B 1 47 ? -2.43100 -1.20900 -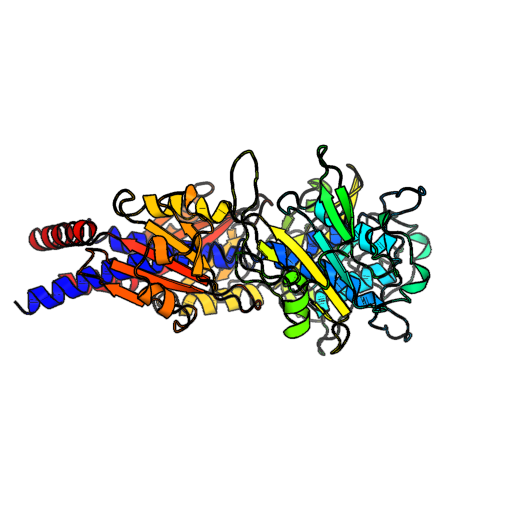10.40600 1.000 20.30243 37 ALA B CA 1
ATOM 5214 C C . ALA B 1 47 ? -2.53000 -0.92300 -11.90400 1.000 19.53918 37 ALA B C 1
ATOM 5215 O O . ALA B 1 47 ? -1.67100 -1.36400 -12.68200 1.000 20.42087 37 ALA B O 1
ATOM 5222 N N . LEU B 1 48 ? -3.57200 -0.19700 -12.32400 1.000 19.92344 38 LEU B N 1
ATOM 5223 C CA . LEU B 1 48 ? -3.66200 0.20800 -13.73200 1.000 25.00563 38 LEU B CA 1
ATOM 5224 C C . LEU B 1 48 ? -2.46600 1.05400 -14.14300 1.000 23.68705 38 LEU B C 1
ATOM 5225 O O . LEU B 1 48 ? -1.90300 0.86000 -15.23500 1.000 23.59230 38 LEU B O 1
ATOM 5241 N N . ALA B 1 49 ? -2.06800 2.01400 -13.29100 1.000 22.72904 39 ALA B N 1
ATOM 5242 C CA . ALA B 1 49 ? -0.87700 2.81600 -13.57100 1.000 21.99737 39 ALA B CA 1
ATOM 5243 C C . ALA B 1 49 ? 0.36900 1.95400 -13.72300 1.000 20.93409 39 ALA B C 1
ATOM 5244 O O . ALA B 1 49 ? 1.14300 2.12900 -14.67400 1.000 21.14201 39 ALA B O 1
ATOM 5251 N N . ARG B 1 50 ? 0.58900 1.01700 -12.79200 1.000 20.59194 40 ARG B N 1
ATOM 5252 C CA . ARG B 1 50 ? 1.77600 0.18800 -12.88300 1.000 22.11581 40 ARG B CA 1
ATOM 5253 C C . ARG B 1 50 ? 1.77200 -0.65100 -14.14900 1.000 21.21044 40 ARG B C 1
ATOM 5254 O O . ARG B 1 50 ? 2.82600 -0.92000 -14.72800 1.000 21.37098 40 ARG B O 1
ATOM 5275 N N . ALA B 1 51 ? 0.60400 -1.05500 -14.60600 1.000 22.49217 41 ALA B N 1
ATOM 5276 C CA . ALA B 1 51 ? 0.55100 -1.83400 -15.83200 1.000 21.46047 41 ALA B CA 1
ATOM 5277 C C . ALA B 1 51 ? 1.01300 -0.99400 -17.01900 1.000 22.25793 41 ALA B C 1
ATOM 5278 O O . ALA B 1 51 ? 1.70700 -1.51200 -17.89500 1.000 20.08662 41 ALA B O 1
ATOM 5285 N N . GLN B 1 52 ? 0.64100 0.30700 -17.07600 1.000 21.83683 42 GLN B N 1
ATOM 5286 C CA . GLN B 1 52 ? 1.10300 1.11400 -18.20900 1.000 19.52076 42 GLN B CA 1
ATOM 5287 C C . GLN B 1 52 ? 2.62100 1.28800 -18.15800 1.000 18.99701 42 GLN B C 1
ATOM 5288 O O . GLN B 1 52 ? 3.29700 1.17000 -19.17700 1.000 21.07621 42 GLN B O 1
ATOM 5302 N N . VAL B 1 53 ? 3.16600 1.50700 -16.96600 1.000 17.98637 43 VAL B N 1
ATOM 5303 C CA . VAL B 1 53 ? 4.61000 1.63500 -16.80800 1.000 18.66276 43 VAL B CA 1
ATOM 5304 C C . VAL B 1 53 ? 5.31800 0.37600 -17.28000 1.000 21.08674 43 VAL B C 1
ATOM 5305 O O . VAL B 1 53 ? 6.31200 0.44200 -18.00400 1.000 22.29478 43 VAL B O 1
ATOM 5318 N N . SER B 1 54 ? 4.81400 -0.78900 -16.87600 1.000 21.49468 44 SER B N 1
ATOM 5319 C CA A SER B 1 54 ? 5.47700 -2.04000 -17.23500 0.140 21.09990 44 SER B CA 1
ATOM 5320 C CA B SER B 1 54 ? 5.47300 -2.05400 -17.23400 0.860 20.62353 44 SER B CA 1
ATOM 5321 C C . SER B 1 54 ? 5.44400 -2.27400 -18.74200 1.000 20.90251 44 SER B C 1
ATOM 5322 O O . SER B 1 54 ? 6.42500 -2.73700 -19.32600 1.000 21.69207 44 SER B O 1
ATOM 5337 N N . GLN B 1 55 ? 4.32200 -1.93700 -19.39400 1.000 20.98936 45 GLN B N 1
ATOM 5338 C CA . GLN B 1 55 ? 4.24200 -2.05400 -20.83100 1.000 20.14978 45 GLN B CA 1
ATOM 5339 C C . GLN B 1 55 ? 5.20800 -1.08600 -21.51200 1.000 22.17371 45 GLN B C 1
ATOM 5340 O O . GLN B 1 55 ? 5.91600 -1.45800 -22.44300 1.000 21.57101 45 GLN B O 1
ATOM 5354 N N . ILE B 1 56 ? 5.27200 0.15500 -21.05000 1.000 19.75500 46 ILE B N 1
ATOM 5355 C CA . ILE B 1 56 ? 6.20700 1.10800 -21.63700 1.000 15.20445 46 ILE B CA 1
ATOM 5356 C C . ILE B 1 56 ? 7.64200 0.60500 -21.49400 1.000 20.63142 46 ILE B C 1
ATOM 5357 O O . ILE B 1 56 ? 8.41000 0.65000 -22.45500 1.000 21.28676 46 ILE B O 1
ATOM 5373 N N . GLN B 1 57 ? 8.00100 0.04000 -20.33700 1.000 20.46298 47 GLN B N 1
ATOM 5374 C CA . GLN B 1 57 ? 9.37100 -0.44400 -20.14800 1.000 18.38115 47 GLN B CA 1
ATOM 5375 C C . GLN B 1 57 ? 9.65500 -1.62100 -21.06800 1.000 21.34993 47 GLN B C 1
ATOM 5376 O O . GLN B 1 57 ? 10.77600 -1.76400 -21.56400 1.000 21.91052 47 GLN B O 1
ATOM 5390 N N . ARG B 1 58 ? 8.65600 -2.46500 -21.31000 1.000 19.40496 48 ARG B N 1
ATOM 5391 C CA . ARG B 1 58 ? 8.87600 -3.59200 -22.22200 1.000 22.49480 48 ARG B CA 1
ATOM 5392 C C . ARG B 1 58 ? 9.23200 -3.08200 -23.61100 1.000 24.04762 48 ARG B C 1
ATOM 5393 O O . ARG B 1 58 ? 10.18700 -3.55000 -24.23500 1.000 21.72103 48 ARG B O 1
ATOM 5414 N N . GLU B 1 59 ? 8.47300 -2.10000 -24.11800 1.000 21.62628 49 GLU B N 1
ATOM 5415 C CA A GLU B 1 59 ? 8.70700 -1.65100 -25.49000 0.580 23.83970 49 GLU B CA 1
ATOM 5416 C CA B GLU B 1 59 ? 8.70000 -1.63900 -25.48600 0.420 23.83970 49 GLU B CA 1
ATOM 5417 C C . GLU B 1 59 ? 10.01300 -0.88100 -25.61400 1.000 20.96304 49 GLU B C 1
ATOM 5418 O O . GLU B 1 59 ? 10.69500 -0.97500 -26.64500 1.000 22.05001 49 GLU B O 1
ATOM 5441 N N . LEU B 1 60 ? 10.37300 -0.09600 -24.59700 1.000 22.83695 50 LEU B N 1
ATOM 5442 C CA . LEU B 1 60 ? 11.53600 0.79300 -24.71700 1.000 19.91291 50 LEU B CA 1
ATOM 5443 C C . LEU B 1 60 ? 12.84700 0.09800 -24.37700 1.000 21.18412 50 LEU B C 1
ATOM 5444 O O . LEU B 1 60 ? 13.89300 0.68800 -24.58400 1.000 21.73418 50 LEU B O 1
ATOM 5460 N N . GLU B 1 61 ? 12.83100 -1.17600 -23.94100 1.000 23.15541 51 GLU B N 1
ATOM 5461 C CA . GLU B 1 61 ? 14.08300 -1.91500 -23.86100 1.000 22.48164 51 GLU B CA 1
ATOM 5462 C C . GLU B 1 61 ? 14.63800 -2.18100 -25.25900 1.000 22.83432 51 GLU B C 1
ATOM 5463 O O . GLU B 1 61 ? 15.86200 -2.21200 -25.45300 1.000 25.95838 51 GLU B O 1
ATOM 5475 N N . TYR B 1 62 ? 13.74500 -2.32900 -26.22900 1.000 21.41046 52 TYR B N 1
ATOM 5476 C CA . TYR B 1 62 ? 14.11700 -2.77900 -27.56700 1.000 21.12095 52 TYR B CA 1
ATOM 5477 C C . TYR B 1 62 ? 15.17300 -1.90800 -28.22000 1.000 21.38414 52 TYR B C 1
ATOM 5478 O O . TYR B 1 62 ? 16.20900 -2.44500 -28.65200 1.000 20.51562 52 TYR B O 1
ATOM 5496 N N . PRO B 1 63 ? 15.01200 -0.59500 -28.31800 1.000 20.12347 53 PRO B N 1
ATOM 5497 C CA . PRO B 1 63 ? 16.10100 0.20500 -28.93000 1.000 20.29454 53 PRO B CA 1
ATOM 5498 C C . PRO B 1 63 ? 17.41300 0.12500 -28.15600 1.000 18.54170 53 PRO B C 1
ATOM 5499 O O . PRO B 1 63 ? 18.46800 0.15000 -28.79300 1.000 18.96017 53 PRO B O 1
ATOM 5510 N N . LEU B 1 64 ? 17.37900 0.04000 -26.81600 1.000 18.67066 54 LEU B N 1
ATOM 5511 C CA . LEU B 1 64 ? 18.60000 -0.07500 -26.03900 1.000 20.84724 54 LEU B CA 1
ATOM 5512 C C . LEU B 1 64 ? 19.34200 -1.36700 -26.39600 1.000 20.92356 54 LEU B C 1
ATOM 5513 O O . LEU B 1 64 ? 20.56900 -1.37100 -26.54900 1.000 19.16019 54 LEU B O 1
ATOM 5529 N N . THR B 1 65 ? 18.62000 -2.48100 -26.48700 1.000 21.08148 55 THR B N 1
ATOM 5530 C CA . THR B 1 65 ? 19.27200 -3.73300 -26.85300 1.000 20.38402 55 THR B CA 1
ATOM 5531 C C . THR B 1 65 ? 19.90500 -3.64800 -28.23200 1.000 19.99187 55 THR B C 1
ATOM 5532 O O . THR B 1 65 ? 21.01000 -4.15700 -28.44400 1.000 19.97871 55 THR B O 1
ATOM 5543 N N . VAL B 1 66 ? 19.21000 -3.04300 -29.19800 1.000 17.91267 56 VAL B N 1
ATOM 5544 C CA . VAL B 1 66 ? 19.80100 -2.90700 -30.53000 1.000 21.57364 56 VAL B CA 1
ATOM 5545 C C . VAL B 1 66 ? 21.13000 -2.14100 -30.44900 1.000 16.84676 56 VAL B C 1
ATOM 5546 O O . VAL B 1 66 ? 22.15600 -2.58100 -30.99400 1.000 20.8919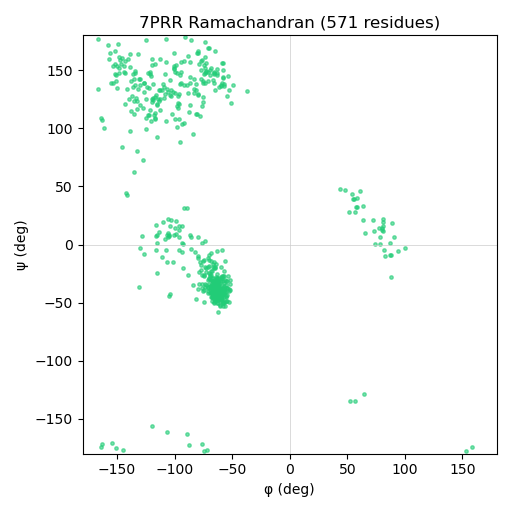8 56 VAL B O 1
ATOM 5559 N N . VAL B 1 67 ? 21.11800 -0.94700 -29.83400 1.000 20.31823 57 VAL B N 1
ATOM 5560 C CA . VAL B 1 67 ? 22.33700 -0.14200 -29.86100 1.000 18.23640 57 VAL B CA 1
ATOM 5561 C C . VAL B 1 67 ? 23.39900 -0.69100 -28.92100 1.000 19.27336 57 VAL B C 1
ATOM 5562 O O . VAL B 1 67 ? 24.59700 -0.55400 -29.21900 1.000 19.88133 57 VAL B O 1
ATOM 5575 N N . HIS B 1 68 ? 23.01400 -1.40900 -27.84100 1.000 23.05013 58 HIS B N 1
ATOM 5576 C CA . HIS B 1 68 ? 24.01300 -2.12300 -27.07200 1.000 22.32373 58 HIS B CA 1
ATOM 5577 C C . HIS B 1 68 ? 24.75200 -3.13000 -27.96400 1.000 24.01867 58 HIS B C 1
ATOM 5578 O O . HIS B 1 68 ? 25.96600 -3.31100 -27.84700 1.000 19.28915 58 HIS B O 1
ATOM 5592 N N . GLY B 1 69 ? 24.03300 -3.81200 -28.85200 1.000 20.81302 59 GLY B N 1
ATOM 5593 C CA . GLY B 1 69 ? 24.71000 -4.76200 -29.73400 1.000 25.81099 59 GLY B CA 1
ATOM 5594 C C . GLY B 1 69 ? 25.74500 -4.07700 -30.59900 1.000 24.70296 59 GLY B C 1
ATOM 5595 O O . GLY B 1 69 ? 26.86500 -4.56700 -30.76600 1.000 19.26284 59 GLY B O 1
ATOM 5599 N N . LEU B 1 70 ? 25.39400 -2.91000 -31.15500 1.000 20.43140 60 LEU B N 1
ATOM 5600 C CA . LEU B 1 70 ? 26.35900 -2.20100 -31.99800 1.000 21.98421 60 LEU B CA 1
ATOM 5601 C C . LEU B 1 70 ? 27.56200 -1.70100 -31.20400 1.000 20.37876 60 LEU B C 1
ATOM 5602 O O . LEU B 1 70 ? 28.70100 -1.75400 -31.68800 1.000 22.25793 60 LEU B O 1
ATOM 5618 N N . ALA B 1 71 ? 27.32400 -1.20000 -29.99200 1.000 21.92105 61 ALA B N 1
ATOM 5619 C CA . ALA B 1 71 ? 28.43000 -0.76300 -29.15500 1.000 18.70487 61 ALA B CA 1
ATOM 5620 C C . ALA B 1 71 ? 29.33600 -1.93100 -28.76300 1.000 23.64757 61 ALA B C 1
ATOM 5621 O O . ALA B 1 71 ? 30.56000 -1.78100 -28.71700 1.000 23.76864 61 ALA B O 1
ATOM 5628 N N . ASN B 1 72 ? 28.74000 -3.07400 -28.43500 1.000 20.93146 62 ASN B N 1
ATOM 5629 C CA . ASN B 1 72 ? 29.52700 -4.22500 -28.00100 1.000 25.23987 62 ASN B CA 1
ATOM 5630 C C . ASN B 1 72 ? 30.34100 -4.81800 -29.15200 1.000 26.38737 62 ASN B C 1
ATOM 5631 O O . ASN B 1 72 ? 31.37900 -5.43100 -28.91500 1.000 32.79341 62 ASN B O 1
ATOM 5642 N N . SER B 1 73 ? 29.88600 -4.66900 -30.39500 1.000 22.66851 63 SER B N 1
ATOM 5643 C CA . SER B 1 73 ? 30.72500 -5.01300 -31.54400 1.000 22.09739 63 SER B CA 1
ATOM 5644 C C . SER B 1 73 ? 31.82300 -3.97000 -31.77100 1.000 21.85788 63 SER B C 1
ATOM 5645 O O . SER B 1 73 ? 33.00300 -4.30400 -31.96900 1.000 24.81087 63 SER B O 1
ATOM 5653 N N . THR B 1 74 ? 31.44800 -2.69300 -31.79000 1.000 20.09188 64 THR B N 1
ATOM 5654 C CA . THR B 1 74 ? 32.40800 -1.65800 -32.19500 1.000 20.48140 64 THR B CA 1
ATOM 5655 C C . THR B 1 74 ? 33.54900 -1.51000 -31.19200 1.000 20.26559 64 THR B C 1
ATOM 5656 O O . THR B 1 74 ? 34.68300 -1.25100 -31.58400 1.000 21.37362 64 THR B O 1
ATOM 5667 N N . ARG B 1 75 ? 33.28300 -1.66400 -29.89600 1.000 20.09715 65 ARG B N 1
ATOM 5668 C CA . ARG B 1 75 ? 34.35700 -1.51300 -28.92000 1.000 23.10803 65 ARG B CA 1
ATOM 5669 C C . ARG B 1 75 ? 35.47900 -2.50600 -29.14500 1.000 28.34287 65 ARG B C 1
ATOM 5670 O O . ARG B 1 75 ? 36.58900 -2.28600 -28.65100 1.000 23.16857 65 ARG B O 1
ATOM 5691 N N . LEU B 1 76 ? 35.21800 -3.60500 -29.87400 1.000 25.52411 66 LEU B N 1
ATOM 5692 C CA . LEU B 1 76 ? 36.27300 -4.58300 -30.10800 1.000 26.34263 66 LEU B CA 1
ATOM 5693 C C . LEU B 1 76 ? 37.38100 -4.00900 -30.97800 1.000 26.09787 66 LEU B C 1
ATOM 5694 O O . LEU B 1 76 ? 38.49800 -4.56500 -30.98700 1.000 26.64793 66 LEU B O 1
ATOM 5710 N N . LEU B 1 77 ? 37.10900 -2.88800 -31.67000 1.000 22.50007 67 LEU B N 1
ATOM 5711 C CA . LEU B 1 77 ? 38.16900 -2.21300 -32.41000 1.000 29.04296 67 LEU B CA 1
ATOM 5712 C C . LEU B 1 77 ? 39.33300 -1.81600 -31.50000 1.000 27.85071 67 LEU B C 1
ATOM 5713 O O . LEU B 1 77 ? 40.47200 -1.72000 -31.96800 1.000 31.54062 67 LEU B O 1
ATOM 5729 N N . GLY B 1 78 ? 39.07000 -1.58700 -30.20900 1.000 27.49277 68 GLY B N 1
ATOM 5730 C CA . GLY B 1 78 ? 40.09000 -1.10500 -29.29100 1.000 28.80872 68 GLY B CA 1
ATOM 5731 C C . GLY B 1 78 ? 40.45200 -2.04900 -28.17000 1.000 36.09117 68 GLY B C 1
ATOM 5732 O O . GLY B 1 78 ? 41.37400 -1.77300 -27.41200 1.000 35.50689 68 GLY B O 1
ATOM 5736 N N . GLU B 1 79 ? 39.75100 -3.17700 -28.05700 1.000 39.05468 69 GLU B N 1
ATOM 5737 C CA . GLU B 1 79 ? 40.01300 -4.15200 -26.98800 1.000 34.18568 69 GLU B CA 1
ATOM 5738 C C . GLU B 1 79 ? 40.89700 -5.26400 -27.51700 1.000 41.80764 69 GLU B C 1
ATOM 5739 O O . GLU B 1 79 ? 40.50400 -5.96800 -28.46000 1.000 39.43104 69 GLU B O 1
ATOM 5751 N N . PRO B 1 80 ? 42.08400 -5.46600 -26.95300 1.000 40.29167 70 PRO B N 1
ATOM 5752 C CA . PRO B 1 80 ? 43.00000 -6.46400 -27.50800 1.000 53.73539 70 PRO B CA 1
ATOM 5753 C C . PRO B 1 80 ? 42.58800 -7.88000 -27.13100 1.000 50.41657 70 PRO B C 1
ATOM 5754 O O . PRO B 1 80 ? 41.84800 -8.11200 -26.17300 1.000 53.23007 70 PRO B O 1
ATOM 5765 N N . GLY B 1 81 ? 43.0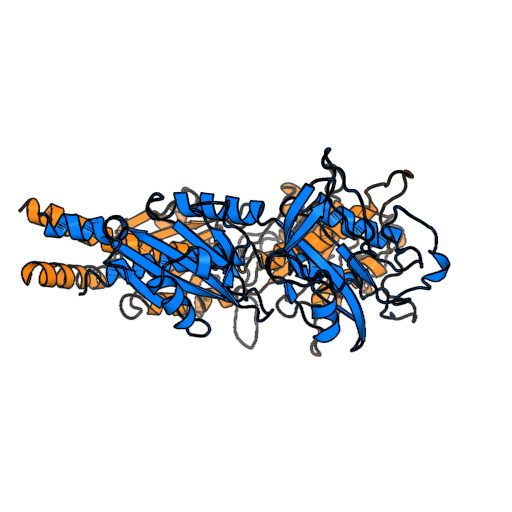6200 -8.81700 -27.92800 1.000 52.04308 71 GLY B N 1
ATOM 5766 C CA . GLY B 1 81 ? 42.96400 -10.22800 -27.62300 1.000 54.87763 71 GLY B CA 1
ATOM 5767 C C . GLY B 1 81 ? 44.16800 -10.68900 -26.82700 1.000 63.97083 71 GLY B C 1
ATOM 5768 O O . GLY B 1 81 ? 44.91500 -9.88800 -26.25100 1.000 58.83600 71 GLY B O 1
ATOM 5772 N N . ALA B 1 82 ? 44.35300 -12.01200 -26.79800 1.000 77.85407 72 ALA B N 1
ATOM 5773 C CA . ALA B 1 82 ? 45.52800 -12.56800 -26.13700 1.000 85.17600 72 ALA B CA 1
ATOM 5774 C C . ALA B 1 82 ? 46.79200 -12.27600 -26.93900 1.000 93.12959 72 ALA B C 1
ATOM 5775 O O . ALA B 1 82 ? 47.85300 -12.00400 -26.36300 1.000 100.84630 72 ALA B O 1
ATOM 5782 N N . ASP B 1 83 ? 46.69600 -12.32000 -28.27200 1.000 81.86245 73 ASP B N 1
ATOM 5783 C CA . ASP B 1 83 ? 47.83600 -11.97400 -29.11200 1.000 80.20962 73 ASP B CA 1
ATOM 5784 C C . ASP B 1 83 ? 48.26000 -10.51900 -28.94100 1.000 74.51420 73 ASP B C 1
ATOM 5785 O O . ASP B 1 83 ? 49.27700 -10.12000 -29.51400 1.000 79.93327 73 ASP B O 1
ATOM 5794 N N . GLY B 1 84 ? 47.51600 -9.73000 -28.16600 1.000 63.29443 74 GLY B N 1
ATOM 5795 C CA . GLY B 1 84 ? 47.82100 -8.33700 -27.95500 1.000 63.70237 74 GLY B CA 1
ATOM 5796 C C . GLY B 1 84 ? 47.22500 -7.38700 -28.97600 1.000 63.78923 74 GLY B C 1
ATOM 5797 O O . GLY B 1 84 ? 47.29600 -6.16600 -28.78200 1.000 61.00468 74 GLY B O 1
ATOM 5801 N N . MET B 1 85 ? 46.63200 -7.91400 -30.06500 1.000 69.34516 75 MET B N 1
ATOM 5802 C CA . MET B 1 85 ? 46.11300 -7.18500 -31.20700 1.000 58.90180 75 MET B CA 1
ATOM 5803 C C . MET B 1 85 ? 44.59100 -7.03800 -31.09500 1.000 59.58346 75 MET B C 1
ATOM 5804 O O . MET B 1 85 ? 43.92200 -7.85000 -30.44800 1.000 58.15171 75 MET B O 1
ATOM 5818 N N . PRO B 1 86 ? 43.98300 -6.01500 -31.69100 1.000 51.95360 76 PRO B N 1
ATOM 5819 C CA . PRO B 1 86 ? 42.54000 -5.80200 -31.47500 1.000 45.61863 76 PRO B CA 1
ATOM 5820 C C . PRO B 1 86 ? 41.72700 -7.01100 -31.89900 1.000 44.42901 76 PRO B C 1
ATOM 5821 O O . PRO B 1 86 ? 42.09100 -7.72900 -32.82900 1.000 44.73694 76 PRO B O 1
ATOM 5832 N N . GLN B 1 87 ? 40.59500 -7.20200 -31.22000 1.000 36.18855 77 GLN B N 1
ATOM 5833 C CA . GLN B 1 87 ? 39.73900 -8.35400 -31.47300 1.000 39.96532 77 GLN B CA 1
ATOM 5834 C C . GLN B 1 87 ? 38.91200 -8.21100 -32.74000 1.000 36.78073 77 GLN B C 1
ATOM 5835 O O . GLN B 1 87 ? 38.47800 -9.22000 -33.29300 1.000 33.07502 77 GLN B O 1
ATOM 5849 N N . LEU B 1 88 ? 38.69400 -6.98700 -33.21300 1.000 31.44588 78 LEU B N 1
ATOM 5850 C CA . LEU B 1 88 ? 37.96700 -6.72700 -34.44500 1.000 32.45389 78 LEU B CA 1
ATOM 5851 C C . LEU B 1 88 ? 38.81000 -5.78500 -35.28700 1.000 36.60965 78 LEU B C 1
ATOM 5852 O O . LEU B 1 88 ? 39.16300 -4.69000 -34.83100 1.000 36.95180 78 LEU B O 1
ATOM 5868 N N . ASN B 1 89 ? 39.17800 -6.22700 -36.49200 1.000 35.38582 79 ASN B N 1
ATOM 5869 C CA A ASN B 1 89 ? 39.95600 -5.39700 -37.40700 0.590 38.81781 79 ASN B CA 1
ATOM 5870 C CA B ASN B 1 89 ? 39.95000 -5.38100 -37.39700 0.410 38.85729 79 ASN B CA 1
ATOM 5871 C C . ASN B 1 89 ? 39.08000 -4.94400 -38.56600 1.000 39.39420 79 ASN B C 1
ATOM 5872 O O . ASN B 1 89 ? 39.35500 -5.27100 -39.71600 1.000 50.19812 79 ASN B O 1
ATOM 5893 N N . ALA B 1 90 ? 38.02400 -4.21300 -38.27600 1.000 34.43044 80 ALA B N 1
ATOM 5894 C CA . ALA B 1 90 ? 37.05900 -3.78500 -39.26900 1.000 29.94306 80 ALA B CA 1
ATOM 5895 C C . ALA B 1 90 ? 37.34700 -2.35800 -39.71500 1.000 30.12730 80 ALA B C 1
ATOM 5896 O O . ALA B 1 90 ? 37.86600 -1.54600 -38.94900 1.000 29.48511 80 ALA B O 1
ATOM 5903 N N . SER B 1 91 ? 37.04200 -2.08300 -40.98500 1.000 25.58465 81 SER B N 1
ATOM 5904 C CA . SER B 1 91 ? 37.16000 -0.72100 -41.53500 1.000 24.27923 81 SER B CA 1
ATOM 5905 C C . SER B 1 91 ? 35.96800 0.14500 -41.15700 1.000 24.85824 81 SER B C 1
ATOM 5906 O O . SER B 1 91 ? 34.95200 -0.34400 -40.68000 1.000 25.13196 81 SER B O 1
ATOM 5914 N N . ARG B 1 92 ? 36.10500 1.47900 -41.37400 1.000 22.82905 82 ARG B N 1
ATOM 5915 C CA . ARG B 1 92 ? 34.94300 2.34400 -41.21200 1.000 21.96842 82 ARG B CA 1
ATOM 5916 C C . ARG B 1 92 ? 33.78100 1.88600 -42.08100 1.000 23.18436 82 ARG B C 1
ATOM 5917 O O . ARG B 1 92 ? 32.62700 1.94700 -41.64800 1.000 24.41872 82 ARG B O 1
ATOM 5938 N N . ASP B 1 93 ? 34.06200 1.47800 -43.32600 1.000 23.21331 83 ASP B N 1
ATOM 5939 C CA . ASP B 1 93 ? 33.00900 0.96600 -44.21500 1.000 23.47913 83 ASP B CA 1
ATOM 5940 C C . ASP B 1 93 ? 32.27400 -0.23100 -43.60400 1.000 24.23448 83 ASP B C 1
ATOM 5941 O O . ASP B 1 93 ? 31.04900 -0.37300 -43.74400 1.000 25.01353 83 ASP B O 1
ATOM 5950 N N . GLU B 1 94 ? 33.00200 -1.10300 -42.92500 1.000 26.83216 84 GLU B N 1
ATOM 5951 C CA . GLU B 1 94 ? 32.36700 -2.26400 -42.30700 1.000 25.30040 84 GLU B CA 1
ATOM 5952 C C . GLU B 1 94 ? 31.49400 -1.88200 -41.10300 1.000 21.62628 84 GLU B C 1
ATOM 5953 O O . GLU B 1 94 ? 30.37700 -2.41700 -40.92600 1.000 23.67389 84 GLU B O 1
ATOM 5965 N N . ILE B 1 95 ? 31.97100 -0.96400 -40.26600 1.000 24.07131 85 ILE B N 1
ATOM 5966 C CA . ILE B 1 95 ? 31.14000 -0.45500 -39.17400 1.000 20.63668 85 ILE B CA 1
ATOM 5967 C C . ILE B 1 95 ? 29.88000 0.18700 -39.73300 1.000 21.87631 85 ILE B C 1
ATOM 5968 O O . ILE B 1 95 ? 28.76400 -0.04200 -39.23200 1.000 22.91591 85 ILE B O 1
ATOM 5984 N N . SER B 1 96 ? 30.04300 1.03100 -40.76300 1.000 22.36584 86 SER B N 1
ATOM 5985 C CA . SER B 1 96 ? 28.87500 1.62500 -41.39800 1.000 20.94462 86 SER B CA 1
ATOM 5986 C C . SER B 1 96 ? 27.92900 0.58600 -41.96100 1.000 24.17132 86 SER B C 1
ATOM 5987 O O . SER B 1 96 ? 26.70800 0.76400 -41.89300 1.000 24.01077 86 SER B O 1
ATOM 5995 N N . ALA B 1 97 ? 28.46000 -0.51000 -42.53000 1.000 24.36082 87 ALA B N 1
ATOM 5996 C CA . ALA B 1 97 ? 27.57400 -1.57100 -43.00500 1.000 22.07370 87 ALA B CA 1
ATOM 5997 C C . ALA B 1 97 ? 26.71800 -2.14200 -41.86600 1.000 21.99474 87 ALA B C 1
ATOM 5998 O O . ALA B 1 97 ? 25.53100 -2.43700 -42.05400 1.000 20.42877 87 ALA B O 1
ATOM 6005 N N . LEU B 1 98 ? 27.29700 -2.28300 -40.67200 1.000 22.46322 88 LEU B N 1
ATOM 6006 C CA . LEU B 1 98 ? 26.52300 -2.74600 -39.52000 1.000 20.44982 88 LEU B CA 1
ATOM 6007 C C . LEU B 1 98 ? 25.41300 -1.76700 -39.18900 1.000 23.22910 88 LEU B C 1
ATOM 6008 O O . LEU B 1 98 ? 24.29200 -2.17100 -38.85900 1.000 22.12634 88 LEU B O 1
ATOM 6024 N N . LEU B 1 99 ? 25.70800 -0.45800 -39.27900 1.000 21.73418 89 LEU B N 1
ATOM 6025 C CA . LEU B 1 99 ? 24.68500 0.54300 -38.99700 1.000 18.95754 89 LEU B CA 1
ATOM 6026 C C . LEU B 1 99 ? 23.60100 0.51400 -40.06300 1.000 21.34203 89 LEU B C 1
ATOM 6027 O O . LEU B 1 99 ? 22.41000 0.56700 -39.74400 1.000 23.76864 89 LEU B O 1
ATOM 6043 N N . ARG B 1 100 ? 24.00500 0.45400 -41.33400 1.000 23.50282 90 ARG B N 1
ATOM 6044 C CA A ARG B 1 100 ? 23.04900 0.34400 -42.43000 0.510 23.30279 90 ARG B CA 1
ATOM 6045 C CA B ARG B 1 100 ? 23.04600 0.34700 -42.42600 0.490 23.30806 90 ARG B CA 1
ATOM 6046 C C . ARG B 1 100 ? 22.17700 -0.90600 -42.28800 1.000 25.61097 90 ARG B C 1
ATOM 6047 O O . ARG B 1 100 ? 20.96100 -0.87100 -42.55200 1.000 21.77103 90 ARG B O 1
ATOM 6088 N N . SER B 1 101 ? 22.77000 -2.02400 -41.87700 1.000 22.81063 91 SER B N 1
ATOM 6089 C CA . SER B 1 101 ? 21.97000 -3.23100 -41.75700 1.000 20.93409 91 SER B CA 1
ATOM 6090 C C . SER B 1 101 ? 20.96000 -3.10400 -40.62700 1.000 19.27600 91 SER B C 1
ATOM 6091 O O . SER B 1 101 ? 19.85000 -3.67900 -40.71000 1.000 23.04224 91 SER B O 1
ATOM 6099 N N . THR B 1 102 ? 21.33300 -2.40100 -39.56200 1.000 20.89461 92 THR B N 1
ATOM 6100 C CA . THR B 1 102 ? 20.39500 -2.15600 -38.47300 1.000 20.79723 92 THR B CA 1
ATOM 6101 C C . THR B 1 102 ? 19.15200 -1.42900 -38.98300 1.000 22.82905 92 THR B C 1
ATOM 6102 O O . THR B 1 102 ? 18.01700 -1.77800 -38.64500 1.000 22.14739 92 THR B O 1
ATOM 6113 N N . VAL B 1 103 ? 19.34500 -0.35900 -39.73800 1.000 21.04989 93 VAL B N 1
ATOM 6114 C CA . VAL B 1 103 ? 18.18300 0.34600 -40.29300 1.000 20.45508 93 VAL B CA 1
ATOM 6115 C C . VAL B 1 103 ? 17.35800 -0.58700 -41.19800 1.000 20.19716 93 VAL B C 1
ATOM 6116 O O . VAL B 1 103 ? 16.12700 -0.67400 -41.11200 1.000 24.43188 93 VAL B O 1
ATOM 6129 N N . GLN B 1 104 ? 18.02200 -1.27600 -42.09600 1.000 23.28963 94 GLN B N 1
ATOM 6130 C CA . GLN B 1 104 ? 17.31400 -2.11900 -43.04500 1.000 24.65296 94 GLN B CA 1
ATOM 6131 C C . GLN B 1 104 ? 16.45500 -3.15300 -42.33000 1.000 28.40341 94 GLN B C 1
ATOM 6132 O O . GLN B 1 104 ? 15.34500 -3.44700 -42.76600 1.000 24.99247 94 GLN B O 1
ATOM 6146 N N . ASN B 1 105 ? 16.94200 -3.70200 -41.22800 1.000 22.05264 95 ASN B N 1
ATOM 6147 C CA . ASN B 1 105 ? 16.32100 -4.86100 -40.60100 1.000 24.13447 95 ASN B CA 1
ATOM 6148 C C . ASN B 1 105 ? 15.56700 -4.54800 -39.32300 1.000 26.65320 95 ASN B C 1
ATOM 6149 O O . ASN B 1 105 ? 15.13400 -5.46500 -38.63600 1.000 24.50557 95 ASN B O 1
ATOM 6160 N N . ASN B 1 106 ? 15.36700 -3.27100 -38.99900 1.000 23.41597 96 ASN B N 1
ATOM 6161 C CA . ASN B 1 106 ? 14.56900 -2.86000 -37.84600 1.000 20.79197 96 ASN B CA 1
ATOM 6162 C C . ASN B 1 106 ? 13.62600 -1.77200 -38.33300 1.000 22.43164 96 ASN B C 1
ATOM 6163 O O . ASN B 1 106 ? 13.89600 -0.58800 -38.11400 1.000 23.11593 96 ASN B O 1
ATOM 6174 N N . PRO B 1 107 ? 12.51500 -2.14600 -38.97700 1.000 22.59745 97 PRO B N 1
ATOM 6175 C CA . PRO B 1 107 ? 11.62200 -1.13300 -39.55400 1.000 25.33462 97 PRO B CA 1
ATOM 6176 C C . PRO B 1 107 ? 11.10100 -0.12200 -38.54700 1.000 30.37733 97 PRO B C 1
ATOM 6177 O O . PRO B 1 107 ? 10.75200 0.99800 -38.93500 1.000 27.74543 97 PRO B O 1
ATOM 6188 N N . LYS B 1 108 ? 10.99800 -0.49900 -37.27600 1.000 23.71337 98 LYS B N 1
ATOM 6189 C CA . LYS B 1 108 ? 10.44200 0.37400 -36.25500 1.000 27.80860 98 LYS B CA 1
ATOM 6190 C C . LYS B 1 108 ? 11.38900 1.49800 -35.89400 1.000 28.20865 98 LYS B C 1
ATOM 6191 O O . LYS B 1 108 ? 10.93400 2.52600 -35.38500 1.000 28.90083 98 LYS B O 1
ATOM 6210 N N . LEU B 1 109 ? 12.69400 1.32300 -36.11500 1.000 23.93445 99 LEU B N 1
ATOM 6211 C CA . LEU B 1 109 ? 13.66900 2.36900 -35.80900 1.000 23.51335 99 LEU B CA 1
ATOM 6212 C C . LEU B 1 109 ? 13.68900 3.36400 -36.94900 1.000 26.76374 99 LEU B C 1
ATOM 6213 O O . LEU B 1 109 ? 13.66900 2.98100 -38.11600 1.000 22.59218 99 LEU B O 1
ATOM 6229 N N . LEU B 1 110 ? 13.64900 4.64600 -36.60400 1.000 25.16881 100 LEU B N 1
ATOM 6230 C CA . LEU B 1 110 ? 13.68100 5.68100 -37.62300 1.000 24.06604 100 LEU B CA 1
ATOM 6231 C C . LEU B 1 110 ? 15.05900 5.77900 -38.27500 1.000 22.97381 100 LEU B C 1
ATOM 6232 O O . LEU B 1 110 ? 15.18100 6.15600 -39.44800 1.000 27.46382 100 LEU B O 1
ATOM 6248 N N . ASP B 1 111 ? 16.10400 5.46600 -37.53700 1.000 23.00276 101 ASP B N 1
ATOM 6249 C CA . ASP B 1 111 ? 17.46700 5.72000 -37.98500 1.000 19.26020 101 ASP B CA 1
ATOM 6250 C C . ASP B 1 111 ? 18.40000 4.93800 -37.06000 1.000 24.74507 101 ASP B C 1
ATOM 6251 O O . ASP B 1 111 ? 17.96100 4.26400 -36.12300 1.000 26.66636 101 ASP B O 1
ATOM 6260 N N . THR B 1 112 ? 19.68800 5.00600 -37.35800 1.000 19.48918 102 THR B N 1
ATOM 6261 C CA . THR B 1 112 ? 20.73500 4.50600 -36.49900 1.000 17.97584 102 THR B CA 1
ATOM 6262 C C . THR B 1 112 ? 21.96200 5.37900 -36.76700 1.000 23.45808 102 THR B C 1
ATOM 6263 O O . THR B 1 112 ? 22.28200 5.65000 -37.92400 1.000 22.98960 102 THR B O 1
ATOM 6274 N N . PHE B 1 113 ? 22.65400 5.82700 -35.71900 1.000 17.69686 103 PHE B N 1
ATOM 6275 C CA . PHE B 1 113 ? 23.72600 6.78700 -35.91400 1.000 20.83671 103 PHE B CA 1
ATOM 6276 C C . PHE B 1 113 ? 24.82600 6.45900 -34.92400 1.000 20.91303 103 PHE B C 1
ATOM 6277 O O . PHE B 1 113 ? 24.58000 5.91400 -33.83600 1.000 21.20517 103 PHE B O 1
ATOM 6294 N N . MET B 1 114 ? 26.04900 6.83200 -35.30100 1.000 18.78646 104 MET B N 1
ATOM 6295 C CA . MET B 1 114 ? 27.17700 6.59600 -34.42700 1.000 18.20745 104 MET B CA 1
ATOM 6296 C C . MET B 1 114 ? 28.14200 7.76600 -34.55600 1.000 19.62341 104 MET B C 1
ATOM 6297 O O . MET B 1 114 ? 28.27700 8.34900 -35.63000 1.000 20.43929 104 MET B O 1
ATOM 6311 N N . ALA B 1 115 ? 28.84000 8.06900 -33.46200 1.000 21.70260 105 ALA B N 1
ATOM 6312 C CA . ALA B 1 115 ? 29.84600 9.12600 -33.49900 1.000 18.53380 105 ALA B CA 1
ATOM 6313 C C . ALA B 1 115 ? 31.02300 8.69300 -32.65500 1.000 21.28413 105 ALA B C 1
ATOM 6314 O O . ALA B 1 115 ? 30.83700 8.22700 -31.53200 1.000 19.87870 105 ALA B O 1
ATOM 6321 N N . TRP B 1 116 ? 32.22600 8.86200 -33.19500 1.000 18.31272 106 TRP B N 1
ATOM 6322 C CA . TRP B 1 116 ? 33.44400 8.59600 -32.45000 1.000 18.70487 106 TRP B CA 1
ATOM 6323 C C . TRP B 1 116 ? 34.06300 9.89000 -31.93700 1.000 19.36548 106 TRP B C 1
ATOM 6324 O O . TRP B 1 116 ? 33.98000 10.94400 -32.56900 1.000 21.92368 106 TRP B O 1
ATOM 6345 N N . GLU B 1 117 ? 34.75800 9.77900 -30.81600 1.000 21.62628 107 GLU B N 1
ATOM 6346 C CA . GLU B 1 117 ? 35.64600 10.86800 -30.38000 1.000 20.37350 107 GLU B CA 1
ATOM 6347 C C . GLU B 1 117 ? 36.67700 11.11800 -31.47200 1.000 24.62664 107 GLU B C 1
ATOM 6348 O O . GLU B 1 117 ? 36.98200 10.22400 -32.26400 1.000 22.83432 107 GLU B O 1
ATOM 6360 N N . PRO B 1 118 ? 37.24800 12.32300 -31.52700 1.000 24.32923 108 PRO B N 1
ATOM 6361 C CA . PRO B 1 118 ? 38.35400 12.56200 -32.46200 1.000 25.36883 108 PRO B CA 1
ATOM 6362 C C . PRO B 1 118 ? 39.48000 11.55600 -32.25500 1.000 25.78730 108 PRO B C 1
ATOM 6363 O O . PRO B 1 118 ? 39.97900 11.36500 -31.14000 1.000 22.62113 108 PRO B O 1
ATOM 6374 N N . ASN B 1 119 ? 39.86800 10.91000 -33.35600 1.000 27.27959 109 ASN B N 1
ATOM 6375 C CA . ASN B 1 119 ? 40.96300 9.93000 -33.38400 1.000 25.69782 109 ASN B CA 1
ATOM 6376 C C . ASN B 1 119 ? 40.73100 8.77000 -32.41000 1.000 23.45808 109 ASN B C 1
ATOM 6377 O O . ASN B 1 119 ? 41.67900 8.19500 -31.88900 1.000 24.66875 109 ASN B O 1
ATOM 6388 N N . ALA B 1 120 ? 39.47500 8.40000 -32.20200 1.000 21.19465 110 ALA B N 1
ATOM 6389 C CA . ALA B 1 120 ? 39.14900 7.36300 -31.20900 1.000 25.66887 110 ALA B CA 1
ATOM 6390 C C . ALA B 1 120 ? 39.71000 6.00500 -31.59300 1.000 27.00587 110 ALA B C 1
ATOM 6391 O O . ALA B 1 120 ? 40.27400 5.28300 -30.75100 1.000 26.01365 110 ALA B O 1
ATOM 6398 N N . PHE B 1 121 ? 39.58000 5.62700 -32.85800 1.000 24.90035 111 PHE B N 1
ATOM 6399 C CA . PHE B 1 121 ? 40.04600 4.29600 -33.28300 1.000 26.10839 111 PHE B CA 1
ATOM 6400 C C . PHE B 1 121 ? 41.00200 4.34000 -34.46600 1.000 29.19561 111 PHE B C 1
ATOM 6401 O O . PHE B 1 121 ? 41.55800 3.29300 -34.81400 1.000 29.99833 111 PHE B O 1
ATOM 6418 N N . ASP B 1 122 ? 41.19700 5.50400 -35.09300 1.000 26.75058 112 ASP B N 1
ATOM 6419 C CA . ASP B 1 122 ? 42.16700 5.69900 -36.15800 1.000 28.22444 112 ASP B CA 1
ATOM 6420 C C . ASP B 1 122 ? 42.54900 7.17300 -36.15900 1.000 31.05899 112 ASP B C 1
ATOM 6421 O O . ASP B 1 122 ? 42.20700 7.92300 -35.23400 1.000 25.58728 112 ASP B O 1
ATOM 6430 N N . THR B 1 123 ? 43.28000 7.58600 -37.17700 1.000 28.57974 113 THR B N 1
ATOM 6431 C CA . THR B 1 123 ? 43.67700 8.98900 -37.33500 1.000 30.54050 113 THR B CA 1
ATOM 6432 C C . THR B 1 123 ? 42.68800 9.67800 -38.26700 1.000 30.20889 113 THR B C 1
ATOM 6433 O O . THR B 1 123 ? 42.66600 9.40100 -39.47000 1.000 29.73514 113 THR B O 1
ATOM 6444 N N . ASP B 1 124 ? 41.84400 10.54200 -37.69800 1.000 26.81901 114 ASP B N 1
ATOM 6445 C CA . ASP B 1 124 ? 40.78400 11.19100 -38.47500 1.000 24.92930 114 ASP B CA 1
ATOM 6446 C C . ASP B 1 124 ? 41.32700 11.86900 -39.73600 1.000 28.91136 114 ASP B C 1
ATOM 6447 O O . ASP B 1 124 ? 40.68200 11.84400 -40.80100 1.000 27.01903 114 ASP B O 1
ATOM 6456 N N . ALA B 1 125 ? 42.51400 12.47500 -39.63000 1.000 27.36907 115 ALA B N 1
ATOM 6457 C CA . ALA B 1 125 ? 43.03700 13.29200 -40.71800 1.000 33.79879 115 ALA B CA 1
ATOM 6458 C C . ALA B 1 125 ? 43.17400 12.49800 -42.00100 1.000 34.71206 115 ALA B C 1
ATOM 6459 O O . ALA B 1 125 ? 43.12500 13.08300 -43.08400 1.000 30.31416 115 ALA B O 1
ATOM 6466 N N . ALA B 1 126 ? 43.35600 11.17600 -41.90600 1.000 29.97465 116 ALA B N 1
ATOM 6467 C CA . ALA B 1 126 ? 43.49600 10.34700 -43.09500 1.000 34.49098 116 ALA B CA 1
ATOM 6468 C C . ALA B 1 126 ? 42.19600 10.23500 -43.86700 1.000 30.94318 116 ALA B C 1
ATOM 6469 O O . ALA B 1 126 ? 42.20700 9.77700 -45.01700 1.000 37.19657 116 ALA B O 1
ATOM 6476 N N . PHE B 1 127 ? 41.08600 10.63900 -43.25700 1.000 30.41944 117 PHE B N 1
ATOM 6477 C CA . PHE B 1 127 ? 39.75300 10.55600 -43.82900 1.000 30.44839 117 PHE B CA 1
ATOM 6478 C C . PHE B 1 127 ? 39.12400 11.92900 -44.03400 1.000 29.44564 117 PHE B C 1
ATOM 6479 O O . PHE B 1 127 ? 37.90600 12.02500 -44.17200 1.000 31.81697 117 PHE B O 1
ATOM 6496 N N . ALA B 1 128 ? 39.91700 12.97400 -44.01400 1.000 29.83516 118 ALA B N 1
ATOM 6497 C CA . ALA B 1 128 ? 39.39100 14.34000 -44.13000 1.000 28.38235 118 ALA B CA 1
ATOM 6498 C C . ALA B 1 128 ? 38.83500 14.61100 -45.53400 1.000 36.10959 118 ALA B C 1
ATOM 6499 O O . ALA B 1 128 ? 39.28200 14.04100 -46.53800 1.000 34.83312 118 ALA B O 1
ATOM 6506 N N . GLY B 1 129 ? 37.84100 15.49100 -45.59700 1.000 39.02836 119 GLY B N 1
ATOM 6507 C CA . GLY B 1 129 ? 37.37600 15.97900 -46.88400 1.000 38.61252 119 GLY B CA 1
ATOM 6508 C C . GLY B 1 129 ? 36.42200 15.07000 -47.61100 1.000 38.51251 119 GLY B C 1
ATOM 6509 O O . GLY B 1 129 ? 36.29900 15.20200 -48.82900 1.000 41.07861 119 GLY B O 1
ATOM 6513 N N . GLN B 1 130 ? 35.73200 14.16800 -46.90100 1.000 42.77618 120 GLN B N 1
ATOM 6514 C CA . GLN B 1 130 ? 34.83800 13.17600 -47.51300 1.000 44.90275 120 GLN B CA 1
ATOM 6515 C C . GLN B 1 130 ? 33.52700 13.09700 -46.73300 1.000 42.51036 120 GLN B C 1
ATOM 6516 O O . GLN B 1 130 ? 33.19500 12.05000 -46.14900 1.000 40.07849 120 GLN B O 1
ATOM 6530 N N . PRO B 1 131 ? 32.75600 14.19600 -46.66600 1.000 52.13257 121 PRO B N 1
ATOM 6531 C CA . PRO B 1 131 ? 31.45600 14.13900 -45.94800 1.000 39.21260 121 PRO B CA 1
ATOM 6532 C C . PRO B 1 131 ? 30.43500 13.12000 -46.48900 1.000 40.54170 121 PRO B C 1
ATOM 6533 O O . PRO B 1 131 ? 29.57000 12.67500 -45.70700 1.000 33.71457 121 PRO B O 1
ATOM 6544 N N . GLY B 1 132 ? 30.47500 12.77300 -47.79600 1.000 34.27516 122 GLY B N 1
ATOM 6545 C CA . GLY B 1 132 ? 29.54300 11.78600 -48.33200 1.000 33.16977 122 GLY B CA 1
ATOM 6546 C C . GLY B 1 132 ? 29.56200 10.39600 -47.69900 1.000 36.60439 122 GLY B C 1
ATOM 6547 O O . GLY B 1 132 ? 28.75200 9.52700 -48.05600 1.000 34.26727 122 GLY B O 1
ATOM 6551 N N . LYS B 1 133 ? 30.48200 10.14900 -46.77500 1.000 34.10146 123 LYS B N 1
ATOM 6552 C CA . LYS B 1 133 ? 30.60200 8.85900 -46.09300 1.000 30.04044 123 LYS B CA 1
ATOM 6553 C C . LYS B 1 133 ? 30.15900 8.94500 -44.64600 1.000 32.04332 123 LYS B C 1
ATOM 6554 O O . LYS B 1 133 ? 30.26900 7.96700 -43.90000 1.000 27.47698 123 LYS B O 1
ATOM 6573 N N . GLY B 1 134 ? 29.64600 10.09000 -44.23200 1.000 26.95060 124 GLY B N 1
ATOM 6574 C CA . GLY B 1 134 ? 29.24500 10.28900 -42.85800 1.000 26.16893 124 GLY B CA 1
ATOM 6575 C C . GLY B 1 134 ? 30.36500 10.79700 -41.99000 1.000 25.26619 124 GLY B C 1
ATOM 6576 O O . GLY B 1 134 ? 30.28100 10.66500 -40.76900 1.000 24.13710 124 GLY B O 1
ATOM 6580 N N . TYR B 1 135 ? 31.41900 11.34600 -42.58500 1.000 26.12945 125 TYR B N 1
ATOM 6581 C CA . TYR B 1 135 ? 32.53200 11.89100 -41.81900 1.000 25.03984 125 TYR B CA 1
ATOM 6582 C C . TYR B 1 135 ? 32.39400 13.39500 -41.69500 1.000 23.81075 125 TYR B C 1
ATOM 6583 O O . TYR B 1 135 ? 31.82500 14.06400 -42.56900 1.000 24.13184 125 TYR B O 1
ATOM 6601 N N . GLY B 1 136 ? 32.99500 13.92600 -40.62800 1.000 25.21092 126 GLY B N 1
ATOM 6602 C CA . GLY B 1 136 ? 33.17700 15.36900 -40.50000 1.000 27.83755 126 GLY B CA 1
ATOM 6603 C C . GLY B 1 136 ? 34.22700 15.85300 -41.47500 1.000 24.83982 126 GLY B C 1
ATOM 6604 O O . GLY B 1 136 ? 34.96900 15.04700 -42.05700 1.000 26.25315 126 GLY B O 1
ATOM 6608 N N . PRO B 1 137 ? 34.35300 17.17300 -41.64100 1.000 25.05827 127 PRO B N 1
ATOM 6609 C CA . PRO B 1 137 ? 35.30100 17.68600 -42.63900 1.000 27.87703 127 PRO B CA 1
ATOM 6610 C C . PRO B 1 137 ? 36.73500 17.33400 -42.33700 1.000 25.84257 127 PRO B C 1
ATOM 6611 O O . PRO B 1 137 ? 37.55300 17.23700 -43.25900 1.000 28.96400 127 PRO B O 1
ATOM 6622 N N . ASP B 1 138 ? 37.09500 17.16000 -41.06900 1.000 25.77941 128 ASP B N 1
ATOM 6623 C CA . ASP B 1 138 ? 38.46500 16.79500 -40.72200 1.000 28.62712 128 ASP B CA 1
ATOM 6624 C C . ASP B 1 138 ? 38.60100 15.29500 -40.43700 1.000 27.52698 128 ASP B C 1
ATOM 6625 O O . ASP B 1 138 ? 39.62900 14.83700 -39.89500 1.000 26.96902 128 ASP B O 1
ATOM 6634 N N . GLY B 1 139 ? 37.59400 14.52700 -40.81900 1.000 25.46884 129 GLY B N 1
ATOM 6635 C CA . GLY B 1 139 ? 37.66200 13.07600 -40.80100 1.000 26.95850 129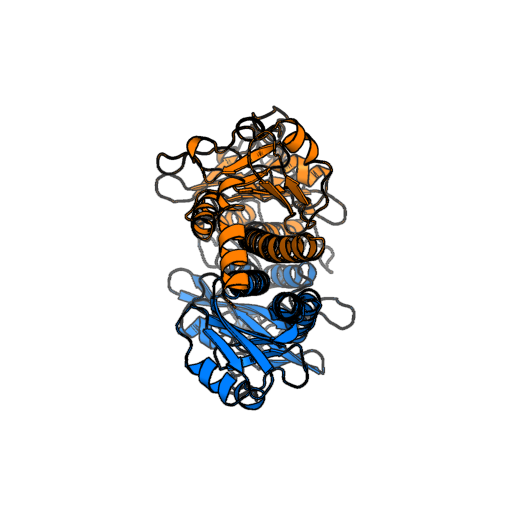 GLY B CA 1
ATOM 6636 C C . GLY B 1 139 ? 36.99600 12.38800 -39.62900 1.000 25.36357 129 GLY B C 1
ATOM 6637 O O . GLY B 1 139 ? 36.99000 11.14000 -39.57800 1.000 22.71062 129 GLY B O 1
ATOM 6641 N N . ARG B 1 140 ? 36.44900 13.14000 -38.68200 1.000 24.99773 130 ARG B N 1
ATOM 6642 C CA . ARG B 1 140 ? 35.75400 12.50000 -37.56800 1.000 24.77929 130 ARG B CA 1
ATOM 6643 C C . ARG B 1 140 ? 34.62000 11.59200 -38.06400 1.000 23.52387 130 ARG B C 1
ATOM 6644 O O . ARG B 1 140 ? 33.87000 11.94900 -38.96100 1.000 23.04487 130 ARG B O 1
ATOM 6665 N N . TYR B 1 141 ? 34.48400 10.40800 -37.45000 1.000 21.99211 131 TYR B N 1
ATOM 6666 C CA . TYR B 1 141 ? 33.46800 9.43500 -37.84400 1.000 20.57878 131 TYR B CA 1
ATOM 6667 C C . TYR B 1 141 ? 32.11800 9.80300 -37.24200 1.000 20.12347 131 TYR B C 1
ATOM 6668 O O . TYR B 1 141 ? 31.92900 9.71200 -36.02400 1.000 19.98924 131 TYR B O 1
ATOM 6686 N N . LEU B 1 142 ? 31.17000 10.19700 -38.09800 1.000 18.82068 132 LEU B N 1
ATOM 6687 C CA . LEU B 1 142 ? 29.92300 10.74700 -37.60000 1.000 20.37613 132 LEU B CA 1
ATOM 6688 C C . LEU B 1 142 ? 28.68400 10.32500 -38.38200 1.000 21.26308 132 LEU B C 1
ATOM 6689 O O . LEU B 1 142 ? 27.78500 11.15200 -38.58200 1.000 21.12885 132 LEU B O 1
ATOM 6705 N N . PRO B 1 143 ? 28.54900 9.04800 -38.76500 1.000 20.48140 133 PRO B N 1
ATOM 6706 C CA . PRO B 1 143 ? 27.46300 8.67700 -39.66900 1.000 19.30758 133 PRO B CA 1
ATOM 6707 C C . PRO B 1 143 ? 26.09100 8.65500 -39.01000 1.000 19.51287 133 PRO B C 1
ATOM 6708 O O . PRO B 1 143 ? 25.88600 8.05000 -37.95000 1.000 23.24489 133 PRO B O 1
ATOM 6719 N N . TRP B 1 144 ? 25.11900 9.16800 -39.75700 1.000 21.69734 134 TRP B N 1
ATOM 6720 C CA . TRP B 1 144 ? 23.69600 9.09600 -39.42500 1.000 23.21594 134 TRP B CA 1
ATOM 6721 C C . TRP B 1 144 ? 22.99000 8.41000 -40.59600 1.000 20.69459 134 TRP B C 1
ATOM 6722 O O . TRP B 1 144 ? 22.92300 8.97100 -41.69900 1.000 21.15254 134 TRP B O 1
ATOM 6743 N N . TRP B 1 145 ? 22.49800 7.18500 -40.36100 1.000 21.45520 135 TRP B N 1
ATOM 6744 C CA . TRP B 1 145 ? 21.84400 6.36600 -41.38700 1.000 23.12383 135 TRP B CA 1
ATOM 6745 C C . TRP B 1 145 ? 20.33000 6.40000 -41.18900 1.000 20.68406 135 TRP B C 1
ATOM 6746 O O . TRP B 1 145 ? 19.84800 6.20900 -40.06900 1.000 21.74734 135 TRP B O 1
ATOM 6767 N N . TYR B 1 146 ? 19.60000 6.73000 -42.24600 1.000 21.04463 136 TYR B N 1
ATOM 6768 C CA . TYR B 1 146 ? 18.14400 6.74100 -42.23600 1.000 28.30866 136 TYR B CA 1
ATOM 6769 C C . TYR B 1 146 ? 17.66400 6.28200 -43.61200 1.000 26.06365 136 TYR B C 1
ATOM 6770 O O . TYR B 1 146 ? 18.46400 5.98000 -44.50100 1.000 29.11665 136 TYR B O 1
ATOM 6788 N N . ARG B 1 147 ? 16.34800 6.28600 -43.81400 1.000 32.12227 137 ARG B N 1
ATOM 6789 C CA . ARG B 1 147 ? 15.74800 5.79300 -45.04300 1.000 33.62245 137 ARG B CA 1
ATOM 6790 C C . ARG B 1 147 ? 15.36900 6.96500 -45.93700 1.000 32.88552 137 ARG B C 1
ATOM 6791 O O . ARG B 1 147 ? 14.73900 7.92000 -45.49000 1.000 33.68299 137 ARG B O 1
ATOM 6812 N N . GLY B 1 148 ? 15.75700 6.89000 -47.19400 1.000 35.65427 138 GLY B N 1
ATOM 6813 C CA . GLY B 1 148 ? 15.27500 7.81800 -48.18900 1.000 42.58142 138 GLY B CA 1
ATOM 6814 C C . GLY B 1 148 ? 13.82900 7.55600 -48.52500 1.000 45.91077 138 GLY B C 1
ATOM 6815 O O . GLY B 1 148 ? 13.17700 6.66600 -47.97700 1.000 44.06055 138 GLY B O 1
ATOM 6819 N N . ALA B 1 149 ? 13.32800 8.34100 -49.48800 1.000 51.94833 139 ALA B N 1
ATOM 6820 C CA . ALA B 1 149 ? 11.91300 8.27700 -49.85200 1.000 55.67773 139 ALA B CA 1
ATOM 6821 C C . ALA B 1 149 ? 11.51100 6.88000 -50.31900 1.000 56.92525 139 ALA B C 1
ATOM 6822 O O . ALA B 1 149 ? 10.39600 6.42600 -50.04100 1.000 53.89330 139 ALA B O 1
ATOM 6829 N N . ASP B 1 150 ? 12.40600 6.17500 -51.00900 1.000 51.59303 140 ASP B N 1
ATOM 6830 C CA . ASP B 1 150 ? 12.12100 4.82400 -51.47300 1.000 53.09584 140 ASP B CA 1
ATOM 6831 C C . ASP B 1 150 ? 12.44300 3.74300 -50.44200 1.000 49.15326 140 ASP B C 1
ATOM 6832 O O . ASP B 1 150 ? 12.39900 2.55700 -50.77600 1.000 45.93709 140 ASP B O 1
ATOM 6841 N N . GLY B 1 151 ? 12.78100 4.12000 -49.21600 1.000 43.58417 141 GLY B N 1
ATOM 6842 C CA . GLY B 1 151 ? 13.04600 3.16500 -48.15900 1.000 41.51550 141 GLY B CA 1
ATOM 6843 C C . GLY B 1 151 ? 14.46800 2.65000 -48.07000 1.000 39.67844 141 GLY B C 1
ATOM 6844 O O . GLY B 1 151 ? 14.79500 1.96200 -47.09100 1.000 43.63155 141 GLY B O 1
ATOM 6848 N N . LYS B 1 152 ? 15.33600 2.95300 -49.06000 1.000 40.09954 142 LYS B N 1
ATOM 6849 C CA A LYS B 1 152 ? 16.72000 2.48800 -49.02200 0.510 39.51263 142 LYS B CA 1
ATOM 6850 C CA B LYS B 1 152 ? 16.72000 2.48700 -49.01900 0.490 39.51526 142 LYS B CA 1
ATOM 6851 C C . LYS B 1 152 ? 17.54400 3.37400 -48.08600 1.000 35.71744 142 LYS B C 1
ATOM 6852 O O . LYS B 1 152 ? 17.37900 4.59900 -48.09000 1.000 36.63597 142 LYS B O 1
ATOM 6889 N N . PRO B 1 153 ? 18.41500 2.78700 -47.25100 1.000 37.88875 143 PRO B N 1
ATOM 6890 C CA . PRO B 1 153 ? 19.18600 3.62200 -46.31600 1.000 29.65882 143 PRO B CA 1
ATOM 6891 C C . PRO B 1 153 ? 20.15900 4.55000 -47.02700 1.000 30.34048 143 PRO B C 1
ATOM 6892 O O . PRO B 1 153 ? 20.71300 4.24300 -48.08200 1.000 36.31751 143 PRO B O 1
ATOM 6903 N N . ILE B 1 154 ? 20.35100 5.71800 -46.43400 1.000 26.60845 144 ILE B N 1
ATOM 6904 C CA . ILE B 1 154 ? 21.32300 6.70100 -46.89900 1.000 31.10899 144 ILE B CA 1
ATOM 6905 C C . ILE B 1 154 ? 21.97700 7.31400 -45.67400 1.000 28.58237 144 ILE B C 1
ATOM 6906 O O . ILE B 1 154 ? 21.46800 7.22100 -44.55700 1.000 25.02668 144 ILE B O 1
ATOM 6922 N N . VAL B 1 155 ? 23.14100 7.90300 -45.86800 1.000 26.46896 145 VAL B N 1
ATOM 6923 C CA . VAL B 1 155 ? 23.90800 8.39200 -44.72300 1.000 26.90586 145 VAL B CA 1
ATOM 6924 C C . VAL B 1 155 ? 24.16400 9.88000 -44.85300 1.000 27.67437 145 VAL B C 1
ATOM 6925 O O . VAL B 1 155 ? 24.29600 10.40800 -45.95500 1.000 28.49289 145 VAL B O 1
ATOM 6938 N N . GLU B 1 156 ? 24.23600 10.55300 -43.70500 1.000 25.66624 146 GLU B N 1
ATOM 6939 C CA . GLU B 1 156 ? 24.65500 11.95200 -43.59500 1.000 28.28234 146 GLU B CA 1
ATOM 6940 C C . GLU B 1 156 ? 25.59900 12.06600 -42.40400 1.000 28.80345 146 GLU B C 1
ATOM 6941 O O . GLU B 1 156 ? 25.43100 11.35900 -41.41700 1.000 25.26619 146 GLU B O 1
ATOM 6953 N N . ALA B 1 157 ? 26.58000 12.95400 -42.50100 1.000 27.25590 147 ALA B N 1
ATOM 6954 C CA . ALA B 1 157 ? 27.47100 13.23900 -41.38100 1.000 24.29502 147 ALA B CA 1
ATOM 6955 C C . ALA B 1 157 ? 26.77300 14.13700 -40.34900 1.000 25.12406 147 ALA B C 1
ATOM 6956 O O . ALA B 1 157 ? 26.05400 15.06800 -40.71600 1.000 26.30315 147 ALA B O 1
ATOM 6963 N N . MET B 1 158 ? 27.02800 13.89000 -39.06200 1.000 21.52890 148 MET B N 1
ATOM 6964 C CA . MET B 1 158 ? 26.46000 14.71100 -37.99800 1.000 26.10576 148 MET B CA 1
ATOM 6965 C C . MET B 1 158 ? 27.38000 15.87900 -37.59500 1.000 25.41884 148 MET B C 1
ATOM 6966 O O . MET B 1 158 ? 27.37800 16.28200 -36.43000 1.000 28.18759 148 MET B O 1
ATOM 6980 N N . ALA B 1 159 ? 28.15200 16.42400 -38.53000 1.000 25.91627 149 ALA B N 1
ATOM 6981 C CA . ALA B 1 159 ? 29.15500 17.41800 -38.18500 1.000 27.85860 149 ALA B CA 1
ATOM 6982 C C . ALA B 1 159 ? 28.51300 18.70000 -37.67700 1.000 26.49265 149 ALA B C 1
ATOM 6983 O O . ALA B 1 159 ? 29.08300 19.36500 -36.82200 1.000 30.38785 149 ALA B O 1
ATOM 6990 N N . ASP B 1 160 ? 27.33000 19.03000 -38.15600 1.000 23.71074 150 ASP B N 1
ATOM 6991 C CA . ASP B 1 160 ? 26.64900 20.25600 -37.78300 1.000 31.41692 150 ASP B CA 1
ATOM 6992 C C . ASP B 1 160 ? 25.99700 20.17200 -36.41900 1.000 32.22228 150 ASP B C 1
ATOM 6993 O O . ASP B 1 160 ? 25.66500 21.21400 -35.85500 1.000 34.05935 150 ASP B O 1
ATOM 7002 N N . SER B 1 161 ? 25.83400 18.98400 -35.86100 1.000 27.24274 151 SER B N 1
ATOM 7003 C CA . SER B 1 161 ? 25.18200 18.84500 -34.57500 1.000 27.61384 151 SER B CA 1
ATOM 7004 C C . SER B 1 161 ? 26.09200 18.30600 -33.47200 1.000 26.17682 151 SER B C 1
ATOM 7005 O O . SER B 1 161 ? 25.86600 18.61800 -32.30300 1.000 25.34251 151 SER B O 1
ATOM 7013 N N . ILE B 1 162 ? 27.15000 17.56500 -33.80300 1.000 27.28748 152 ILE B N 1
ATOM 7014 C CA . ILE B 1 162 ? 27.84700 16.76800 -32.78300 1.000 22.69219 152 ILE B CA 1
ATOM 7015 C C . ILE B 1 162 ? 28.47700 17.63700 -31.70300 1.000 22.61324 152 ILE B C 1
ATOM 7016 O O . ILE B 1 162 ? 28.64200 17.18500 -30.55400 1.000 26.20051 152 ILE B O 1
ATOM 7032 N N . ASP B 1 163 ? 28.86700 18.87200 -32.04600 1.000 23.60020 153 ASP B N 1
ATOM 7033 C CA . ASP B 1 163 ? 29.55300 19.75700 -31.10800 1.000 26.50055 153 ASP B CA 1
ATOM 7034 C C . ASP B 1 163 ? 28.65000 20.86900 -30.62300 1.000 30.56682 153 ASP B C 1
ATOM 7035 O O . ASP B 1 163 ? 29.12600 21.76600 -29.93400 1.000 29.10612 153 ASP B O 1
ATOM 7044 N N . SER B 1 164 ? 27.35500 20.83500 -30.94300 1.000 26.26894 154 SER B N 1
ATOM 7045 C CA . SER B 1 164 ? 26.47900 21.97800 -30.68900 1.000 27.48487 154 SER B CA 1
ATOM 7046 C C . SER B 1 164 ? 25.72900 21.79900 -29.37400 1.000 24.93194 154 SER B C 1
ATOM 7047 O O . SER B 1 164 ? 24.98700 20.82400 -29.21900 1.000 25.55833 154 SER B O 1
ATOM 7055 N N . GLU B 1 165 ? 25.91800 22.73900 -28.44300 1.000 23.95814 155 GLU B N 1
ATOM 7056 C CA . GLU B 1 165 ? 25.11600 22.81000 -27.22800 1.000 29.42984 155 GLU B CA 1
ATOM 7057 C C . GLU B 1 165 ? 23.99500 23.83600 -27.33200 1.000 30.29047 155 GLU B C 1
ATOM 7058 O O . GLU B 1 165 ? 23.45100 24.27800 -26.31200 1.000 29.01927 155 GLU B O 1
ATOM 7070 N N . LYS B 1 166 ? 23.61800 24.20300 -28.55400 1.000 27.84018 156 LYS B N 1
ATOM 7071 C CA . LYS B 1 166 ? 22.40200 24.97400 -28.78100 1.000 34.85418 156 LYS B CA 1
ATOM 7072 C C . LYS B 1 166 ? 21.21400 24.29700 -28.11400 1.000 37.65715 156 LYS B C 1
ATOM 7073 O O . LYS B 1 166 ? 21.01000 23.09200 -28.26800 1.000 32.12227 156 LYS B O 1
ATOM 7092 N N . LEU B 1 167 ? 20.41200 25.08800 -27.39500 1.000 34.17252 157 LEU B N 1
ATOM 7093 C CA . LEU B 1 167 ? 19.23300 24.54000 -26.71800 1.000 36.68598 157 LEU B CA 1
ATOM 7094 C C . LEU B 1 167 ? 18.07300 24.36300 -27.68700 1.000 44.42112 157 LEU B C 1
ATOM 7095 O O . LEU B 1 167 ? 17.67900 25.29900 -28.38400 1.000 42.55247 157 LEU B O 1
ATOM 7111 N N . LEU B 1 168 ? 17.49400 23.18200 -27.69800 1.000 40.34168 158 LEU B N 1
ATOM 7112 C CA . LEU B 1 168 ? 16.23200 22.95800 -28.37600 1.000 47.16881 158 LEU B CA 1
ATOM 7113 C C . LEU B 1 168 ? 15.09000 23.43400 -27.48800 1.000 44.68430 158 LEU B C 1
ATOM 7114 O O . LEU B 1 168 ? 15.26600 23.65900 -26.28600 1.000 40.72857 158 LEU B O 1
ATOM 7130 N N . PRO B 1 169 ? 13.88400 23.59400 -28.04800 1.000 50.54027 159 PRO B N 1
ATOM 7131 C CA . PRO B 1 169 ? 12.72700 23.94100 -27.20400 1.000 51.49302 159 PRO B CA 1
ATOM 7132 C C . PRO B 1 169 ? 12.55100 23.01400 -26.01400 1.000 54.42495 159 PRO B C 1
ATOM 7133 O O . PRO B 1 169 ? 12.10900 23.45900 -24.94000 1.000 55.23294 159 PRO B O 1
ATOM 7144 N N . THR B 1 170 ? 12.89100 21.72200 -26.18000 1.000 45.12120 160 THR B N 1
ATOM 7145 C CA . THR B 1 170 ? 12.67300 20.73700 -25.13700 1.000 45.56862 160 THR B CA 1
ATOM 7146 C C . THR B 1 170 ? 13.63800 20.86100 -23.97300 1.000 45.60020 160 THR B C 1
ATOM 7147 O O . THR B 1 170 ? 13.59600 20.02800 -23.06000 1.000 46.93984 160 THR B O 1
ATOM 7158 N N . GLY B 1 171 ? 14.52000 21.85400 -23.97900 1.000 42.16821 161 GLY B N 1
ATOM 7159 C CA . GLY B 1 171 ? 15.46100 22.01300 -22.88600 1.000 45.48703 161 GLY B CA 1
ATOM 7160 C C . GLY B 1 171 ? 16.68600 21.12900 -22.94700 1.000 41.13388 161 GLY B C 1
ATOM 7161 O O . GLY B 1 171 ? 17.40800 21.02500 -21.94600 1.000 47.24777 161 GLY B O 1
ATOM 7165 N N . VAL B 1 172 ? 16.93800 20.46700 -24.06100 1.000 38.13615 162 VAL B N 1
ATOM 7166 C CA . VAL B 1 172 ? 18.12400 19.62800 -24.19500 1.000 37.42028 162 VAL B CA 1
ATOM 7167 C C . VAL B 1 172 ? 19.04500 20.28100 -25.22200 1.000 33.93565 162 VAL B C 1
ATOM 7168 O O . VAL B 1 172 ? 18.62500 21.08400 -26.05700 1.000 34.51993 162 VAL B O 1
ATOM 7181 N N . ARG B 1 173 ? 20.31400 19.91000 -25.16300 1.000 33.35400 163 ARG B N 1
ATOM 7182 C CA . ARG B 1 173 ? 21.26900 20.33500 -26.15500 1.000 30.89581 163 ARG B CA 1
ATOM 7183 C C . ARG B 1 173 ? 21.04100 19.61400 -27.47000 1.000 29.86937 163 ARG B C 1
ATOM 7184 O O . ARG B 1 173 ? 20.63700 18.43900 -27.50500 1.000 25.76098 163 ARG B O 1
ATOM 7205 N N . GLU B 1 174 ? 21.36700 20.31600 -28.56200 1.000 26.30315 164 GLU B N 1
ATOM 7206 C CA . GLU B 1 174 ? 21.33700 19.70200 -29.88300 1.000 27.69279 164 GLU B CA 1
ATOM 7207 C C . GLU B 1 174 ? 22.19100 18.43900 -29.93800 1.000 29.32194 164 GLU B C 1
ATOM 7208 O O . GLU B 1 174 ? 21.87300 17.52800 -30.71200 1.000 26.22156 164 GLU B O 1
ATOM 7220 N N . ASN B 1 175 ? 23.28400 18.37400 -29.15600 1.000 20.91303 165 ASN B N 1
ATOM 7221 C CA . ASN B 1 175 ? 24.12200 17.19000 -29.10800 1.000 23.17646 165 ASN B CA 1
ATOM 7222 C C . ASN B 1 175 ? 23.91000 16.32800 -27.86900 1.000 23.32385 165 ASN B C 1
ATOM 7223 O O . ASN B 1 175 ? 24.78000 15.50900 -27.56200 1.000 21.16570 165 ASN B O 1
ATOM 7234 N N . GLU B 1 176 ? 22.76100 16.44500 -27.19900 1.000 23.38438 166 GLU B N 1
ATOM 7235 C CA . GLU B 1 176 ? 22.53500 15.70300 -25.95100 1.000 21.83946 166 GLU B CA 1
ATOM 7236 C C . GLU B 1 176 ? 22.72200 14.21100 -26.15700 1.000 24.43188 166 GLU B C 1
ATOM 7237 O O . GLU B 1 176 ? 23.24700 13.52100 -25.26600 1.000 23.02381 166 GLU B O 1
ATOM 7249 N N . PHE B 1 177 ? 22.28900 13.71100 -27.32000 1.000 19.70763 167 PHE B N 1
ATOM 7250 C CA . PHE B 1 177 ? 22.39000 12.29200 -27.64800 1.000 21.68944 167 PHE B CA 1
ATOM 7251 C C . PHE B 1 177 ? 23.80700 11.75200 -27.50600 1.000 22.78694 167 PHE B C 1
ATOM 7252 O O . PHE B 1 177 ? 23.99500 10.54200 -27.33100 1.000 21.49205 167 PHE B O 1
ATOM 7269 N N . TYR B 1 178 ? 24.81500 12.61700 -27.66000 1.000 21.06042 168 TYR B N 1
ATOM 7270 C CA . TYR B 1 178 ? 26.22800 12.28100 -27.50400 1.000 20.64458 168 TYR B CA 1
ATOM 7271 C C . TYR B 1 178 ? 26.81900 12.79100 -26.21100 1.000 23.90023 168 TYR B C 1
ATOM 7272 O O . TYR B 1 178 ? 27.55700 12.05500 -25.54400 1.000 22.03948 168 TYR B O 1
ATOM 7290 N N . ALA B 1 179 ? 26.51200 14.04200 -25.85100 1.000 20.18400 169 ALA B N 1
ATOM 7291 C CA . ALA B 1 179 ? 27.08900 14.62300 -24.64600 1.000 21.79209 169 ALA B CA 1
ATOM 7292 C C . ALA B 1 179 ? 26.63400 13.89400 -23.38300 1.000 22.82379 169 ALA B C 1
ATOM 7293 O O . ALA B 1 179 ? 27.40200 13.77300 -22.41500 1.000 21.95000 169 ALA B O 1
ATOM 7300 N N . CYS B 1 180 ? 25.39300 13.42200 -23.35800 1.000 22.92643 170 CYS B N 1
ATOM 7301 C CA . CYS B 1 180 ? 24.90900 12.76300 -22.14900 1.000 24.77929 170 CYS B CA 1
ATOM 7302 C C . CYS B 1 180 ? 25.64300 11.44600 -21.93000 1.000 21.76577 170 CYS B C 1
ATOM 7303 O O . CYS B 1 180 ? 26.14900 11.23400 -20.81300 1.000 24.33186 170 CYS B O 1
ATOM 7310 N N . PRO B 1 181 ? 25.78600 10.54800 -22.93600 1.000 22.69219 171 PRO B N 1
ATOM 7311 C CA . PRO B 1 181 ? 26.61400 9.35300 -22.71300 1.000 23.10540 171 PRO B CA 1
ATOM 7312 C C . PRO B 1 181 ? 28.07400 9.66000 -22.40900 1.000 25.59517 171 PRO B C 1
ATOM 7313 O O . PRO B 1 181 ? 28.68500 8.96100 -21.58800 1.000 23.36596 171 PRO B O 1
ATOM 7324 N N . LYS B 1 182 ? 28.65700 10.67500 -23.06000 1.000 23.44228 172 LYS B N 1
ATOM 7325 C CA . LYS B 1 182 ? 30.01600 11.09300 -22.72400 1.000 22.76062 172 LYS B CA 1
ATOM 7326 C C . LYS B 1 182 ? 30.15900 11.50200 -21.26600 1.000 22.97907 172 LYS B C 1
ATOM 7327 O O . LYS B 1 182 ? 31.16100 11.15900 -20.61300 1.000 24.36082 172 LYS B O 1
ATOM 7346 N N . GLU B 1 183 ? 29.19400 12.25700 -20.73700 1.000 21.18675 173 GLU B N 1
ATOM 7347 C CA . GLU B 1 183 ? 29.31900 12.78700 -19.39300 1.000 24.45556 173 GLU B CA 1
ATOM 7348 C C . GLU B 1 183 ? 29.00300 11.73000 -18.34000 1.000 25.94522 173 GLU B C 1
ATOM 7349 O O . GLU B 1 183 ? 29.56900 11.75700 -17.23900 1.000 29.85621 173 GLU B O 1
ATOM 7361 N N . ASN B 1 184 ? 28.07000 10.82400 -18.64000 1.000 28.39814 174 ASN B N 1
ATOM 7362 C CA . ASN B 1 184 ? 27.60000 9.90400 -17.61300 1.000 28.45341 174 ASN B CA 1
ATOM 7363 C C . ASN B 1 184 ? 28.11400 8.49000 -17.80800 1.000 27.67437 174 ASN B C 1
ATOM 7364 O O . ASN B 1 184 ? 28.08400 7.71400 -16.84800 1.000 25.07406 174 ASN B O 1
ATOM 7375 N N . LYS B 1 185 ? 28.64100 8.18500 -18.98800 1.000 24.22133 175 LYS B N 1
ATOM 7376 C CA . LYS B 1 185 ? 29.23700 6.85900 -19.30700 1.000 26.84006 175 LYS B CA 1
ATOM 7377 C C . LYS B 1 185 ? 28.25800 5.72700 -19.01100 1.000 27.26380 175 LYS B C 1
ATOM 7378 O O . LYS B 1 185 ? 28.61700 4.67000 -18.45600 1.000 27.30854 175 LYS B O 1
ATOM 7397 N N . ARG B 1 186 ? 27.01400 5.94500 -19.41200 1.000 23.30543 176 ARG B N 1
ATOM 7398 C CA . ARG B 1 186 ? 25.95300 4.95600 -19.31800 1.000 25.87942 176 ARG B CA 1
ATOM 7399 C C . ARG B 1 186 ? 24.88200 5.33400 -20.33100 1.000 23.97656 176 ARG B C 1
ATOM 7400 O O . ARG B 1 186 ? 24.95100 6.41400 -20.96300 1.000 23.24752 176 ARG B O 1
ATOM 7421 N N . PRO B 1 187 ? 23.88900 4.47100 -20.52800 1.000 22.19477 177 PRO B N 1
ATOM 7422 C CA . PRO B 1 187 ? 22.86600 4.74300 -21.55100 1.000 21.97369 177 PRO B CA 1
ATOM 7423 C C . PRO B 1 187 ? 22.05300 6.00300 -21.25200 1.000 24.40029 177 PRO B C 1
ATOM 7424 O O . PRO B 1 187 ? 21.84100 6.37200 -20.10700 1.000 23.97130 177 PRO B O 1
ATOM 7435 N N . CYS B 1 188 ? 21.57500 6.64700 -22.31200 1.000 25.46884 178 CYS B N 1
ATOM 7436 C CA . CYS B 1 188 ? 20.86500 7.91200 -22.22700 1.000 21.92105 178 CYS B CA 1
ATOM 7437 C C . CYS B 1 188 ? 19.66800 7.83000 -23.16200 1.000 23.65547 178 CYS B C 1
ATOM 7438 O O . CYS B 1 188 ? 19.79500 7.47500 -24.33900 1.000 25.68992 178 CYS B O 1
ATOM 7445 N N . ILE B 1 189 ? 18.50600 8.14100 -22.62900 1.000 19.60498 179 ILE B N 1
ATOM 7446 C CA . ILE B 1 189 ? 17.27800 8.29100 -23.40200 1.000 20.27085 179 ILE B CA 1
ATOM 7447 C C . ILE B 1 189 ? 16.88100 9.75400 -23.34800 1.000 22.09475 179 ILE B C 1
ATOM 7448 O O . ILE B 1 189 ? 16.62300 10.28600 -22.25600 1.000 24.01867 179 ILE B O 1
ATOM 7464 N N . ILE B 1 190 ? 16.88500 10.41000 -24.49600 1.000 23.14488 180 ILE B N 1
ATOM 7465 C CA . ILE B 1 190 ? 16.71700 11.86800 -24.53000 1.000 21.33150 180 ILE B CA 1
ATOM 7466 C C . ILE B 1 190 ? 15.22600 12.19700 -24.56000 1.000 23.51071 180 ILE B C 1
ATOM 7467 O O . ILE B 1 190 ? 14.42900 11.53500 -25.25500 1.000 23.00539 180 ILE B O 1
ATOM 7483 N N . ASP B 1 191 ? 14.82600 13.22000 -23.80100 1.000 27.01113 181 ASP B N 1
ATOM 7484 C CA . ASP B 1 191 ? 13.41700 13.58300 -23.79000 1.000 23.81601 181 ASP B CA 1
ATOM 7485 C C . ASP B 1 191 ? 12.93200 13.80700 -25.21800 1.000 21.07358 181 ASP B C 1
ATOM 7486 O O . ASP B 1 191 ? 13.66800 14.35700 -26.05400 1.000 24.46872 181 ASP B O 1
ATOM 7495 N N . PRO B 1 192 ? 11.69900 13.45600 -25.52000 1.000 25.92679 182 PRO B N 1
ATOM 7496 C CA . PRO B 1 192 ? 11.25900 13.42800 -26.92000 1.000 25.56096 182 PRO B CA 1
ATOM 7497 C C . PRO B 1 192 ? 11.07800 14.80400 -27.51100 1.000 28.13758 182 PRO B C 1
ATOM 7498 O O . PRO B 1 192 ? 10.83800 15.78600 -26.80200 1.000 24.96352 182 PRO B O 1
ATOM 7509 N N . ALA B 1 193 ? 11.17100 14.84600 -28.83200 1.000 26.84006 183 ALA B N 1
ATOM 7510 C CA . ALA B 1 193 ? 10.92900 16.02100 -29.64400 1.000 27.21905 183 ALA B CA 1
ATOM 7511 C C . ALA B 1 193 ? 9.83600 15.72800 -30.66400 1.000 29.68514 183 ALA B C 1
ATOM 7512 O O . ALA B 1 193 ? 9.70900 14.57900 -31.13200 1.000 29.41142 183 ALA B O 1
ATOM 7519 N N . PRO B 1 194 ? 9.02600 16.73700 -31.01500 1.000 32.69076 184 PRO B N 1
ATOM 7520 C CA . PRO B 1 194 ? 8.00300 16.54400 -32.05200 1.000 32.14859 184 PRO B CA 1
ATOM 7521 C C . PRO B 1 194 ? 8.62800 16.27600 -33.41200 1.000 34.79628 184 PRO B C 1
ATOM 7522 O O . PRO B 1 194 ? 9.68800 16.80900 -33.75700 1.000 45.19226 184 PRO B O 1
ATOM 7533 N N . TYR B 1 195 ? 7.92600 15.46700 -34.20900 1.000 37.09129 185 TYR B N 1
ATOM 7534 C CA . TYR B 1 195 ? 8.42400 14.98900 -35.50300 1.000 38.60726 185 TYR B CA 1
ATOM 7535 C C . TYR B 1 195 ? 7.20300 14.68900 -36.36200 1.000 41.63920 185 TYR B C 1
ATOM 7536 O O . TYR B 1 195 ? 6.20100 14.18000 -35.86000 1.000 38.84150 185 TYR B O 1
ATOM 7554 N N . GLU B 1 196 ? 7.26200 15.04600 -37.64100 1.000 47.16092 186 GLU B N 1
ATOM 7555 C CA A GLU B 1 196 ? 6.11000 14.85900 -38.52600 0.390 50.44815 186 GLU B CA 1
ATOM 7556 C CA B GLU B 1 196 ? 6.15100 14.88200 -38.57100 0.610 50.37972 186 GLU B CA 1
ATOM 7557 C C . GLU B 1 196 ? 6.17200 13.47800 -39.16200 1.000 53.03267 186 GLU B C 1
ATOM 7558 O O . GLU B 1 196 ? 7.15900 13.10500 -39.80300 1.000 56.90682 186 GLU B O 1
ATOM 7581 N N . MET B 1 197 ? 5.11700 12.70400 -38.94000 1.000 51.97465 187 MET B N 1
ATOM 7582 C CA . MET B 1 197 ? 5.02300 11.33500 -39.43600 1.000 58.72283 187 MET B CA 1
ATOM 7583 C C . MET B 1 197 ? 3.60800 11.13400 -39.95700 1.000 54.70656 187 MET B C 1
ATOM 7584 O O . MET B 1 197 ? 2.64400 11.15700 -39.18200 1.000 55.40401 187 MET B O 1
ATOM 7598 N N . GLY B 1 198 ? 3.48700 10.92100 -41.26800 1.000 65.37889 188 GLY B N 1
ATOM 7599 C CA . GLY B 1 198 ? 2.20100 10.66500 -41.89100 1.000 69.94786 188 GLY B CA 1
ATOM 7600 C C . GLY B 1 198 ? 1.22600 11.80500 -41.72500 1.000 59.40712 188 GLY B C 1
ATOM 7601 O O . GLY B 1 198 ? 0.05800 11.58100 -41.39000 1.000 61.95743 188 GLY B O 1
ATOM 7605 N N . GLY B 1 199 ? 1.69200 13.03100 -41.96000 1.000 55.79616 189 GLY B N 1
ATOM 7606 C CA . GLY B 1 199 ? 0.83200 14.19000 -41.77700 1.000 61.17839 189 GLY B CA 1
ATOM 7607 C C . GLY B 1 199 ? 0.36000 14.41100 -40.35800 1.000 53.64591 189 GLY B C 1
ATOM 7608 O O . GLY B 1 199 ? -0.66000 15.06900 -40.15100 1.000 53.90383 189 GLY B O 1
ATOM 7612 N N . LYS B 1 200 ? 1.07100 13.85500 -39.37600 1.000 51.13771 190 LYS B N 1
ATOM 7613 C CA A LYS B 1 200 ? 0.74800 14.04700 -37.97200 0.500 46.69770 190 LYS B CA 1
ATOM 7614 C CA B LYS B 1 200 ? 0.75700 13.99200 -37.96300 0.500 46.71876 190 LYS B CA 1
ATOM 7615 C C . LYS B 1 200 ? 2.04100 14.33500 -37.21600 1.000 38.10983 190 LYS B C 1
ATOM 7616 O O . LYS B 1 200 ? 3.14100 13.99100 -37.65400 1.000 43.73682 190 LYS B O 1
ATOM 7653 N N . THR B 1 201 ? 1.91100 14.97500 -36.06200 1.000 38.35723 191 THR B N 1
ATOM 7654 C CA . THR B 1 201 ? 3.06900 15.24100 -35.21300 1.000 35.45688 191 THR B CA 1
ATOM 7655 C C . THR B 1 201 ? 3.15400 14.16200 -34.13400 1.000 32.88289 191 THR B C 1
ATOM 7656 O O . THR B 1 201 ? 2.22400 13.98800 -33.34800 1.000 35.54374 191 THR B O 1
ATOM 7667 N N . VAL B 1 202 ? 4.27700 13.45000 -34.08800 1.000 33.87775 192 VAL B N 1
ATOM 7668 C CA . VAL B 1 202 ? 4.49700 12.41900 -33.07900 1.000 30.85896 192 VAL B CA 1
ATOM 7669 C C . VAL B 1 202 ? 5.71600 12.79600 -32.25400 1.000 27.66384 192 VAL B C 1
ATOM 7670 O O . VAL B 1 202 ? 6.56600 13.58300 -32.68100 1.000 29.16139 192 VAL B O 1
ATOM 7683 N N . MET B 1 203 ? 5.79300 12.21400 -31.06100 1.000 24.73191 193 MET B N 1
ATOM 7684 C CA A MET B 1 203 ? 6.93400 12.37800 -30.16900 0.500 23.72127 193 MET B CA 1
ATOM 7685 C CA B MET B 1 203 ? 6.94500 12.39500 -30.19500 0.500 23.71600 193 MET B CA 1
ATOM 7686 C C . MET B 1 203 ? 7.99700 11.32700 -30.48900 1.000 29.78252 193 MET B C 1
ATOM 7687 O O . MET B 1 203 ? 7.68300 10.15200 -30.68200 1.000 26.40580 193 MET B O 1
ATOM 7714 N N . MET B 1 204 ? 9.24600 11.75000 -30.56100 1.000 28.79556 194 MET B N 1
ATOM 7715 C CA A MET B 1 204 ? 10.37800 10.90800 -30.94500 0.510 28.98242 194 MET B CA 1
ATOM 7716 C CA B MET B 1 204 ? 10.30400 10.79800 -30.82600 0.490 28.88767 194 MET B CA 1
ATOM 7717 C C . MET B 1 204 ? 11.49400 11.07100 -29.92500 1.000 30.57472 194 MET B C 1
ATOM 7718 O O . MET B 1 204 ? 11.88400 12.21200 -29.67400 1.000 27.25853 194 MET B O 1
ATOM 7745 N N . SER B 1 205 ? 12.05200 9.97100 -29.41700 1.000 24.53452 195 SER B N 1
ATOM 7746 C CA . SER B 1 205 ? 13.20600 10.02300 -28.54200 1.000 26.26368 195 SER B CA 1
ATOM 7747 C C . SER B 1 205 ? 14.35000 9.26000 -29.17800 1.000 23.01329 195 SER B C 1
ATOM 7748 O O . SER B 1 205 ? 14.13600 8.28500 -29.92000 1.000 23.13962 195 SER B O 1
ATOM 7756 N N . SER B 1 206 ? 15.57200 9.63200 -28.80700 1.000 22.09475 196 SER B N 1
ATOM 7757 C CA . SER B 1 206 ? 16.74300 8.82400 -29.15700 1.000 20.98673 196 SER B CA 1
ATOM 7758 C C . SER B 1 206 ? 17.15600 7.96900 -27.95700 1.000 22.94222 196 SER B C 1
ATOM 7759 O O . SER B 1 206 ? 16.95800 8.33100 -26.78400 1.000 21.61575 196 SER B O 1
ATOM 7767 N N . PHE B 1 207 ? 17.70700 6.79600 -28.27500 1.000 21.83156 197 PHE B N 1
ATOM 7768 C CA . PHE B 1 207 ? 18.16100 5.80900 -27.30600 1.000 21.88157 197 PHE B CA 1
ATOM 7769 C C . PHE B 1 207 ? 19.64200 5.56700 -27.57000 1.000 20.29191 197 PHE B C 1
ATOM 7770 O O . PHE B 1 207 ? 19.99000 5.08100 -28.64500 1.000 21.07884 197 PHE B O 1
ATOM 7787 N N . ASN B 1 208 ? 20.50200 5.91200 -26.61200 1.000 20.23927 198 ASN B N 1
ATOM 7788 C CA . ASN B 1 208 ? 21.94200 6.06500 -26.84800 1.000 15.96770 198 ASN B CA 1
ATOM 7789 C C . ASN B 1 208 ? 22.75800 5.30500 -25.81100 1.000 19.70236 198 ASN B C 1
ATOM 7790 O O . ASN B 1 208 ? 22.38900 5.23800 -24.63900 1.000 20.48403 198 ASN B O 1
ATOM 7801 N N . VAL B 1 209 ? 23.86200 4.71100 -26.25500 1.000 20.16821 199 VAL B N 1
ATOM 7802 C CA A VAL B 1 209 ? 24.76700 4.02900 -25.32900 0.780 21.88157 199 VAL B CA 1
ATOM 7803 C CA B VAL B 1 209 ? 24.76200 3.93000 -25.40900 0.220 21.87894 199 VAL B CA 1
ATOM 7804 C C . VAL B 1 209 ? 26.19000 4.39400 -25.67700 1.000 21.78682 199 VAL B C 1
ATOM 7805 O O . VAL B 1 209 ? 26.52400 4.62000 -26.84300 1.000 20.74459 199 VAL B O 1
ATOM 7830 N N . PRO B 1 210 ? 27.05900 4.48100 -24.65800 1.000 21.27360 200 PRO B N 1
ATOM 7831 C CA . PRO B 1 210 ? 28.46600 4.79700 -24.90000 1.000 18.77067 200 PRO B CA 1
ATOM 7832 C C . PRO B 1 210 ? 29.21500 3.59100 -25.42900 1.000 25.48200 200 PRO B C 1
ATOM 7833 O O . PRO B 1 210 ? 28.88500 2.44100 -25.12500 1.000 23.88971 200 PRO B O 1
ATOM 7844 N N . ILE B 1 211 ? 30.22900 3.88400 -26.23400 1.000 21.49468 201 ILE B N 1
ATOM 7845 C CA . ILE B 1 211 ? 31.20500 2.91900 -26.72100 1.000 21.80788 201 ILE B CA 1
ATOM 7846 C C . ILE B 1 211 ? 32.40800 3.05200 -25.80400 1.000 25.21355 201 ILE B C 1
ATOM 7847 O O . ILE B 1 211 ? 33.20900 3.98600 -25.93100 1.000 22.22109 201 ILE B O 1
ATOM 7863 N N . MET B 1 212 ? 32.52300 2.11900 -24.86700 1.000 24.83982 202 MET B N 1
ATOM 7864 C CA . MET B 1 212 ? 33.48600 2.16600 -23.77700 1.000 25.48727 202 MET B CA 1
ATOM 7865 C C . MET B 1 212 ? 34.61600 1.19500 -24.10400 1.000 28.25602 202 MET B C 1
ATOM 7866 O O . MET B 1 212 ? 34.35900 0.02200 -24.40700 1.000 28.91926 202 MET B O 1
ATOM 7880 N N . VAL B 1 213 ? 35.86700 1.66200 -24.02500 1.000 27.45066 203 VAL B N 1
ATOM 7881 C CA . VAL B 1 213 ? 37.03900 0.79000 -24.08800 1.000 30.69052 203 VAL B CA 1
ATOM 7882 C C . VAL B 1 213 ? 37.77200 0.94300 -22.76100 1.000 37.49923 203 VAL B C 1
ATOM 7883 O O . VAL B 1 213 ? 38.32700 2.01200 -22.47100 1.000 34.39623 203 VAL B O 1
ATOM 7896 N N . GLY B 1 214 ? 37.76700 -0.11500 -21.94600 1.000 33.84353 204 GLY B N 1
ATOM 7897 C CA . GLY B 1 214 ? 38.25700 0.03400 -20.58400 1.000 38.74675 204 GLY B CA 1
ATOM 7898 C C . GLY B 1 214 ? 37.42900 1.08500 -19.88000 1.000 37.84138 204 GLY B C 1
ATOM 7899 O O . GLY B 1 214 ? 36.19800 1.04400 -19.89500 1.000 37.20709 204 GLY B O 1
ATOM 7903 N N A ASP B 1 215 ? 38.10300 2.05800 -19.27200 0.610 42.93936 205 ASP B N 1
ATOM 7904 N N B ASP B 1 215 ? 38.10500 2.05400 -19.26600 0.390 42.95515 205 ASP B N 1
ATOM 7905 C CA A ASP B 1 215 ? 37.42200 3.16500 -18.60900 0.610 46.84772 205 ASP B CA 1
ATOM 7906 C CA B ASP B 1 215 ? 37.43300 3.16800 -18.60500 0.390 46.78982 205 ASP B CA 1
ATOM 7907 C C A ASP B 1 215 ? 37.20700 4.35500 -19.54100 0.610 43.72893 205 ASP B C 1
ATOM 7908 C C B ASP B 1 215 ? 37.18300 4.34300 -19.54700 0.390 43.71577 205 ASP B C 1
ATOM 7909 O O A ASP B 1 215 ? 36.71400 5.39200 -19.09500 0.610 43.62365 205 ASP B O 1
ATOM 7910 O O B ASP B 1 215 ? 36.65000 5.36600 -19.10700 0.390 43.62628 205 ASP B O 1
ATOM 7927 N N . GLN B 1 216 ? 37.53000 4.21500 -20.82500 1.000 37.89665 206 GLN B N 1
ATOM 7928 C CA . GLN B 1 216 ? 37.56300 5.34400 -21.74800 1.000 38.32565 206 GLN B CA 1
ATOM 7929 C C . GLN B 1 216 ? 36.29900 5.40800 -22.59300 1.000 33.91986 206 GLN B C 1
ATOM 7930 O O . GLN B 1 216 ? 35.90500 4.41100 -23.22500 1.000 27.87703 206 GLN B O 1
ATOM 7945 N N . PHE B 1 217 ? 35.69600 6.60500 -22.64100 1.000 28.72713 207 PHE B N 1
ATOM 7946 C CA . PHE B 1 217 ? 34.64700 6.89300 -23.61200 1.000 27.82702 207 PHE B CA 1
ATOM 7947 C C . PHE B 1 217 ? 35.28300 7.11200 -24.98300 1.000 28.15074 207 PHE B C 1
ATOM 7948 O O . PHE B 1 217 ? 36.14300 7.99200 -25.14500 1.000 28.27971 207 PHE B O 1
ATOM 7965 N N . ARG B 1 218 ? 34.86400 6.32200 -25.97300 1.000 22.65535 208 ARG B N 1
ATOM 7966 C CA . ARG B 1 218 ? 35.37600 6.44600 -27.33000 1.000 23.59493 208 ARG B CA 1
ATOM 7967 C C . ARG B 1 218 ? 34.34500 6.98000 -28.31200 1.000 19.01544 208 ARG B C 1
ATOM 7968 O O . ARG B 1 218 ? 34.70100 7.32200 -29.44200 1.000 23.37386 208 ARG B O 1
ATOM 7989 N N . GLY B 1 219 ? 33.09500 7.06300 -27.92200 1.000 22.05528 209 GLY B N 1
ATOM 7990 C CA . GLY B 1 219 ? 32.04300 7.40100 -28.85700 1.000 21.53416 209 GLY B CA 1
ATOM 7991 C C . GLY B 1 219 ? 30.71700 6.91500 -28.28900 1.000 22.41585 209 GLY B C 1
ATOM 7992 O O . GLY B 1 219 ? 30.62400 6.46000 -27.15000 1.000 21.44468 209 GLY B O 1
ATOM 7996 N N . ALA B 1 220 ? 29.68900 7.04800 -29.10200 1.000 17.59158 210 ALA B N 1
ATOM 7997 C CA . ALA B 1 220 ? 28.34400 6.66100 -28.72400 1.000 21.05779 210 ALA B CA 1
ATOM 7998 C C . ALA B 1 220 ? 27.56800 6.26400 -29.95900 1.000 20.30507 210 ALA B C 1
ATOM 7999 O O . ALA B 1 220 ? 27.87800 6.68800 -31.07700 1.000 19.47602 210 ALA B O 1
ATOM 8006 N N . VAL B 1 221 ? 26.55200 5.43000 -29.74900 1.000 19.61288 211 VAL B N 1
ATOM 8007 C CA . VAL B 1 221 ? 25.70800 4.94600 -30.84800 1.000 17.22049 211 VAL B CA 1
ATOM 8008 C C . VAL B 1 221 ? 24.27500 4.97800 -30.35300 1.000 20.25769 211 VAL B C 1
ATOM 8009 O O . VAL B 1 221 ? 24.00200 4.67500 -29.18300 1.000 20.05767 211 VAL B O 1
ATOM 8022 N N . GLY B 1 222 ? 23.36400 5.37700 -31.23300 1.000 19.37601 212 GLY B N 1
ATOM 8023 C CA . GLY B 1 222 ? 21.97700 5.54500 -30.86500 1.000 20.36560 212 GLY B CA 1
ATOM 8024 C C . GLY B 1 222 ? 21.02900 5.26600 -32.00000 1.000 17.54947 212 GLY B C 1
ATOM 8025 O O . GLY B 1 222 ? 21.41300 5.07200 -33.16400 1.000 19.34179 212 GLY B O 1
ATOM 8029 N N . ALA B 1 223 ? 19.75800 5.25800 -31.64200 1.000 18.94438 213 ALA B N 1
ATOM 8030 C CA . ALA B 1 223 ? 18.68400 5.12800 -32.61700 1.000 18.78120 213 ALA B CA 1
ATOM 8031 C C . ALA B 1 223 ? 17.47100 5.89500 -32.11600 1.000 20.58668 213 ALA B C 1
ATOM 8032 O O . ALA B 1 223 ? 17.23200 5.98800 -30.91100 1.000 21.66049 213 ALA B O 1
ATOM 8039 N N . ASP B 1 224 ? 16.71200 6.44600 -33.05800 1.000 21.49205 214 ASP B N 1
ATOM 8040 C CA . ASP B 1 224 ? 15.46700 7.14400 -32.76200 1.000 24.68980 214 ASP B CA 1
ATOM 8041 C C . ASP B 1 224 ? 14.28300 6.19500 -32.91200 1.000 21.65523 214 ASP B C 1
ATOM 8042 O O . ASP B 1 224 ? 14.26600 5.35600 -33.80800 1.000 23.32648 214 ASP B O 1
ATOM 8051 N N . LEU B 1 225 ? 13.34000 6.27600 -31.97600 1.000 21.43152 215 LEU B N 1
ATOM 8052 C CA . LEU B 1 225 ? 12.11800 5.48800 -31.99300 1.000 22.94486 215 LEU B CA 1
ATOM 8053 C C . LEU B 1 225 ? 10.92600 6.39500 -31.74000 1.000 23.79496 215 LEU B C 1
ATOM 8054 O O . LEU B 1 225 ? 10.93600 7.15900 -30.77400 1.000 24.40293 215 LEU B O 1
ATOM 8070 N N . SER B 1 226 ? 9.87700 6.24100 -32.54600 1.000 26.75584 216 SER B N 1
ATOM 8071 C CA . SER B 1 226 ? 8.62800 6.94200 -32.28900 1.000 26.27947 216 SER B CA 1
ATOM 8072 C C . SER B 1 226 ? 7.95900 6.47600 -30.99100 1.000 25.66360 216 SER B C 1
ATOM 8073 O O . SER B 1 226 ? 7.89200 5.26900 -30.69100 1.000 23.89497 216 SER B O 1
ATOM 8081 N N . LEU B 1 227 ? 7.41300 7.44900 -30.23900 1.000 21.63154 217 LEU B N 1
ATOM 8082 C CA . LEU B 1 227 ? 6.69900 7.16700 -29.00500 1.000 22.73430 217 LEU B CA 1
ATOM 8083 C C . LEU B 1 227 ? 5.19400 7.29000 -29.19000 1.000 20.95778 217 LEU B C 1
ATOM 8084 O O . LEU B 1 227 ? 4.45400 7.33100 -28.20000 1.000 21.27360 217 LEU B O 1
ATOM 8100 N N . ALA B 1 228 ? 4.73300 7.29000 -30.44100 1.000 21.46573 218 ALA B N 1
ATOM 8101 C CA . ALA B 1 228 ? 3.31100 7.35700 -30.72800 1.000 24.80824 218 ALA B CA 1
ATOM 8102 C C . ALA B 1 228 ? 2.57100 6.17800 -30.11900 1.000 24.16079 218 ALA B C 1
ATOM 8103 O O . ALA B 1 228 ? 1.39400 6.29800 -29.76900 1.000 24.48978 218 ALA B O 1
ATOM 8110 N N . PHE B 1 229 ? 3.22900 5.01800 -29.98400 1.000 21.35256 219 PHE B N 1
ATOM 8111 C CA . PHE B 1 229 ? 2.51300 3.87700 -29.41500 1.000 22.17371 219 PHE B CA 1
ATOM 8112 C C . PHE B 1 229 ? 2.08100 4.14100 -27.98200 1.000 21.42625 219 PHE B C 1
ATOM 8113 O O . PHE B 1 229 ? 1.09800 3.54400 -27.53000 1.000 23.02908 219 PHE B O 1
ATOM 8130 N N . ILE B 1 230 ? 2.78100 5.02300 -27.26300 1.000 19.69447 220 ILE B N 1
ATOM 8131 C CA . ILE B 1 230 ? 2.37900 5.33400 -25.89000 1.000 24.02130 220 ILE B CA 1
ATOM 8132 C C . ILE B 1 230 ? 1.06000 6.10300 -25.86200 1.000 24.45820 220 ILE B C 1
ATOM 8133 O O . ILE B 1 230 ? 0.16900 5.82800 -25.03700 1.000 23.33174 220 ILE B O 1
ATOM 8149 N N . GLN B 1 231 ? 0.92800 7.10600 -26.73100 1.000 25.32672 221 GLN B N 1
ATOM 8150 C CA . GLN B 1 231 ? -0.34000 7.81200 -26.85300 1.000 24.42398 221 GLN B CA 1
ATOM 8151 C C . GLN B 1 231 ? -1.46600 6.83900 -27.11800 1.000 25.71098 221 GLN B C 1
ATOM 8152 O O . GLN B 1 231 ? -2.54900 6.96300 -26.53400 1.000 25.14775 221 GLN B O 1
ATOM 8166 N N . ASP B 1 232 ? -1.23900 5.87700 -28.01200 1.000 23.51335 222 ASP B N 1
ATOM 8167 C CA . ASP B 1 232 ? -2.29700 4.92600 -28.33500 1.000 27.25327 222 ASP B CA 1
ATOM 8168 C C . ASP B 1 232 ? -2.60600 4.02300 -27.13700 1.000 26.43475 222 ASP B C 1
ATOM 8169 O O . ASP B 1 232 ? -3.77000 3.75500 -26.82800 1.000 24.04762 222 ASP B O 1
ATOM 8178 N N A LEU B 1 233 ? -1.55400 3.50800 -26.49500 0.640 24.54768 223 LEU B N 1
ATOM 8179 N N B LEU B 1 233 ? -1.58100 3.55500 -26.42700 0.360 24.77139 223 LEU B N 1
ATOM 8180 C CA A LEU B 1 233 ? -1.70700 2.68700 -25.30000 0.640 25.62676 223 LEU B CA 1
ATOM 8181 C CA B LEU B 1 233 ? -1.86100 2.62200 -25.33900 0.360 25.88205 223 LEU B CA 1
ATOM 8182 C C A LEU B 1 233 ? -2.54300 3.37800 -24.24300 0.640 24.32397 223 LEU B C 1
ATOM 8183 C C B LEU B 1 233 ? -2.44600 3.31000 -24.11000 0.360 24.58716 223 LEU B C 1
ATOM 8184 O O A LEU B 1 233 ? -3.52400 2.82300 -23.73500 0.640 23.68705 223 LEU B O 1
ATOM 8185 O O B LEU B 1 233 ? -3.20200 2.67700 -23.36100 0.360 25.00826 223 LEU B O 1
ATOM 8216 N N . LEU B 1 234 ? -2.15700 4.59300 -23.89200 1.000 23.92918 224 LEU B N 1
ATOM 8217 C CA . LEU B 1 234 ? -2.82100 5.30800 -22.80600 1.000 23.83180 224 LEU B CA 1
ATOM 8218 C C . LEU B 1 234 ? -4.23400 5.71300 -23.18700 1.000 22.28688 224 LEU B C 1
ATOM 8219 O O . LEU B 1 234 ? -5.12700 5.67400 -22.33800 1.000 23.03434 224 LEU B O 1
ATOM 8236 N N . LYS B 1 235 ? -4.48000 6.03100 -24.46500 1.000 21.12622 225 LYS B N 1
ATOM 8237 C CA . LYS B 1 235 ? -5.85300 6.30500 -24.87600 1.000 21.42099 225 LYS B CA 1
ATOM 8238 C C . LYS B 1 235 ? -6.74100 5.07500 -24.69300 1.000 25.92416 225 LYS B C 1
ATOM 8239 O O . LYS B 1 235 ? -7.88900 5.18500 -24.23300 1.000 29.49301 225 LYS B O 1
ATOM 8258 N N . ARG B 1 236 ? -6.25000 3.90100 -25.10100 1.000 22.94486 226 ARG B N 1
ATOM 8259 C CA . ARG B 1 236 ? -7.02500 2.68100 -24.88500 1.000 29.79568 226 ARG B CA 1
ATOM 8260 C C . ARG B 1 236 ? -7.24700 2.40600 -23.39700 1.000 27.22958 226 ARG B C 1
ATOM 8261 O O . ARG B 1 236 ? -8.35700 2.05800 -22.97600 1.000 26.20577 226 ARG B O 1
ATOM 8282 N N . ALA B 1 237 ? -6.21100 2.55000 -22.59000 1.000 26.67688 227 ALA B N 1
ATOM 8283 C CA . ALA B 1 237 ? -6.35600 2.28100 -21.16100 1.000 29.32720 227 ALA B CA 1
ATOM 8284 C C . ALA B 1 237 ? -7.30300 3.27100 -20.50100 1.000 30.29047 227 ALA B C 1
ATOM 8285 O O . ALA B 1 237 ? -8.09600 2.88800 -19.62400 1.000 29.67987 227 ALA B O 1
ATOM 8292 N N . ASP B 1 238 ? -7.25900 4.55000 -20.93600 1.000 27.96125 228 ASP B N 1
ATOM 8293 C CA . ASP B 1 238 ? -8.12600 5.55600 -20.35500 1.000 30.15362 228 ASP B CA 1
ATOM 8294 C C . ASP B 1 238 ? -9.58900 5.28300 -20.62500 1.000 31.75907 228 ASP B C 1
ATOM 8295 O O . ASP B 1 238 ? -10.43400 5.78000 -19.89100 1.000 33.62508 228 ASP B O 1
ATOM 8304 N N . GLN B 1 239 ? -9.91400 4.46800 -21.62500 1.000 31.78276 229 GLN B N 1
ATOM 8305 C CA . GLN B 1 239 ? -11.31100 4.12000 -21.86100 1.000 31.80645 229 GLN B CA 1
ATOM 8306 C C . GLN B 1 239 ? -11.85000 3.07500 -20.88100 1.000 34.21463 229 GLN B C 1
ATOM 8307 O O . GLN B 1 239 ? -13.07000 2.95500 -20.72700 1.000 37.30447 229 GLN B O 1
ATOM 8321 N N . GLN B 1 240 ? -10.97700 2.33800 -20.18900 1.000 32.88815 230 GLN B N 1
ATOM 8322 C CA . GLN B 1 240 ? -11.44600 1.24600 -19.32600 1.000 43.81315 230 GLN B CA 1
ATOM 8323 C C . GLN B 1 240 ? -12.21200 1.77100 -18.12600 1.000 47.49517 230 GLN B C 1
ATOM 8324 O O . GLN B 1 240 ? -13.14200 1.11300 -17.64600 1.000 49.49014 230 GLN B O 1
ATOM 8338 N N . LEU B 1 241 ? -11.85700 2.96600 -17.65600 1.000 48.74005 231 LEU B N 1
ATOM 8339 C CA . LEU B 1 241 ? -12.32600 3.49900 -16.38700 1.000 51.43248 231 LEU B CA 1
ATOM 8340 C C . LEU B 1 241 ? -13.23800 4.70200 -16.62400 1.000 47.86890 231 LEU B C 1
ATOM 8341 O O . LEU B 1 241 ? -12.91400 5.58500 -17.42900 1.000 42.39192 231 LEU B O 1
ATOM 8357 N N . TYR B 1 242 ? -14.38200 4.72100 -15.93800 1.000 39.96005 232 TYR B N 1
ATOM 8358 C CA . TYR B 1 242 ? -15.25100 5.88600 -15.87700 1.000 39.12838 232 TYR B CA 1
ATOM 8359 C C . TYR B 1 242 ? -15.64100 6.35200 -17.27100 1.000 38.52567 232 TYR B C 1
ATOM 8360 O O . TYR B 1 242 ? -15.72000 7.54900 -17.53900 1.000 32.17754 232 TYR B O 1
ATOM 8378 N N . ASP B 1 243 ? -15.88700 5.39500 -18.16700 1.000 36.03590 233 ASP B N 1
ATOM 8379 C CA . ASP B 1 243 ? -16.31200 5.68200 -19.52800 1.000 37.41764 233 ASP B CA 1
ATOM 8380 C C . ASP B 1 243 ? -15.38000 6.69500 -20.20800 1.000 33.19345 233 ASP B C 1
ATOM 8381 O O . ASP B 1 243 ? -15.79900 7.44400 -21.09600 1.000 37.00180 233 ASP B O 1
ATOM 8390 N N . GLY B 1 244 ? -14.11400 6.72800 -19.78900 1.000 33.86985 234 GLY B N 1
ATOM 8391 C CA . GLY B 1 244 ? -13.12600 7.62900 -20.37200 1.000 33.71720 234 GLY B CA 1
ATOM 8392 C C . GLY B 1 244 ? -13.15100 9.05800 -19.86200 1.000 31.18269 234 GLY B C 1
ATOM 8393 O O . GLY B 1 244 ? -12.57000 9.94600 -20.49400 1.000 29.20350 234 GLY B O 1
ATOM 8397 N N . ALA B 1 245 ? -13.80300 9.31200 -18.73200 1.000 31.01424 235 ALA B N 1
ATOM 8398 C CA . ALA B 1 245 ? -13.93300 10.65600 -18.18900 1.000 30.59577 235 ALA B CA 1
ATOM 8399 C C . ALA B 1 245 ? -12.62100 11.20200 -17.63400 1.000 30.76421 235 ALA B C 1
ATOM 8400 O O . ALA B 1 245 ? -12.49200 12.41200 -17.45200 1.000 29.91148 235 ALA B O 1
ATOM 8407 N N . GLY B 1 246 ? -11.65600 10.34900 -17.34000 1.000 30.00097 236 GLY B N 1
ATOM 8408 C CA . GLY B 1 246 ? -10.36100 10.78700 -16.87600 1.000 33.16977 236 GLY B CA 1
ATOM 8409 C C . GLY B 1 246 ? -9.41200 11.12100 -18.02300 1.000 28.49552 236 GLY B C 1
ATOM 8410 O O . GLY B 1 246 ? -9.70500 10.93900 -19.21100 1.000 28.40867 236 GLY B O 1
ATOM 8414 N N . GLU B 1 247 ? -8.23300 11.60800 -17.63100 1.000 30.81422 237 GLU B N 1
ATOM 8415 C CA . GLU B 1 247 ? -7.11800 11.83500 -18.53200 1.000 31.50378 237 GLU B CA 1
ATOM 8416 C C . GLU B 1 247 ? -5.92100 11.02200 -18.04300 1.000 29.01664 237 GLU B C 1
ATOM 8417 O O . GLU B 1 247 ? -5.70000 10.89000 -16.83400 1.000 28.64028 237 GLU B O 1
ATOM 8429 N N . MET B 1 248 ? -5.11100 10.53900 -18.97700 1.000 23.82128 238 MET B N 1
ATOM 8430 C CA . MET B 1 248 ? -3.78600 10.04800 -18.64700 1.000 24.02393 238 MET B CA 1
ATOM 8431 C C . MET B 1 248 ? -2.70800 10.82600 -19.38900 1.000 25.96890 238 MET B C 1
ATOM 8432 O O . MET B 1 248 ? -2.90500 11.26200 -20.52400 1.000 26.75321 238 MET B O 1
ATOM 8446 N N . ALA B 1 249 ? -1.58100 11.02400 -18.73000 1.000 26.17156 239 ALA B N 1
ATOM 8447 C CA . ALA B 1 249 ? -0.45900 11.75600 -19.29500 1.000 26.15314 239 ALA B CA 1
ATOM 8448 C C . ALA B 1 249 ? 0.83000 11.04200 -18.92300 1.000 26.70320 239 ALA B C 1
ATOM 8449 O O . ALA B 1 249 ? 0.91000 10.34700 -17.90400 1.000 26.76110 239 ALA B O 1
ATOM 8456 N N . LEU B 1 250 ? 1.83100 11.21500 -19.77000 1.000 24.68454 240 LEU B N 1
ATOM 8457 C CA . LEU B 1 250 ? 3.21100 10.85500 -19.47200 1.000 24.48188 240 LEU B CA 1
ATOM 8458 C C . LEU B 1 250 ? 4.03000 12.14200 -19.55400 1.000 21.16833 240 LEU B C 1
ATOM 8459 O O . LEU B 1 250 ? 4.05600 12.78300 -20.59400 1.000 23.81338 240 LEU B O 1
ATOM 8475 N N . ILE B 1 251 ? 4.71400 12.49600 -18.47600 1.000 26.61372 241 ILE B N 1
ATOM 8476 C CA . ILE B 1 251 ? 5.44300 13.75200 -18.38800 1.000 26.81374 241 ILE B CA 1
ATOM 8477 C C . ILE B 1 251 ? 6.93100 13.44400 -18.34300 1.000 25.85310 241 ILE B C 1
ATOM 8478 O O . ILE B 1 251 ? 7.39400 12.71700 -17.46300 1.000 29.05348 241 ILE B O 1
ATOM 8494 N N . ALA B 1 252 ? 7.69000 14.03800 -19.26000 1.000 25.10301 242 ALA B N 1
ATOM 8495 C CA . ALA B 1 252 ? 9.13900 13.90600 -19.26800 1.000 27.23484 242 ALA B CA 1
ATOM 8496 C C . ALA B 1 252 ? 9.75200 14.72600 -18.14600 1.000 27.86913 242 ALA B C 1
ATOM 8497 O O . ALA B 1 252 ? 9.06600 15.44400 -17.40800 1.000 29.67987 242 ALA B O 1
ATOM 8504 N N . SER B 1 253 ? 11.07800 14.58900 -17.98500 1.000 31.07478 243 SER B N 1
ATOM 8505 C CA . SER B 1 253 ? 11.75300 15.29800 -16.89700 1.000 37.44396 243 SER B CA 1
ATOM 8506 C C . SER B 1 253 ? 11.79500 16.79700 -17.14500 1.000 32.64076 243 SER B C 1
ATOM 8507 O O . SER B 1 253 ? 11.90300 17.57200 -16.20300 1.000 36.97285 243 SER B O 1
ATOM 8515 N N . ASN B 1 254 ? 11.72200 17.21500 -18.40000 1.000 36.28067 244 ASN B N 1
ATOM 8516 C CA . ASN B 1 254 ? 11.61800 18.64400 -18.71800 1.000 33.14345 244 ASN B CA 1
ATOM 8517 C C . ASN B 1 254 ? 10.22000 19.19700 -18.47500 1.000 36.05695 244 ASN B C 1
ATOM 8518 O O . ASN B 1 254 ? 9.98600 20.39300 -18.70400 1.000 35.59374 244 ASN B O 1
ATOM 8529 N N . GLY B 1 255 ? 9.28900 18.38200 -18.00100 1.000 34.91734 245 GLY B N 1
ATOM 8530 C CA . GLY B 1 255 ? 7.95100 18.84800 -17.72700 1.000 30.07203 245 GLY B CA 1
ATOM 8531 C C . GLY B 1 255 ? 7.00000 18.81200 -18.90800 1.000 31.11952 245 GLY B C 1
ATOM 8532 O O . GLY B 1 255 ? 5.83600 19.18800 -18.75400 1.000 31.21953 245 GLY B O 1
ATOM 8536 N N . ARG B 1 256 ? 7.44700 18.34000 -20.06800 1.000 26.84532 246 ARG B N 1
ATOM 8537 C CA . ARG B 1 256 ? 6.61100 18.33500 -21.25900 1.000 25.70308 246 ARG B CA 1
ATOM 8538 C C . ARG B 1 256 ? 5.88000 17.01100 -21.45400 1.000 25.94258 246 ARG B C 1
ATOM 8539 O O . ARG B 1 256 ? 6.32300 15.95200 -21.00300 1.000 25.96627 246 ARG B O 1
ATOM 8560 N N . LEU B 1 257 ? 4.77800 17.08400 -22.20700 1.000 28.79819 247 LEU B N 1
ATOM 8561 C CA . LEU B 1 257 ? 3.88200 15.93600 -22.39600 1.000 24.66875 247 LEU B CA 1
ATOM 8562 C C . LEU B 1 257 ? 4.41100 15.00100 -23.47600 1.000 28.04810 247 LEU B C 1
ATOM 8563 O O . LEU B 1 257 ? 4.44900 15.35700 -24.66200 1.000 25.86889 247 LEU B O 1
ATOM 8579 N N . VAL B 1 258 ? 4.81500 13.80300 -23.05200 1.000 24.82666 248 VAL B N 1
ATOM 8580 C CA . VAL B 1 258 ? 5.13700 12.72900 -23.98200 1.000 27.55857 248 VAL B CA 1
ATOM 8581 C C . VAL B 1 258 ? 3.85400 12.10400 -24.53600 1.000 21.29203 248 VAL B C 1
ATOM 8582 O O . VAL B 1 258 ? 3.80700 11.69800 -25.69700 1.000 22.55797 248 VAL B O 1
ATOM 8595 N N . ALA B 1 259 ? 2.80500 12.04200 -23.71500 1.000 20.48403 249 ALA B N 1
ATOM 8596 C CA . ALA B 1 259 ? 1.50300 11.56900 -24.10800 1.000 21.60259 249 ALA B CA 1
ATOM 8597 C C . ALA B 1 259 ? 0.46900 12.29400 -23.26800 1.000 21.52890 249 ALA B C 1
ATOM 8598 O O . ALA B 1 259 ? 0.71900 12.65600 -22.11300 1.000 23.76864 249 ALA B O 1
ATOM 8605 N N . TYR B 1 260 ? -0.72600 12.41500 -23.82800 1.000 21.49731 250 TYR B N 1
ATOM 8606 C CA . TYR B 1 260 ? -1.80800 13.13900 -23.16100 1.000 21.08937 250 TYR B CA 1
ATOM 8607 C C . TYR B 1 260 ? -3.09400 12.71600 -23.84900 1.000 19.93397 250 TYR B C 1
ATOM 8608 O O . TYR B 1 260 ? -3.36700 13.13600 -24.99400 1.000 23.87392 250 TYR B O 1
ATOM 8626 N N . THR B 1 261 ? -3.88100 11.90000 -23.15800 1.000 22.33689 251 THR B N 1
ATOM 8627 C CA . THR B 1 261 ? -4.99600 11.24800 -23.82600 1.000 22.20003 251 THR B CA 1
ATOM 8628 C C . THR B 1 261 ? -6.07800 12.20700 -24.24600 1.000 21.37098 251 THR B C 1
ATOM 8629 O O . THR B 1 261 ? -6.82600 11.87700 -25.16400 1.000 22.97118 251 THR B O 1
ATOM 8640 N N . ARG B 1 262 ? -6.18700 13.38100 -23.61500 1.000 25.05300 252 ARG B N 1
ATOM 8641 C CA . ARG B 1 262 ? -7.29200 14.26900 -23.95200 1.000 23.85549 252 ARG B CA 1
ATOM 8642 C C . ARG B 1 262 ? -7.15700 14.86900 -25.33900 1.000 26.26631 252 ARG B C 1
ATOM 8643 O O . ARG B 1 262 ? -8.17800 15.13400 -25.98400 1.000 23.64757 252 ARG B O 1
ATOM 8664 N N . ASP B 1 263 ? -5.92500 15.06900 -25.82800 1.000 22.88959 253 ASP B N 1
ATOM 8665 C CA . ASP B 1 263 ? -5.72300 15.88300 -27.03300 1.000 21.73155 253 ASP B CA 1
ATOM 8666 C C . ASP B 1 263 ? -4.34100 15.64000 -27.61400 1.000 21.79998 253 ASP B C 1
ATOM 8667 O O . ASP B 1 263 ? -3.34300 16.05500 -27.01600 1.000 22.14739 253 ASP B O 1
ATOM 8676 N N . ASP B 1 264 ? -4.28900 14.95000 -28.76100 1.000 26.16630 254 ASP B N 1
ATOM 8677 C CA . ASP B 1 264 ? -3.02800 14.77700 -29.48600 1.000 29.35089 254 ASP B CA 1
ATOM 8678 C C . ASP B 1 264 ? -2.31700 16.11400 -29.73100 1.000 27.59015 254 ASP B C 1
ATOM 8679 O O . ASP B 1 264 ? -1.07800 16.17900 -29.81900 1.000 23.70021 254 ASP B O 1
ATOM 8688 N N . SER B 1 265 ? -3.08500 17.17900 -29.87300 1.000 25.45042 255 SER B N 1
ATOM 8689 C CA . SER B 1 265 ? -2.46100 18.46400 -30.22100 1.000 25.93469 255 SER B CA 1
ATOM 8690 C C . SER B 1 265 ? -1.56800 18.98000 -29.08100 1.000 26.56634 255 SER B C 1
ATOM 8691 O O . SER B 1 265 ? -0.68200 19.81700 -29.30700 1.000 26.53213 255 SER B O 1
ATOM 8699 N N . LYS B 1 266 ? -1.75900 18.49300 -27.87300 1.000 24.20553 256 LYS B N 1
ATOM 8700 C CA . LYS B 1 266 ? -0.94900 18.94400 -26.74900 1.000 24.01077 256 LYS B CA 1
ATOM 8701 C C . LYS B 1 266 ? 0.39700 18.26200 -26.62300 1.000 27.81649 256 LYS B C 1
ATOM 8702 O O . LYS B 1 266 ? 1.19600 18.65900 -25.75200 1.000 24.73454 256 LYS B O 1
ATOM 8721 N N . LEU B 1 267 ? 0.68400 17.24600 -27.44000 1.000 24.96352 257 LEU B N 1
ATOM 8722 C CA . LEU B 1 267 ? 1.93500 16.52800 -27.24800 1.000 29.39300 257 LEU B CA 1
ATOM 8723 C C . LEU B 1 267 ? 3.09400 17.50100 -27.38200 1.000 25.32146 257 LEU B C 1
ATOM 8724 O O . LEU B 1 267 ? 3.10600 18.35000 -28.27400 1.000 27.36118 257 LEU B O 1
ATOM 8740 N N . GLY B 1 268 ? 4.09000 17.34900 -26.51200 1.000 25.61886 258 GLY B N 1
ATOM 8741 C CA . GLY B 1 268 ? 5.25900 18.20800 -26.51800 1.000 27.25590 258 GLY B CA 1
ATOM 8742 C C . GLY B 1 268 ? 5.07500 19.54600 -25.81000 1.000 29.64829 258 GLY B C 1
ATOM 8743 O O . GLY B 1 268 ? 6.05200 20.31200 -25.69400 1.000 32.16701 258 GLY B O 1
ATOM 8747 N N . GLU B 1 269 ? 3.88800 19.85300 -25.34400 1.000 27.19273 259 GLU B N 1
ATOM 8748 C CA . GLU B 1 269 ? 3.65300 21.11500 -24.64100 1.000 28.37709 259 GLU B CA 1
ATOM 8749 C C . GLU B 1 269 ? 3.97100 20.94700 -23.16500 1.000 29.00611 259 GLU B C 1
ATOM 8750 O O . GLU B 1 269 ? 3.96100 19.81800 -22.63500 1.000 27.97177 259 GLU B O 1
ATOM 8762 N N . PRO B 1 270 ? 4.26800 22.05100 -22.46800 1.000 30.94845 260 PRO B N 1
ATOM 8763 C CA . PRO B 1 270 ? 4.49800 21.95300 -21.02100 1.000 31.81697 260 PRO B CA 1
ATOM 8764 C C . PRO B 1 270 ? 3.26200 21.40800 -20.32800 1.000 30.61683 260 PRO B C 1
ATOM 8765 O O . PRO B 1 270 ? 2.14800 21.84100 -20.61100 1.000 30.88791 260 PRO B O 1
ATOM 8776 N N . ALA B 1 271 ? 3.47500 20.47200 -19.38900 1.000 30.11940 261 ALA B N 1
ATOM 8777 C CA . ALA B 1 271 ? 2.36400 19.84500 -18.68500 1.000 30.94845 261 ALA B CA 1
ATOM 8778 C C . ALA B 1 271 ? 1.61800 20.83800 -17.80100 1.000 38.47830 261 ALA B C 1
ATOM 8779 O O . ALA B 1 271 ? 0.41300 20.67500 -17.55800 1.000 38.22037 261 ALA B O 1
ATOM 8786 N N . GLY B 1 272 ? 2.31900 21.85500 -17.31100 1.000 37.33606 262 GLY B N 1
ATOM 8787 C CA . GLY B 1 272 ? 1.67500 22.94800 -16.57500 1.000 40.59697 262 GLY B CA 1
ATOM 8788 C C . GLY B 1 272 ? 0.58100 23.64100 -17.33300 1.000 39.07047 262 GLY B C 1
ATOM 8789 O O . GLY B 1 272 ? -0.17900 24.41300 -16.74000 1.000 46.06868 262 GLY B O 1
ATOM 8793 N N . SER B 1 273 ? 0.49500 23.42900 -18.63600 1.000 37.80190 263 SER B N 1
ATOM 8794 C CA . SER B 1 273 ? -0.60700 24.01000 -19.40700 1.000 44.41059 263 SER B CA 1
ATOM 8795 C C . SER B 1 273 ? -1.90300 23.21700 -19.26200 1.000 44.84485 263 SER B C 1
ATOM 8796 O O . SER B 1 273 ? -2.95500 23.72700 -19.65000 1.000 51.04823 263 SER B O 1
ATOM 8804 N N . VAL B 1 274 ? -1.84700 22.01000 -18.67900 1.000 39.22312 264 VAL B N 1
ATOM 8805 C CA . VAL B 1 274 ? -3.03200 21.18500 -18.47500 1.000 45.63705 264 VAL B CA 1
ATOM 8806 C C . VAL B 1 274 ? -3.12200 20.72500 -17.02300 1.000 47.09512 264 VAL B C 1
ATOM 8807 O O . VAL B 1 274 ? -3.99100 19.91900 -16.67900 1.000 53.64327 264 VAL B O 1
ATOM 8820 N N . LEU B 1 275 ? -2.24300 21.24200 -16.16100 1.000 47.93206 265 LEU B N 1
ATOM 8821 C CA . LEU B 1 275 ? -2.09500 20.74200 -14.79600 1.000 47.71625 265 LEU B CA 1
ATOM 8822 C C . LEU B 1 275 ? -1.52200 21.86000 -13.93200 1.000 58.08854 265 LEU B C 1
ATOM 8823 O O . LEU B 1 275 ? -0.63900 22.60000 -14.37800 1.000 59.92297 265 LEU B O 1
ATOM 8839 N N . ASP B 1 276 ? -2.04500 21.99100 -12.71400 1.000 63.72080 266 ASP B N 1
ATOM 8840 C CA . ASP B 1 276 ? -1.52000 22.94900 -11.74100 1.000 70.43476 266 ASP B CA 1
ATOM 8841 C C . ASP B 1 276 ? 0.00100 23.03500 -11.83300 1.000 73.18509 266 ASP B C 1
ATOM 8842 O O . ASP B 1 276 ? 0.69800 22.01400 -11.86500 1.000 68.67929 266 ASP B O 1
ATOM 8851 N N . GLY B 1 277 ? 0.50900 24.26800 -11.87700 1.000 77.34085 267 GLY B N 1
ATOM 8852 C CA . GLY B 1 277 ? 1.93100 24.46500 -12.11100 1.000 77.34875 267 GLY B CA 1
ATOM 8853 C C . GLY B 1 277 ? 2.81100 23.94200 -10.98900 1.000 75.45115 267 GLY B C 1
ATOM 8854 O O . GLY B 1 277 ? 3.89500 23.40800 -11.24300 1.000 72.68240 267 GLY B O 1
ATOM 8858 N N . ASN B 1 278 ? 2.36800 24.09600 -9.73600 1.000 73.05350 268 ASN B N 1
ATOM 8859 C CA . ASN B 1 278 ? 3.18900 23.65100 -8.61500 1.000 76.06175 268 ASN B CA 1
ATOM 8860 C C . ASN B 1 278 ? 3.27200 22.12900 -8.55500 1.000 69.49254 268 ASN B C 1
ATOM 8861 O O . ASN B 1 278 ? 4.30300 21.58400 -8.15900 1.000 68.45558 268 ASN B O 1
ATOM 8872 N N . GLU B 1 279 ? 2.20100 21.43300 -8.92900 1.000 59.91508 269 GLU B N 1
ATOM 8873 C CA . GLU B 1 279 ? 2.27700 19.98100 -9.05900 1.000 65.96054 269 GLU B CA 1
ATOM 8874 C C . GLU B 1 279 ? 3.39900 19.57900 -10.01000 1.000 57.88326 269 GLU B C 1
ATOM 8875 O O . GLU B 1 279 ? 4.19100 18.67600 -9.71300 1.000 51.25615 269 GLU B O 1
ATOM 8887 N N . VAL B 1 280 ? 3.49700 20.25800 -11.15600 1.000 58.74125 270 VAL B N 1
ATOM 8888 C CA . VAL B 1 280 ? 4.55400 19.94600 -12.11800 1.000 58.11749 270 VAL B CA 1
ATOM 8889 C C . VAL B 1 280 ? 5.92300 20.24700 -11.52200 1.000 63.41023 270 VAL B C 1
ATOM 8890 O O . VAL B 1 280 ? 6.88100 19.48100 -11.70700 1.000 55.79353 270 VAL B O 1
ATOM 8903 N N . ASP B 1 281 ? 6.03700 21.36700 -10.79900 1.000 60.55463 271 ASP B N 1
ATOM 8904 C CA . ASP B 1 281 ? 7.28700 21.69200 -10.12400 1.000 67.17911 271 ASP B CA 1
ATOM 8905 C C . ASP B 1 281 ? 7.66000 20.63100 -9.09600 1.000 68.51085 271 ASP B C 1
ATOM 8906 O O . ASP B 1 281 ? 8.84500 20.42300 -8.81700 1.000 71.65070 271 ASP B O 1
ATOM 8915 N N . ASN B 1 282 ? 6.66700 19.95400 -8.52100 1.000 53.39851 272 ASN B N 1
ATOM 8916 C CA . ASN B 1 282 ? 6.88600 18.95400 -7.49200 1.000 56.58047 272 ASN B CA 1
ATOM 8917 C C . ASN B 1 282 ? 7.43500 17.63700 -8.05300 1.000 52.05887 272 ASN B C 1
ATOM 8918 O O . ASN B 1 282 ? 7.94000 16.80700 -7.27300 1.000 46.71613 272 ASN B O 1
ATOM 8929 N N . LEU B 1 283 ? 7.37300 17.43200 -9.37400 1.000 50.65607 273 LEU B N 1
ATOM 8930 C CA . LEU B 1 283 ? 7.72400 16.12200 -9.93100 1.000 42.19980 273 LEU B CA 1
ATOM 8931 C C . LEU B 1 283 ? 9.17200 15.74500 -9.63700 1.000 45.35544 273 LEU B C 1
ATOM 8932 O O . LEU B 1 283 ? 9.47600 14.55600 -9.43000 1.000 42.17874 273 LEU B O 1
ATOM 8948 N N . LYS B 1 284 ? 10.06700 16.73500 -9.59800 1.000 47.00037 274 LYS B N 1
ATOM 8949 C CA A LYS B 1 284 ? 11.48300 16.49100 -9.33400 0.350 51.95097 274 LYS B CA 1
ATOM 8950 C CA B LYS B 1 284 ? 11.47800 16.45700 -9.34900 0.650 51.95360 274 LYS B CA 1
ATOM 8951 C C . LYS B 1 284 ? 11.71700 15.83400 -7.98200 1.000 46.30029 274 LYS B C 1
ATOM 8952 O O . LYS B 1 284 ? 12.76000 15.20600 -7.78100 1.000 52.76422 274 LYS B O 1
ATOM 8989 N N . ASN B 1 285 ? 10.77400 15.97300 -7.05100 1.000 46.65296 275 ASN B N 1
ATOM 8990 C CA . ASN B 1 285 ? 10.93500 15.46600 -5.69700 1.000 51.72989 275 ASN B CA 1
ATOM 8991 C C . ASN B 1 285 ? 10.36600 14.07300 -5.51000 1.000 47.12407 275 ASN B C 1
ATOM 8992 O O . ASN B 1 285 ? 10.52200 13.50100 -4.43300 1.000 43.52101 275 ASN B O 1
ATOM 9003 N N . LEU B 1 286 ? 9.68200 13.53200 -6.50700 1.000 40.63908 276 LEU B N 1
ATOM 9004 C CA . LEU B 1 286 ? 9.05200 12.22700 -6.34900 1.000 36.10959 276 LEU B CA 1
ATOM 9005 C C . LEU B 1 286 ? 10.10000 11.11700 -6.36700 1.000 36.41489 276 LEU B C 1
ATOM 9006 O O . LEU B 1 286 ? 11.23700 11.29200 -6.81500 1.000 38.11510 276 LEU B O 1
ATOM 9022 N N . THR B 1 287 ? 9.70300 9.96700 -5.85600 1.000 36.33594 277 THR B N 1
ATOM 9023 C CA . THR B 1 287 ? 10.56400 8.79600 -5.75800 1.000 30.30363 277 THR B CA 1
ATOM 9024 C C . THR B 1 287 ? 10.14000 7.75800 -6.79000 1.000 27.18747 277 THR B C 1
ATOM 9025 O O . THR B 1 287 ? 8.94500 7.46300 -6.91600 1.000 28.15601 277 THR B O 1
ATOM 9036 N N . VAL B 1 288 ? 11.12800 7.19900 -7.49900 1.000 29.99570 278 VAL B N 1
ATOM 9037 C CA A VAL B 1 288 ? 10.86000 6.23200 -8.55500 0.600 28.79029 278 VAL B CA 1
ATOM 9038 C CA B VAL B 1 288 ? 10.83300 6.24800 -8.56100 0.400 28.80345 278 VAL B CA 1
ATOM 9039 C C . VAL B 1 288 ? 10.06100 5.06200 -8.00100 1.000 26.62688 278 VAL B C 1
ATOM 9040 O O . VAL B 1 288 ? 10.32900 4.56700 -6.89800 1.000 29.10612 278 VAL B O 1
ATOM 9065 N N . ASP B 1 289 ? 9.04500 4.63600 -8.75700 1.000 25.14512 279 ASP B N 1
ATOM 9066 C CA . ASP B 1 289 ? 8.14000 3.52700 -8.46900 1.000 23.74758 279 ASP B CA 1
ATOM 9067 C C . ASP B 1 289 ? 7.26300 3.74000 -7.24900 1.000 27.57173 279 ASP B C 1
ATOM 9068 O O . ASP B 1 289 ? 6.56000 2.81700 -6.84900 1.000 24.14500 279 ASP B O 1
ATOM 9077 N N . GLN B 1 290 ? 7.22700 4.94800 -6.66700 1.000 25.05300 280 GLN B N 1
ATOM 9078 C CA . GLN B 1 290 ? 6.37000 5.22900 -5.52900 1.000 25.34514 280 GLN B CA 1
ATOM 9079 C C . GLN B 1 290 ? 5.14300 6.00000 -5.99500 1.000 27.71648 280 GLN B C 1
ATOM 9080 O O . GLN B 1 290 ? 5.28000 7.15900 -6.41500 1.000 26.15840 280 GLN B O 1
ATOM 9094 N N . PRO B 1 291 ? 3.94300 5.42000 -5.93900 1.000 21.59733 281 PRO B N 1
ATOM 9095 C CA . PRO B 1 291 ? 2.74800 6.18900 -6.29600 1.000 24.96352 281 PRO B CA 1
ATOM 9096 C C . PRO B 1 291 ? 2.45900 7.28600 -5.28400 1.000 23.42123 281 PRO B C 1
ATOM 9097 O O . PRO B 1 291 ? 2.73500 7.16600 -4.08200 1.000 23.62652 281 PRO B O 1
ATOM 9108 N N . LEU B 1 292 ? 1.82300 8.35200 -5.78100 1.000 23.78969 282 LEU B N 1
ATOM 9109 C CA . LEU B 1 292 ? 1.42500 9.47500 -4.92900 1.000 21.34730 282 LEU B CA 1
ATOM 9110 C C . LEU B 1 292 ? 0.09100 10.02100 -5.39700 1.000 25.39778 282 LEU B C 1
ATOM 9111 O O . LEU B 1 292 ? -0.01500 10.46900 -6.54000 1.000 24.14237 282 LEU B O 1
ATOM 9127 N N . TYR B 1 293 ? -0.90500 10.01000 -4.51500 1.000 27.26380 283 TYR B N 1
ATOM 9128 C CA . TYR B 1 293 ? -2.18600 10.65500 -4.78200 1.000 30.77474 283 TYR B CA 1
ATOM 9129 C C . TYR B 1 293 ? -2.14800 12.12400 -4.38100 1.000 29.43511 283 TYR B C 1
ATOM 9130 O O . TYR B 1 293 ? -1.51300 12.49900 -3.39500 1.000 30.99056 283 TYR B O 1
ATOM 9148 N N . ASP B 1 294 ? -2.82800 12.95600 -5.16100 1.000 31.72486 284 ASP B N 1
ATOM 9149 C CA . ASP B 1 294 ? -3.11600 14.34200 -4.78500 1.000 36.88074 284 ASP B CA 1
ATOM 9150 C C . ASP B 1 294 ? -4.58600 14.59900 -5.05500 1.000 37.71242 284 ASP B C 1
ATOM 9151 O O . ASP B 1 294 ? -5.01500 14.53000 -6.20600 1.000 41.30758 284 ASP B O 1
ATOM 9160 N N . ILE B 1 295 ? -5.35400 14.87600 -4.00300 1.000 42.58669 285 ILE B N 1
ATOM 9161 C CA . ILE B 1 295 ? -6.74900 15.28000 -4.13300 1.000 50.08758 285 ILE B CA 1
ATOM 9162 C C . ILE B 1 295 ? -6.79100 16.80600 -4.18800 1.000 50.56133 285 ILE B C 1
ATOM 9163 O O . ILE B 1 295 ? -6.60400 17.48000 -3.16400 1.000 50.59291 285 ILE B O 1
ATOM 9179 N N . ASP B 1 296 ? -7.01400 17.34500 -5.38700 1.000 59.26500 286 ASP B N 1
ATOM 9180 C CA . ASP B 1 296 ? -7.16700 18.78100 -5.60800 1.000 64.00767 286 ASP B CA 1
ATOM 9181 C C . ASP B 1 296 ? -8.66500 19.06600 -5.59200 1.000 62.81806 286 ASP B C 1
ATOM 9182 O O . ASP B 1 296 ? -9.33400 19.03800 -6.63000 1.000 57.31213 286 ASP B O 1
ATOM 9191 N N . ALA B 1 297 ? -9.19300 19.32700 -4.38900 1.000 67.15279 287 ALA B N 1
ATOM 9192 C CA . ALA B 1 297 ? -10.62500 19.57500 -4.24100 1.000 76.27493 287 ALA B CA 1
ATOM 9193 C C . ALA B 1 297 ? -11.04400 20.91100 -4.85100 1.000 83.16787 287 ALA B C 1
ATOM 9194 O O . ALA B 1 297 ? -12.19500 21.05400 -5.28700 1.000 76.69341 287 ALA B O 1
ATOM 9201 N N . GLU B 1 298 ? -10.13700 21.89200 -4.88700 1.000 79.07001 288 GLU B N 1
ATOM 9202 C CA . GLU B 1 298 ? -10.43600 23.16500 -5.53700 1.000 81.05182 288 GLU B CA 1
ATOM 9203 C C . GLU B 1 298 ? -10.88800 22.96600 -6.97700 1.000 69.78468 288 GLU B C 1
ATOM 9204 O O . GLU B 1 298 ? -11.89300 23.53900 -7.41100 1.000 68.35556 288 GLU B O 1
ATOM 9216 N N . HIS B 1 299 ? -10.14200 22.16700 -7.73700 1.000 68.52927 289 HIS B N 1
ATOM 9217 C CA . HIS B 1 299 ? -10.36900 21.98100 -9.16300 1.000 59.96508 289 HIS B CA 1
ATOM 9218 C C . HIS B 1 299 ? -11.14600 20.70800 -9.47200 1.000 56.78839 289 HIS B C 1
ATOM 9219 O O . HIS B 1 299 ? -11.24800 20.32700 -10.63700 1.000 53.78276 289 HIS B O 1
ATOM 9233 N N . GLY B 1 300 ? -11.67100 20.02900 -8.45600 1.000 59.85981 290 GLY B N 1
ATOM 9234 C CA . GLY B 1 300 ? -12.56700 18.90900 -8.69200 1.000 55.65931 290 GLY B CA 1
ATOM 9235 C C . GLY B 1 300 ? -11.94200 17.72800 -9.40400 1.000 46.67402 290 GLY B C 1
ATOM 9236 O O . GLY B 1 300 ? -12.62800 17.03900 -10.16200 1.000 48.78743 290 GLY B O 1
ATOM 9240 N N . HIS B 1 301 ? -10.66100 17.46400 -9.18400 1.000 43.42626 291 HIS B N 1
ATOM 9241 C CA A HIS B 1 301 ? -10.03200 16.29100 -9.77600 0.520 46.08710 291 HIS B CA 1
ATOM 9242 C CA B HIS B 1 301 ? -9.99000 16.32300 -9.79900 0.480 46.07131 291 HIS B CA 1
ATOM 9243 C C . HIS B 1 301 ? -9.08900 15.64900 -8.77100 1.000 45.15015 291 HIS B C 1
ATOM 9244 O O . HIS B 1 301 ? -8.50200 16.31400 -7.91400 1.000 44.46586 291 HIS B O 1
ATOM 9271 N N . ILE B 1 302 ? -8.99400 14.33200 -8.85100 1.000 41.72342 292 ILE B N 1
ATOM 9272 C CA . ILE B 1 302 ? -7.99800 13.57600 -8.10400 1.000 40.79436 292 ILE B CA 1
ATOM 9273 C C . ILE B 1 302 ? -6.91300 13.18200 -9.08700 1.000 35.49899 292 ILE B C 1
ATOM 9274 O O . ILE B 1 302 ? -7.21000 12.86700 -10.23900 1.000 34.52519 292 ILE B O 1
ATOM 9290 N N . GLU B 1 303 ? -5.66400 13.21600 -8.65400 1.000 31.75907 293 GLU B N 1
ATOM 9291 C CA . GLU B 1 303 ? -4.54500 12.87500 -9.50800 1.000 31.36692 293 GLU B CA 1
ATOM 9292 C C . GLU B 1 303 ? -3.68600 11.81600 -8.85000 1.000 30.53261 293 GLU B C 1
ATOM 9293 O O . GLU B 1 303 ? -3.45200 11.84900 -7.63800 1.000 30.98266 293 GLU B O 1
ATOM 9305 N N . LEU B 1 304 ? -3.23900 10.86900 -9.65800 1.000 25.88731 294 LEU B N 1
ATOM 9306 C CA . LEU B 1 304 ? -2.28500 9.86300 -9.24900 1.000 24.72139 294 LEU B CA 1
ATOM 9307 C C . LEU B 1 304 ? -1.04400 10.00900 -10.10600 1.000 25.64518 294 LEU B C 1
ATOM 9308 O O . LEU B 1 304 ? -1.13700 9.99800 -11.34000 1.000 24.06868 294 LEU B O 1
ATOM 9324 N N . PHE B 1 305 ? 0.10100 10.13900 -9.44700 1.000 22.61061 295 PHE B N 1
ATOM 9325 C CA . PHE B 1 305 ? 1.40200 10.24400 -10.08300 1.000 23.60020 295 PHE B CA 1
ATOM 9326 C C . PHE B 1 305 ? 2.20400 8.97700 -9.81600 1.000 21.33677 295 PHE B C 1
ATOM 9327 O O . PHE B 1 305 ? 2.26400 8.50800 -8.67600 1.000 22.65798 295 PHE B O 1
ATOM 9344 N N . LEU B 1 306 ? 2.89200 8.49100 -10.84600 1.000 21.41836 296 LEU B N 1
ATOM 9345 C CA . LEU B 1 306 ? 3.71800 7.28600 -10.73500 1.000 21.60259 296 LEU B CA 1
ATOM 9346 C C . LEU B 1 306 ? 5.01800 7.53400 -11.49700 1.000 18.75225 296 LEU B C 1
ATOM 9347 O O . LEU B 1 306 ? 5.06000 7.41200 -12.73400 1.000 20.55246 296 LEU B O 1
ATOM 9363 N N . PRO B 1 307 ? 6.09200 7.91800 -10.79700 1.000 19.63920 297 PRO B N 1
ATOM 9364 C CA . PRO B 1 307 ? 7.38300 8.09200 -11.47700 1.000 23.60020 297 PRO B CA 1
ATOM 9365 C C . PRO B 1 307 ? 7.96400 6.73200 -11.81500 1.000 23.61336 297 PRO B C 1
ATOM 9366 O O . PRO B 1 307 ? 7.70000 5.74400 -11.12000 1.000 22.97381 297 PRO B O 1
ATOM 9377 N N . PHE B 1 308 ? 8.76300 6.70000 -12.86900 1.000 20.01556 298 PHE B N 1
ATOM 9378 C CA . PHE B 1 308 ? 9.45400 5.48400 -13.28400 1.000 21.56048 298 PHE B CA 1
ATOM 9379 C C . PHE B 1 308 ? 10.71000 5.80800 -14.09100 1.000 24.31607 298 PHE B C 1
ATOM 9380 O O . PHE B 1 308 ? 10.91400 6.93200 -14.55700 1.000 24.37134 298 PHE B O 1
ATOM 9397 N N . THR B 1 309 ? 11.56300 4.79500 -14.23900 1.000 25.09775 299 THR B N 1
ATOM 9398 C CA . THR B 1 309 ? 12.77100 4.88100 -15.06500 1.000 22.37374 299 THR B CA 1
ATOM 9399 C C . THR B 1 309 ? 12.74900 3.74200 -16.08200 1.000 25.06090 299 THR B C 1
ATOM 9400 O O . THR B 1 309 ? 11.79400 2.93800 -16.14800 1.000 21.22886 299 THR B O 1
ATOM 9411 N N . ILE B 1 310 ? 13.75400 3.74700 -16.95300 1.000 23.42386 300 ILE B N 1
ATOM 9412 C CA . ILE B 1 310 ? 13.91400 2.72800 -17.98800 1.000 21.54206 300 ILE B CA 1
ATOM 9413 C C . ILE B 1 310 ? 15.31900 2.16800 -17.87000 1.000 23.77390 300 ILE B C 1
ATOM 9414 O O . ILE B 1 310 ? 16.29800 2.90000 -18.03500 1.000 21.93421 300 ILE B O 1
ATOM 9430 N N . ALA B 1 311 ? 15.42500 0.87800 -17.57600 1.000 23.88444 301 ALA B N 1
ATOM 9431 C CA . ALA B 1 311 ? 16.71000 0.16200 -17.55800 1.000 20.20242 301 ALA B CA 1
ATOM 9432 C C . ALA B 1 311 ? 17.67900 0.94600 -16.67400 1.000 25.31883 301 ALA B C 1
ATOM 9433 O O . ALA B 1 311 ? 17.31100 1.32300 -15.55100 1.000 25.42936 301 ALA B O 1
ATOM 9440 N N . ASP B 1 312 ? 18.91700 1.14500 -17.10100 1.000 25.38989 302 ASP B N 1
ATOM 9441 C CA . ASP B 1 312 ? 19.93100 1.87100 -16.36800 1.000 20.83671 302 ASP B CA 1
ATOM 9442 C C . ASP B 1 312 ? 20.17400 3.23700 -16.98000 1.000 22.03422 302 ASP B C 1
ATOM 9443 O O . ASP B 1 312 ? 21.26500 3.80000 -16.82600 1.000 26.89007 302 ASP B O 1
ATOM 9452 N N . SER B 1 313 ? 19.18700 3.74900 -17.72800 1.000 24.45293 303 SER B N 1
ATOM 9453 C CA . SER B 1 313 ? 19.33500 5.02300 -18.41800 1.000 22.96065 303 SER B CA 1
ATOM 9454 C C . SER B 1 313 ? 19.27300 6.21600 -17.44600 1.000 27.38749 303 SER B C 1
ATOM 9455 O O . SER B 1 313 ? 19.70700 7.31000 -17.80100 1.000 26.09260 303 SER B O 1
ATOM 9463 N N . GLY B 1 314 ? 18.73200 6.03100 -16.25100 1.000 26.53739 304 GLY B N 1
ATOM 9464 C CA . GLY B 1 314 ? 18.54400 7.15900 -15.33500 1.000 32.25124 304 GLY B CA 1
ATOM 9465 C C . GLY B 1 314 ? 17.42800 8.11100 -15.72300 1.000 33.16187 304 GLY B C 1
ATOM 9466 O O . GLY B 1 314 ? 17.35200 9.22400 -15.21100 1.000 28.58501 304 GLY B O 1
ATOM 9470 N N . VAL B 1 315 ? 16.58900 7.73100 -16.67900 1.000 29.80621 305 VAL B N 1
ATOM 9471 C CA . VAL B 1 315 ? 15.42300 8.52300 -17.04900 1.000 27.57173 305 VAL B CA 1
ATOM 9472 C C . VAL B 1 315 ? 14.51900 8.73400 -15.83900 1.000 30.62999 305 VAL B C 1
ATOM 9473 O O . VAL B 1 315 ? 14.34800 7.84400 -14.99600 1.000 25.42147 305 VAL B O 1
ATOM 9486 N N . ARG B 1 316 ? 13.90700 9.91900 -15.77100 1.000 26.03733 306 ARG B N 1
ATOM 9487 C CA A ARG B 1 316 ? 12.95300 10.28800 -14.72500 0.480 28.98505 306 ARG B CA 1
ATOM 9488 C CA B ARG B 1 316 ? 12.94400 10.26600 -14.72600 0.520 28.98505 306 ARG B CA 1
ATOM 9489 C C . ARG B 1 316 ? 11.68000 10.75300 -15.42700 1.000 27.79281 306 ARG B C 1
ATOM 9490 O O . ARG B 1 316 ? 11.55400 11.92300 -15.76900 1.000 27.14536 306 ARG B O 1
ATOM 9531 N N . TRP B 1 317 ? 10.74400 9.84000 -15.65400 1.000 21.47626 307 TRP B N 1
ATOM 9532 C CA . TRP B 1 317 ? 9.49300 10.15100 -16.34300 1.000 23.07645 307 TRP B CA 1
ATOM 9533 C C . TRP B 1 317 ? 8.35900 9.90100 -15.35100 1.000 24.20553 307 TRP B C 1
ATOM 9534 O O . TRP B 1 317 ? 8.52400 9.17200 -14.36500 1.000 23.35017 307 TRP B O 1
ATOM 9555 N N . THR B 1 318 ? 7.21800 10.56800 -15.55600 1.000 24.62401 308 THR B N 1
ATOM 9556 C CA . THR B 1 318 ? 6.11300 10.42100 -14.60600 1.000 22.55797 308 THR B CA 1
ATOM 9557 C C . THR B 1 318 ? 4.81500 10.17300 -15.34900 1.000 24.38450 308 THR B C 1
ATOM 9558 O O . THR B 1 318 ? 4.41700 10.96100 -16.21800 1.000 23.82391 308 THR B O 1
ATOM 9569 N N . LEU B 1 319 ? 4.16900 9.06000 -15.01600 1.000 23.98709 309 LEU B N 1
ATOM 9570 C CA . LEU B 1 319 ? 2.80700 8.82200 -15.46100 1.000 21.05779 309 LEU B CA 1
ATOM 9571 C C . LEU B 1 319 ? 1.82600 9.52100 -14.51800 1.000 21.59206 309 LEU B C 1
ATOM 9572 O O . LEU B 1 319 ? 2.04000 9.55300 -13.30500 1.000 22.62640 309 LEU B O 1
ATOM 9588 N N . MET B 1 320 ? 0.75200 10.07900 -15.08000 1.000 26.29263 310 MET B N 1
ATOM 9589 C CA . MET B 1 320 ? -0.24900 10.82200 -14.32600 1.000 29.27983 310 MET B CA 1
ATOM 9590 C C . MET B 1 320 ? -1.63200 10.36500 -14.74700 1.000 25.35304 310 MET B C 1
ATOM 9591 O O . MET B 1 320 ? -1.94400 10.34600 -15.93900 1.000 32.73287 310 MET B O 1
ATOM 9605 N N . LEU B 1 321 ? -2.43800 9.96500 -13.78800 1.000 27.84281 311 LEU B N 1
ATOM 9606 C CA . LEU B 1 321 ? -3.84200 9.63000 -14.01500 1.000 25.92153 311 LEU B CA 1
ATOM 9607 C C . LEU B 1 321 ? -4.68900 10.67000 -13.28700 1.000 32.80393 311 LEU B C 1
ATOM 9608 O O . LEU B 1 321 ? -4.52600 10.87500 -12.07800 1.000 36.88337 311 LEU B O 1
ATOM 9624 N N . GLN B 1 322 ? -5.56700 11.34900 -14.01600 1.000 34.69627 312 GLN B N 1
ATOM 9625 C CA . GLN B 1 322 ? -6.44900 12.36900 -13.46200 1.000 31.72486 312 GLN B CA 1
ATOM 9626 C C . GLN B 1 322 ? -7.89400 11.92100 -13.63600 1.000 37.99403 312 GLN B C 1
ATOM 9627 O O . GLN B 1 322 ? -8.30600 11.56400 -14.73800 1.000 38.74149 312 GLN B O 1
ATOM 9641 N N . ILE B 1 323 ? -8.65400 11.91700 -12.54800 1.000 34.30674 313 ILE B N 1
ATOM 9642 C CA . ILE B 1 323 ? -10.04500 11.48700 -12.54300 1.000 35.89904 313 ILE B CA 1
ATOM 9643 C C . ILE B 1 323 ? -10.87500 12.62600 -11.97800 1.000 32.81446 313 ILE B C 1
ATOM 9644 O O . ILE B 1 323 ? -10.50000 13.19800 -10.95300 1.000 35.13316 313 ILE B O 1
ATOM 9660 N N . PRO B 1 324 ? -12.00900 12.96800 -12.58300 1.000 34.89892 314 PRO B N 1
ATOM 9661 C CA . PRO B 1 324 ? -12.88800 13.96700 -11.95700 1.000 38.55199 314 PRO B CA 1
ATOM 9662 C C . PRO B 1 324 ? -13.47200 13.43800 -10.65400 1.000 41.85239 314 PRO B C 1
ATOM 9663 O O . PRO B 1 324 ? -13.82200 12.26000 -10.53800 1.000 39.07837 314 PRO B O 1
ATOM 9674 N N . GLN B 1 325 ? -13.57200 14.32800 -9.66100 1.000 40.74436 315 GLN B N 1
ATOM 9675 C CA . GLN B 1 325 ? -14.11700 13.92100 -8.37200 1.000 42.79197 315 GLN B CA 1
ATOM 9676 C C . GLN B 1 325 ? -15.54400 13.43300 -8.50500 1.000 41.39970 315 GLN B C 1
ATOM 9677 O O . GLN B 1 325 ? -15.95500 12.52300 -7.77800 1.000 44.25267 315 GLN B O 1
ATOM 9691 N N . ALA B 1 326 ? -16.30900 14.00600 -9.43600 1.000 38.43356 316 ALA B N 1
ATOM 9692 C CA . ALA B 1 326 ? -17.70500 13.59700 -9.60200 1.000 41.28127 316 ALA B CA 1
ATOM 9693 C C . ALA B 1 326 ? -17.81100 12.13500 -10.02900 1.000 46.29239 316 ALA B C 1
ATOM 9694 O O . ALA B 1 326 ? -18.73100 11.43000 -9.60600 1.000 48.89270 316 ALA B O 1
ATOM 9701 N N . ALA B 1 327 ? -16.86800 11.65600 -10.85500 1.000 42.32350 317 ALA B N 1
ATOM 9702 C CA . ALA B 1 327 ? -16.89800 10.25500 -11.27300 1.000 42.31297 317 ALA B CA 1
ATOM 9703 C C . ALA B 1 327 ? -16.63400 9.32500 -10.09600 1.000 43.86842 317 ALA B C 1
ATOM 9704 O O . ALA B 1 327 ? -17.30900 8.29900 -9.93900 1.000 45.28964 317 ALA B O 1
ATOM 9711 N N . VAL B 1 328 ? -15.65500 9.67500 -9.26300 1.000 41.37601 318 VAL B N 1
ATOM 9712 C CA . VAL B 1 328 ? -15.30200 8.85500 -8.10600 1.000 40.29957 318 VAL B CA 1
ATOM 9713 C C . VAL B 1 328 ? -16.41300 8.88200 -7.06900 1.000 44.91591 318 VAL B C 1
ATOM 9714 O O . VAL B 1 328 ? -16.78000 7.84100 -6.50700 1.000 45.37913 318 VAL B O 1
ATOM 9727 N N A PHE B 1 329 ? -16.96600 10.06600 -6.79200 0.430 43.11043 319 PHE B N 1
ATOM 9728 N N B PHE B 1 329 ? -16.93800 10.07500 -6.77500 0.570 43.09990 319 PHE B N 1
ATOM 9729 C CA A PHE B 1 329 ? -18.03900 10.15500 -5.80900 0.430 43.16570 319 PHE B CA 1
ATOM 9730 C CA B PHE B 1 329 ? -18.05300 10.20500 -5.84400 0.570 43.16044 319 PHE B CA 1
ATOM 9731 C C A PHE B 1 329 ? -19.25300 9.35900 -6.26600 0.430 44.77905 319 PHE B C 1
ATOM 9732 C C B PHE B 1 329 ? -19.22100 9.34000 -6.28100 0.570 44.75800 319 PHE B C 1
ATOM 9733 O O A PHE B 1 329 ? -19.89900 8.67800 -5.46200 0.430 46.45820 319 PHE B O 1
ATOM 9734 O O B PHE B 1 329 ? -19.80400 8.60200 -5.48100 0.570 46.50558 319 PHE B O 1
ATOM 9767 N N . GLY B 1 330 ? -19.58400 9.43000 -7.55700 1.000 44.38427 320 GLY B N 1
ATOM 9768 C CA . GLY B 1 330 ? -20.68300 8.62300 -8.06000 1.000 47.17145 320 GLY B CA 1
ATOM 9769 C C . GLY B 1 330 ? -20.43200 7.13600 -7.88800 1.000 41.15493 320 GLY B C 1
ATOM 9770 O O . GLY B 1 330 ? -21.34000 6.38000 -7.53600 1.000 49.75333 320 GLY B O 1
ATOM 9775 N N . GLU B 1 331 ? -19.19400 6.70200 -8.11000 1.000 44.17635 321 GLU B N 1
ATOM 9776 C CA . GLU B 1 331 ? -18.85500 5.29600 -7.91300 1.000 45.35017 321 GLU B CA 1
ATOM 9777 C C . GLU B 1 331 ? -18.95600 4.89700 -6.44200 1.000 49.41382 321 GLU B C 1
ATOM 9778 O O . GLU B 1 331 ? -19.48500 3.82200 -6.12100 1.000 47.14776 321 GLU B O 1
ATOM 9790 N N . LEU B 1 332 ? -18.45000 5.74300 -5.53800 1.000 46.67402 322 LEU B N 1
ATOM 9791 C CA . LEU B 1 332 ? -18.55700 5.44900 -4.11500 1.000 46.10553 322 LEU B CA 1
ATOM 9792 C C . LEU B 1 332 ? -20.00700 5.28500 -3.68200 1.000 48.68742 322 LEU B C 1
ATOM 9793 O O . LEU B 1 332 ? -20.31100 4.43300 -2.84100 1.000 49.74281 322 LEU B O 1
ATOM 9809 N N . GLN B 1 333 ? -20.91100 6.11100 -4.22100 1.000 48.53213 323 GLN B N 1
ATOM 9810 C CA . GLN B 1 333 ? -22.31800 5.99000 -3.87000 1.000 47.76099 323 GLN B CA 1
ATOM 9811 C C . GLN B 1 333 ? -22.88200 4.66500 -4.34200 1.000 50.39288 323 GLN B C 1
ATOM 9812 O O . GLN B 1 333 ? -23.71600 4.05200 -3.66000 1.000 53.39061 323 GLN B O 1
ATOM 9826 N N . GLN B 1 334 ? -22.46100 4.21500 -5.52500 1.000 49.24538 324 GLN B N 1
ATOM 9827 C CA . GLN B 1 334 ? -22.91300 2.91200 -6.00400 1.000 55.46191 324 GLN B CA 1
ATOM 9828 C C . GLN B 1 334 ? -22.38400 1.79100 -5.11500 1.000 48.30053 324 GLN B C 1
ATOM 9829 O O . GLN B 1 334 ? -23.12000 0.86000 -4.78600 1.000 49.48751 324 GLN B O 1
ATOM 9843 N N . LEU B 1 335 ? -21.10800 1.85900 -4.72000 1.000 47.67677 325 LEU B N 1
ATOM 9844 C CA . LEU B 1 335 ? -20.55200 0.81700 -3.85600 1.000 45.53441 325 LEU B CA 1
ATOM 9845 C C . LEU B 1 335 ? -21.22500 0.80800 -2.48200 1.000 52.50103 325 LEU B C 1
ATOM 9846 O O . LEU B 1 335 ? -21.52700 -0.26100 -1.93700 1.000 51.01928 325 LEU B O 1
ATOM 9862 N N . GLN B 1 336 ? -21.48400 1.98300 -1.90600 1.000 58.57018 326 GLN B N 1
ATOM 9863 C CA . GLN B 1 336 ? -22.22600 2.01700 -0.64600 1.000 58.76231 326 GLN B CA 1
ATOM 9864 C C . GLN B 1 336 ? -23.64800 1.51200 -0.84800 1.000 60.94678 326 GLN B C 1
ATOM 9865 O O . GLN B 1 336 ? -24.18100 0.78500 -0.00500 1.000 65.16308 326 GLN B O 1
ATOM 9879 N N . GLY B 1 337 ? -24.27700 1.87300 -1.96600 1.000 58.87548 327 GLY B N 1
ATOM 9880 C CA . GLY B 1 337 ? -25.60300 1.35200 -2.24900 1.000 59.14920 327 GLY B CA 1
ATOM 9881 C C . GLY B 1 337 ? -25.64100 -0.16600 -2.29700 1.000 66.21583 327 GLY B C 1
ATOM 9882 O O . GLY B 1 337 ? -26.60200 -0.78400 -1.83200 1.000 69.26357 327 GLY B O 1
ATOM 9886 N N . GLU B 1 338 ? -24.60000 -0.78800 -2.86500 1.000 55.84880 328 GLU B N 1
ATOM 9887 C CA . GLU B 1 338 ? -24.53900 -2.24700 -2.90700 1.000 59.98351 328 GLU B CA 1
ATOM 9888 C C . GLU B 1 338 ? -24.33600 -2.82600 -1.51100 1.000 68.41610 328 GLU B C 1
ATOM 9889 O O . GLU B 1 338 ? -24.88300 -3.88800 -1.18200 1.000 71.02694 328 GLU B O 1
ATOM 9901 N N . LEU B 1 339 ? -23.55000 -2.14600 -0.67600 1.000 67.05804 329 LEU B N 1
ATOM 9902 C CA . LEU B 1 339 ? -23.37000 -2.60400 0.69500 1.000 69.46096 329 LEU B CA 1
ATOM 9903 C C . LEU B 1 339 ? -24.66800 -2.48500 1.47700 1.000 75.63802 329 LEU B C 1
ATOM 9904 O O . LEU B 1 339 ? -25.05900 -3.41000 2.19500 1.000 77.74880 329 LEU B O 1
ATOM 9920 N N . SER B 1 340 ? -25.34700 -1.34300 1.34800 1.000 75.11164 330 SER B N 1
ATOM 9921 C CA . SER B 1 340 ? -26.62900 -1.15700 2.01600 1.000 78.73312 330 SER B CA 1
ATOM 9922 C C . SER B 1 340 ? -27.60400 -2.26500 1.64400 1.000 93.32961 330 SER B C 1
ATOM 9923 O O . SER B 1 340 ? -28.29700 -2.81200 2.51100 1.000 97.11691 330 SER B O 1
ATOM 9931 N N . ASP B 1 341 ? -27.66700 -2.61000 0.35500 1.000 95.61673 331 ASP B N 1
ATOM 9932 C CA . ASP B 1 341 ? -28.61000 -3.61000 -0.12700 1.000 100.06726 331 ASP B CA 1
ATOM 9933 C C . ASP B 1 341 ? -28.24500 -5.02200 0.30500 1.000 99.27506 331 ASP B C 1
ATOM 9934 O O . ASP B 1 341 ? -29.07600 -5.92600 0.15800 1.000 110.35270 331 ASP B O 1
ATOM 9943 N N . GLN B 1 342 ? -27.04600 -5.23100 0.84000 1.000 94.73767 332 GLN B N 1
ATOM 9944 C CA . GLN B 1 342 ? -26.62400 -6.55100 1.29800 1.000 98.79606 332 GLN B CA 1
ATOM 9945 C C . GLN B 1 342 ? -27.41100 -6.97600 2.53500 1.000 104.43357 332 GLN B C 1
ATOM 9946 O O . GLN B 1 342 ? -27.06000 -6.62000 3.66000 1.000 99.24348 332 GLN B O 1
#

B-factor: mean 39.38, std 18.37, range [15.2, 142.04]

Foldseek 3Di:
DVVVVVLVVVVVVLVVVVVVVVLVVQQVQQVVFVVLLVVVLQLVPADPVRHGPDPDDLVVSVVSQQVCQLVPVQFQWKWKWWDQCLRHHQCVQAPPPQSQADNSRTRTWIWGADPVGHIGIDHCPVQCPFQDQFPLRDGSNCLWVVCQVVVAWDKAAWGWDDDHHDIFIWIKTKHFNDNPNDGTIMMIIIGTLVSVQVVQLVSCCVPLNNQWWKFKAFPVQATSYTNVDPVRHSPHCVVVDDPVVVVVVVVDDQADKDWDADPVQQWIWIKGWDDRDPRSTIIIMIITHHNCSSCVVVVVVVVD/DVVVVVVLVVVVVVVVVVVLVLVVVLVVVVLVVVVVQQVLFVVLLVVVLLLPAADPVRHRPDDDDLVVSVVSQQVSCLPPVQFQWKKKWWDACLRHHQQVQACCQQSQADNNRTRTWIWGADPVGHIGIGHCNVQCPFQDADPLGGGSNCLWVVCQVPVAKAKAFWDWDQDPNATFTKIKIKHFNDHPNDGTIMMITMGTPVVSQVVQLVSCCVPLNNQKWKFKAFPSQFTNYINVDSVRHRPHCCVVDPPVVSVCLVVDDAQDKDWDDPVVVQKIKIKHWHDHDPNPTTMIMMMIHGNVSVVVVSVVVVVVVVVD

Radius of gyration: 26.7 Å; Cα contacts (8 Å, |Δi|>4): 1338; chains: 2; bounding box: 76×63×68 Å

InterPro domains:
  IPR003660 HAMP domain [PF00672] (382-431)
  IPR003660 HAMP domain [PS50885] (381-435)
  IPR003660 HAMP domain [SM00304] (381-435)
  IPR004089 Methyl-accepting chemotaxis protein (MCP) signalling domain [PF00015] (495-678)
  IPR004089 Methyl-accepting chemotaxis protein (MCP) signalling domain [PS50111] (440-676)
  IPR004089 Methyl-accepting chemotaxis protein (MCP) signalling domain [SM00283] (450-711)

Nearest PDB structures (foldseek):
  7prr-assembly1_B  TM=8.977E-01  e=6.935E-57  Pseudomonas aeruginosa PAO1
  6fu4-assembly2_B  TM=9.167E-01  e=4.080E-25  Pseudomonas aeruginosa PAO1
  6f9g-assembly3_C  TM=8.883E-01  e=2.780E-24  Pseudomonas putida KT2440
  7psg-assembly2_D  TM=8.420E-01  e=1.852E-19  Pectobacterium atrosepticum SCRI1043
  3li8-assembly1_A  TM=8.317E-01  e=1.111E-16  Methanosarcina mazei

Organism: Pseudomonas aeruginosa (strain ATCC 15692 / DSM 22644 / CIP 104116 / JCM 14847 / LMG 12228 / 1C / PRS 101 / PAO1) (NCBI:txid208964)

Secondary structure (DSSP, 8-state):
-HHHHHHHHHHHHHHHHHHHHHHHHHHHHHHHHHHHHHHHGGGGSB-TTSSBS----HHHHHHHHHHHHHH-TTSSEEEEEEPTTSSS-GGGGTT-TTSSB-TT--B-EEEEE-TTS-EEEEETHHHHT---B-TTS-BTTHHHHHHHHHSS-EEPPPEEEEETTEEEEEEEEEEEEEETTEEEEEEEEEEEHHHHHHHHHHHHHTSGGGTSEEEEE-TTSBEEEETT-GGGTTSBGGGTS-HHHHHHHHH--SS--EEEEETTTTEEEEEEEEEETTTTEEEEEEEEEEHHHHSHHHHHHHH-/-HHHHHHHHHHHHHHHHHHHHHHHHHHHHHHHHHHHHHHHHHHHHHHHGGGTSB-TTSSBS----HHHHHHHHHHHHHH-TTBSEEEEEEPTTSSS-GGGGTT-GGGTB-TT--B-EEEEE-TTS-EEEEE-TTTTT--PBPTTSSBTTHHHHHHHHHSS-EEPPPEEEEETTEEEEEEEEEEEEEETTEEEEEEEEEEE-HHHHHHHHHHHHHSGGGTSEEEEE-TTSBEEEETT-GGGTTSBGGGTS-HHHHHHGGG--TT--EEEEETTTTEEEEEEEE--TTS---EEEEEEEEHHHHHHHHHHHHHHHHH-

CATH classification: 3.30.450.20

Solvent-accessible surface area: 26450 Å² total; per-residue (Å²): 76,65,0,53,114,4,6,39,42,54,0,36,5,33,0,121,12,19,15,2,73,4,12,71,24,0,20,39,0,3,22,18,0,60,32,13,6,18,11,0,44,5,22,23,44,94,27,126,115,55,116,53,38,4,107,18,56,12,81,19,0,9,1,9,0,60,6,9,0,102,53,16,109,112,1,37,0,0,9,0,1,7,34,75,88,15,40,48,86,10,78,71,49,48,63,76,119,62,82,1,16,2,108,86,0,19,0,3,0,34,21,9,71,20,123,111,36,144,24,70,24,68,37,9,37,113,10,7,106,22,115,129,100,14,110,8,48,11,104,26,15,54,16,10,15,12,0,98,126,76,98,99,30,2,13,16,15,0,1,18,40,114,8,61,81,121,88,26,53,4,0,8,0,1,1,16,0,33,17,60,109,97,30,50,0,6,0,0,0,8,0,13,1,70,52,2,5,59,49,6,80,159,10,9,121,155,5,19,145,22,47,4,32,1,0,0,4,5,75,67,26,51,0,0,0,30,9,144,51,80,76,62,28,1,61,48,2,51,76,34,23,35,58,62,1,40,90,8,33,164,85,24,69,119,73,107,50,32,76,37,84,9,89,166,104,32,25,3,0,1,0,10,12,7,45,0,40,132,12,65,20,84,0,7,0,3,1,37,2,50,70,57,37,3,25,24,25,20,113,67,12,108,69,105,160,136,104,110,109,153,22,73,33,22,0,52,102,3,4,49,34,17,5,27,4,9,0,89,11,11,10,21,44,0,42,42,52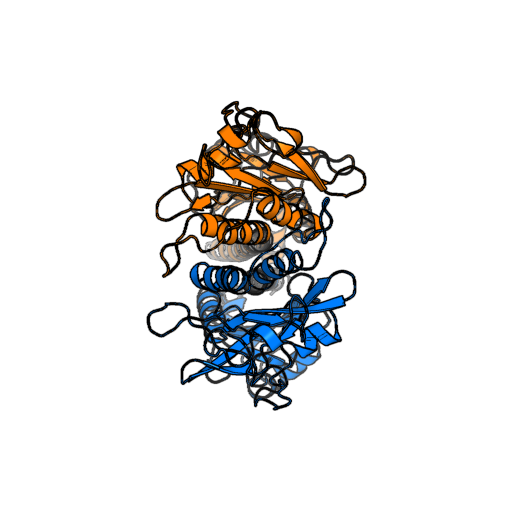,0,27,52,0,1,10,16,0,62,34,11,4,17,11,0,45,2,24,24,36,84,28,119,113,46,115,48,38,6,104,20,57,12,80,23,0,10,1,8,0,70,8,8,0,108,48,16,111,144,0,34,7,0,12,0,1,4,29,78,90,15,42,46,88,12,74,79,56,44,60,79,78,71,96,0,9,2,90,111,0,30,0,3,0,95,21,59,69,18,125,102,34,135,24,78,32,88,28,12,38,138,24,3,110,27,109,145,125,62,113,8,53,22,42,54,10,29,29,8,7,18,0,90,108,72,104,78,6,2,11,20,16,8,39,76,96,110,77,72,61,150,79,18,3,18,1,12,0,1,1,16,0,31,16,64,118,96,24,47,0,5,0,0,0,25,13,23,1,35,58,0,9,74,24,0,74,161,14,7,117,85,8,43,146,19,52,1,36,1,0,0,0,3,74,54,12,61,1,1,0,5,15,141,54,76,94,45,23,11,74,59,0,37,66,29,11,63,39,117,24,26,104,61,22,175,111,20,84,64,75,101,29,78,58,50,118,23,75,165,116,33,29,12,0,1,7,4,6,2,41,0,42,86,3,49,13,128,0,8,0,2,0,25,1,42,26,82,25,11,113,28,25,12,135,107,1,38,31,35,40,95,129,147